Protein AF-0000000082370304 (afdb_homodimer)

Nearest PDB structures (foldseek):
  7s5z-assembly1_E  TM=4.383E-01  e=7.209E+00  Homo sapiens
  5j7y-assembly1_BC  TM=2.237E-01  e=9.469E+00  Ovis aries
  3o7p-assembly1_A  TM=2.204E-01  e=9.469E+00  Escherichia coli K-12

InterPro domains:
  IPR056635 Domain of unknown function DUF7733 [PF24867] (24-229)

Solvent-accessible surface area (backbone atoms only — not comparable to full-atom values): 25549 Å² total; per-residue (Å²): 114,79,57,80,60,63,80,77,69,71,80,65,87,63,66,79,78,69,69,51,88,57,72,73,50,72,66,31,50,50,27,44,49,52,29,50,54,45,55,72,72,65,44,39,53,68,68,58,54,49,47,53,56,46,49,68,56,46,53,58,47,38,29,66,70,43,38,56,54,77,86,76,74,84,77,74,69,88,56,54,73,70,54,43,53,53,47,49,54,50,41,50,50,46,41,44,54,52,42,53,46,50,49,53,51,32,51,33,10,75,73,65,76,45,53,54,67,56,21,40,37,44,36,44,33,42,34,48,50,21,48,38,43,30,49,52,40,50,34,57,67,65,59,51,22,62,58,50,54,54,43,46,58,54,53,43,50,58,58,36,52,54,35,34,51,51,24,35,48,52,40,52,52,53,48,51,55,44,58,69,66,48,74,78,66,83,63,64,65,52,51,62,60,67,37,47,60,41,51,48,30,48,50,38,46,56,49,52,47,44,44,47,68,63,35,41,58,43,47,48,46,47,53,35,48,45,50,66,41,41,54,54,53,73,72,102,114,80,59,78,62,63,80,77,70,72,81,64,89,63,65,81,76,69,70,51,87,58,73,73,49,70,66,30,50,49,28,44,48,52,28,50,53,46,54,71,71,62,46,40,54,67,69,58,54,48,47,53,57,47,47,68,55,46,52,57,48,38,30,67,72,44,39,57,53,78,87,77,72,84,78,73,69,87,58,55,73,69,52,42,53,53,47,48,54,50,40,51,50,45,42,42,53,53,43,53,47,49,50,52,50,32,50,34,10,75,74,65,76,43,54,54,67,58,23,41,37,45,36,43,34,44,34,47,51,23,48,39,45,32,49,50,40,50,34,56,66,66,57,50,22,60,60,50,52,55,43,47,59,53,54,42,50,58,57,35,52,54,36,33,49,51,24,36,47,52,42,52,51,53,48,51,55,43,59,69,65,49,75,79,64,85,60,66,63,52,51,63,62,68,36,48,60,41,52,50,31,47,51,38,46,54,51,52,47,44,44,48,68,63,34,41,57,43,47,49,47,46,52,35,50,46,50,67,43,41,55,54,54,74,72,102

Radius of gyration: 24.57 Å; Cα contacts (8 Å, |Δi|>4): 459; chains: 2; bounding box: 70×72×56 Å

Secondary structure (DSSP, 8-state):
---S----S---SS-TT-S----S-HHHHHHHHHHHHHHHHT-S-HHHHHHHHHHHHHHHHHHHHTSPPPSSS----SS-HHHHHHHHHHHHHHHIIIIIHHHHHHHHHHTTSS-HHHHHHHHHHHHHHHHHHHHHHHHHHTT--HHHHHHHHHHHHHHHHHHHHHHHHHHHHHHHHHHHHTTSS-HHHHHHHHHHHHHHHHHHHHHHHHIIIIIIIIIIHHHHHHHHHHHHHHH-/---S----S---SS-TT-S----S-HHHHHHHHHHHHHHHHT-S-HHHHHHHHHHHHHHHHHHHHTSPPPSSS----SS-HHHHHHHHHHHHHHHIIIIIHHHHHHHHHHTTSS-HHHHHHHHHHHHHHHHHHHHHHHHHHTT--HHHHHHHHHHHHHHHHHHHHHHHHHHHHHHHHHHHHTTSS-HHHHHHHHHHHHHHHHHHHHHHHHIIIIIIIIIIHHHHHHHHHHHHHHH-

pLDDT: mean 80.33, std 20.63, range [28.69, 98.0]

Organism: Colocasia esculenta (NCBI:txid4460)

Sequence (472 aa):
MSGGVGDVRQPKEEDPAAHRHRFLSFRHLNVLAVATVLSATGMVPLADLAFFAFSLAYVPLLARFAFPAAATAPEPPVFSGRETRALGRYVLLGAAVGLLGPTAYILAGVLGFGSREGSAAAAPHLFLLSCQVFMEGVTFAGHFSLPVRAFVPVFYNSKRMFTIADWLRAEMEAAAAEGEEQEGLTTWRRRLLLHPGRWLAMANLVFWAFNLFCFLLPVYVPRVFKRYYGQKLNTSMSGGVGDVRQPKEEDPAAHRHRFLSFRHLNVLAVATVLSATGMVPLADLAFFAFSLAYVPLLARFAFPAAATAPEPPVFSGRETRALGRYVLLGAAVGLLGPTAYILAGVLGFGSREGSAAAAPHLFLLSCQVFMEGVTFAGHFSLPVRAFVPVFYNSKRMFTIADWLRAEMEAAAAEGEEQEGLTTWRRRLLLHPGRWLAMANLVFWAFNLFCFLLPVYVPRVFKRYYGQKLNTS

Foldseek 3Di:
DPQQLPPPPPPDPDDPVPVPLDAQPPLLVVLVVLLVVLVVVVLADPVLVVVLVCCVPVLVVCLVPPNDFDPDDDQPRLDDPVRSVVVVVLVVVCCVLQAVLLVVQLVCCVVPNAPPQLNSLSSSSNSLVSSLSNVLRVCVSVVGASLSSLCSLLVSLVVSLVSLVSSLVSLVVVVVVVVVVPPDDDPPVCCVRSVSSNVSSVVNNVSSCCCNPVDSPPPSNVSRVCSSPVVVVVVD/DPQLLPPPPPPDPDDPVPVPLDAQPPLLVVLVVLLVVLVVVVLADPVLVVVLVCCVPVLVVCLVPPNDFDPDDDQPRLDDPVRSVVVVVLVVVCCVLQAVLLVVQLVCCVVPNAPPQLNSLSSNSNSLVSSLSNVLRVCVSVVGASLSSLCSLLVSLVVSLVSLVSSLVSLVVVVVVVVVVPPDDDPPVCCVRSCSSNVSSVVNNVSSVCCNPVDSPPPSNVSRVCSSPVVVVVVD

Structure (mmCIF, N/CA/C/O backbone):
data_AF-0000000082370304-model_v1
#
loop_
_entity.id
_entity.type
_entity.pdbx_description
1 polymer 'DUF7733 domain-containing protein'
#
loop_
_atom_site.group_PDB
_atom_site.id
_atom_site.type_symbol
_atom_site.label_atom_id
_atom_site.label_alt_id
_atom_site.label_comp_id
_atom_site.label_asym_id
_atom_site.label_entity_id
_atom_site.label_seq_id
_atom_site.pdbx_PDB_ins_code
_atom_site.Cartn_x
_atom_site.Cartn_y
_atom_site.Cartn_z
_atom_site.occupancy
_atom_site.B_iso_or_equiv
_atom_site.auth_seq_id
_atom_site.auth_comp_id
_atom_site.auth_asym_id
_atom_site.auth_atom_id
_atom_site.pdbx_PDB_model_num
ATOM 1 N N . MET A 1 1 ? 15.859 5.68 1.81 1 30.7 1 MET A N 1
ATOM 2 C CA . MET A 1 1 ? 14.945 5.742 2.945 1 30.7 1 MET A CA 1
ATOM 3 C C . MET A 1 1 ? 15.07 7.074 3.676 1 30.7 1 MET A C 1
ATOM 5 O O . MET A 1 1 ? 14.781 7.16 4.871 1 30.7 1 MET A O 1
ATOM 9 N N . SER A 1 2 ? 15.766 8.07 3.051 1 31.75 2 SER A N 1
ATOM 10 C CA . SER A 1 2 ? 16.094 9.281 3.787 1 31.75 2 SER A CA 1
ATOM 11 C C . SER A 1 2 ? 14.844 10.078 4.133 1 31.75 2 SER A C 1
ATOM 13 O O . SER A 1 2 ? 14.039 10.391 3.252 1 31.75 2 SER A O 1
ATOM 15 N N . GLY A 1 3 ? 14.195 9.766 5.074 1 28.81 3 GLY A N 1
ATOM 16 C CA . GLY A 1 3 ? 13.273 10.633 5.797 1 28.81 3 GLY A CA 1
ATOM 17 C C . GLY A 1 3 ? 13.695 12.086 5.793 1 28.81 3 GLY A C 1
ATOM 18 O O . GLY A 1 3 ? 14.891 12.391 5.816 1 28.81 3 GLY A O 1
ATOM 19 N N . GLY A 1 4 ? 13.008 12.984 4.949 1 36.09 4 GLY A N 1
ATOM 20 C CA . GLY A 1 4 ? 13.148 14.43 4.953 1 36.09 4 GLY A CA 1
ATOM 21 C C . GLY A 1 4 ? 14.422 14.906 5.641 1 36.09 4 GLY A C 1
ATOM 22 O O . GLY A 1 4 ? 14.523 16.078 6.023 1 36.09 4 GLY A O 1
ATOM 23 N N . VAL A 1 5 ? 15.164 14.055 6.293 1 34.41 5 VAL A N 1
ATOM 24 C CA . VAL A 1 5 ? 16.344 14.578 6.969 1 34.41 5 VAL A CA 1
ATOM 25 C C . VAL A 1 5 ? 17.328 15.109 5.938 1 34.41 5 VAL A C 1
ATOM 27 O O . VAL A 1 5 ? 17.719 14.398 5.008 1 34.41 5 VAL A O 1
ATOM 30 N N . GLY A 1 6 ? 17.25 16.328 5.578 1 35.22 6 GLY A N 1
ATOM 31 C CA . GLY A 1 6 ? 18.312 17.016 4.855 1 35.22 6 GLY A CA 1
ATOM 32 C C . GLY A 1 6 ? 19.672 16.391 5.043 1 35.22 6 GLY A C 1
ATOM 33 O O . GLY A 1 6 ? 19.844 15.539 5.922 1 35.22 6 GLY A O 1
ATOM 34 N N . ASP A 1 7 ? 20.5 16.5 4.125 1 38.66 7 ASP A N 1
ATOM 35 C CA . ASP A 1 7 ? 21.906 16.094 4.242 1 38.66 7 ASP A CA 1
ATOM 36 C C . ASP A 1 7 ? 22.469 16.469 5.609 1 38.66 7 ASP A C 1
ATOM 38 O O . ASP A 1 7 ? 22.547 17.656 5.941 1 38.66 7 ASP A O 1
ATOM 42 N N . VAL A 1 8 ? 22.328 15.719 6.621 1 34.31 8 VAL A N 1
ATOM 43 C CA . VAL A 1 8 ? 22.969 15.938 7.918 1 34.31 8 VAL A CA 1
ATOM 44 C C . VAL A 1 8 ? 24.438 16.266 7.719 1 34.31 8 VAL A C 1
ATOM 46 O O . VAL A 1 8 ? 25.203 16.375 8.688 1 34.31 8 VAL A O 1
ATOM 49 N N . ARG A 1 9 ? 25.016 16.094 6.559 1 34.97 9 ARG A N 1
ATOM 50 C CA . ARG A 1 9 ? 26.406 16.547 6.551 1 34.97 9 ARG A CA 1
ATOM 51 C C . ARG A 1 9 ? 26.5 18.016 6.926 1 34.97 9 ARG A C 1
ATOM 53 O O . ARG A 1 9 ? 25.75 18.844 6.422 1 34.97 9 ARG A O 1
ATOM 60 N N . GLN A 1 10 ? 27.062 18.344 8.117 1 31.19 10 GLN A N 1
ATOM 61 C CA . GLN A 1 10 ? 27.453 19.672 8.578 1 31.19 10 GLN A CA 1
ATOM 62 C C . GLN A 1 10 ? 27.906 20.562 7.414 1 31.19 10 GLN A C 1
ATOM 64 O O . GLN A 1 10 ? 28.688 20.125 6.574 1 31.19 10 GLN A O 1
ATOM 69 N N . PRO A 1 11 ? 27.328 21.766 7.242 1 33.81 11 PRO A N 1
ATOM 70 C CA . PRO A 1 11 ? 27.938 22.766 6.367 1 33.81 11 PRO A CA 1
ATOM 71 C C . PRO A 1 11 ? 29.438 22.953 6.645 1 33.81 11 PRO A C 1
ATOM 73 O O . PRO A 1 11 ? 29.812 23.359 7.746 1 33.81 11 PRO A O 1
ATOM 76 N N . LYS A 1 12 ? 30.406 22.297 6.336 1 34.53 12 LYS A N 1
ATOM 77 C CA . LYS A 1 12 ? 31.656 23.047 6.312 1 34.53 12 LYS A CA 1
ATOM 78 C C . LYS A 1 12 ? 31.484 24.406 5.641 1 34.53 12 LYS A C 1
ATOM 80 O O . LYS A 1 12 ? 30.594 24.578 4.789 1 34.53 12 LYS A O 1
ATOM 85 N N . GLU A 1 13 ? 32.188 25.547 6.051 1 35.06 13 GLU A N 1
ATOM 86 C CA . GLU A 1 13 ? 32.375 26.922 5.602 1 35.06 13 GLU A CA 1
ATOM 87 C C . GLU A 1 13 ? 32.312 27.016 4.078 1 35.06 13 GLU A C 1
ATOM 89 O O . GLU A 1 13 ? 32.812 27.969 3.49 1 35.06 13 GLU A O 1
ATOM 94 N N . GLU A 1 14 ? 32.312 25.953 3.334 1 37.75 14 GLU A N 1
ATOM 95 C CA . GLU A 1 14 ? 32.375 26.359 1.934 1 37.75 14 GLU A CA 1
ATOM 96 C C . GLU A 1 14 ? 31.203 27.25 1.561 1 37.75 14 GLU A C 1
ATOM 98 O O . GLU A 1 14 ? 30.172 27.219 2.232 1 37.75 14 GLU A O 1
ATOM 103 N N . ASP A 1 15 ? 31.359 28.234 0.612 1 37.72 15 ASP A N 1
ATOM 104 C CA . ASP A 1 15 ? 30.516 29.328 0.133 1 37.72 15 ASP A CA 1
ATOM 105 C C . ASP A 1 15 ? 29.047 28.922 0.149 1 37.72 15 ASP A C 1
ATOM 107 O O . ASP A 1 15 ? 28.688 27.859 -0.372 1 37.72 15 ASP A O 1
ATOM 111 N N . PRO A 1 16 ? 28.203 29.391 1.167 1 39.31 16 PRO A N 1
ATOM 112 C CA . PRO A 1 16 ? 26.766 29.203 1.34 1 39.31 16 PRO A CA 1
ATOM 113 C C . PRO A 1 16 ? 26.016 29.125 0.011 1 39.31 16 PRO A C 1
ATOM 115 O O . PRO A 1 16 ? 24.938 28.531 -0.062 1 39.31 16 PRO A O 1
ATOM 118 N N . ALA A 1 17 ? 26.281 30.109 -0.853 1 37.66 17 ALA A N 1
ATOM 119 C CA . ALA A 1 17 ? 25.656 30.312 -2.16 1 37.66 17 ALA A CA 1
ATOM 120 C C . ALA A 1 17 ? 25.766 29.062 -3.021 1 37.66 17 ALA A C 1
ATOM 122 O O . ALA A 1 17 ? 24.953 28.844 -3.92 1 37.66 17 ALA A O 1
ATOM 123 N N . ALA A 1 18 ? 26.969 28.562 -3.143 1 35.53 18 ALA A N 1
ATOM 124 C CA . ALA A 1 18 ? 27.312 27.531 -4.109 1 35.53 18 ALA A CA 1
ATOM 125 C C . ALA A 1 18 ? 26.641 26.203 -3.766 1 35.53 18 ALA A C 1
ATOM 127 O O . ALA A 1 18 ? 26.906 25.188 -4.402 1 35.53 18 ALA A O 1
ATOM 128 N N . HIS A 1 19 ? 26.297 25.969 -2.479 1 37.44 19 HIS A N 1
ATOM 129 C CA . HIS A 1 19 ? 25.547 24.734 -2.289 1 37.44 19 HIS A CA 1
ATOM 130 C C . HIS A 1 19 ? 24.359 24.656 -3.242 1 37.44 19 HIS A C 1
ATOM 132 O O . HIS A 1 19 ? 23.281 25.188 -2.945 1 37.44 19 HIS A O 1
ATOM 138 N N . ARG A 1 20 ? 24.516 25.219 -4.434 1 35.56 20 ARG A N 1
ATOM 139 C CA . ARG A 1 20 ? 23.703 25.047 -5.637 1 35.56 20 ARG A CA 1
ATOM 140 C C . ARG A 1 20 ? 22.797 23.844 -5.523 1 35.56 20 ARG A C 1
ATOM 142 O O . ARG A 1 20 ? 23.156 22.828 -4.918 1 35.56 20 ARG A O 1
ATOM 149 N N . HIS A 1 21 ? 21.453 24.094 -5.625 1 41.84 21 HIS A N 1
ATOM 150 C CA . HIS A 1 21 ? 20.344 23.203 -5.949 1 41.84 21 HIS A CA 1
ATOM 151 C C . HIS A 1 21 ? 20.844 21.969 -6.707 1 41.84 21 HIS A C 1
ATOM 153 O O . HIS A 1 21 ? 20.812 21.953 -7.941 1 41.84 21 HIS A O 1
ATOM 159 N N . ARG A 1 22 ? 22.094 21.594 -6.645 1 44.12 22 ARG A N 1
ATOM 160 C CA . ARG A 1 22 ? 22.688 20.516 -7.445 1 44.12 22 ARG A CA 1
ATOM 161 C C . ARG A 1 22 ? 21.703 19.359 -7.629 1 44.12 22 ARG A C 1
ATOM 163 O O . ARG A 1 22 ? 20.906 19.078 -6.738 1 44.12 22 ARG A O 1
ATOM 170 N N . PHE A 1 23 ? 21.578 18.797 -8.953 1 55.44 23 PHE A N 1
ATOM 171 C CA . PHE A 1 23 ? 20.922 17.656 -9.578 1 55.44 23 PHE A CA 1
ATOM 172 C C . PHE A 1 23 ? 20.984 16.438 -8.656 1 55.44 23 PHE A C 1
ATOM 174 O O . PHE A 1 23 ? 21.547 16.516 -7.559 1 55.44 23 PHE A O 1
ATOM 181 N N . LEU A 1 24 ? 20.609 15.336 -9.18 1 66.75 24 LEU A N 1
ATOM 182 C CA . LEU A 1 24 ? 20.703 14 -8.602 1 66.75 24 LEU A CA 1
ATOM 183 C C . LEU A 1 24 ? 22.141 13.695 -8.156 1 66.75 24 LEU A C 1
ATOM 185 O O . LEU A 1 24 ? 23.094 14.031 -8.859 1 66.75 24 LEU A O 1
ATOM 189 N N . SER A 1 25 ? 22.359 13.562 -6.812 1 74.94 25 SER A N 1
ATOM 190 C CA . SER A 1 25 ? 23.641 13.117 -6.273 1 74.94 25 SER A CA 1
ATOM 191 C C . SER A 1 25 ? 24.141 11.867 -6.996 1 74.94 25 SER A C 1
ATOM 193 O O . SER A 1 25 ? 23.391 11.25 -7.766 1 74.94 25 SER A O 1
ATOM 195 N N . PHE A 1 26 ? 25.391 11.641 -6.977 1 73.5 26 PHE A N 1
ATOM 196 C CA . PHE A 1 26 ? 26 10.43 -7.52 1 73.5 26 PHE A CA 1
ATOM 197 C C . PHE A 1 26 ? 25.25 9.188 -7.027 1 73.5 26 PHE A C 1
ATOM 199 O O . PHE A 1 26 ? 25.078 8.227 -7.777 1 73.5 26 PHE A O 1
ATOM 206 N N . ARG A 1 27 ? 24.828 9.328 -5.816 1 75.75 27 ARG A N 1
ATOM 207 C CA . ARG A 1 27 ? 24.094 8.211 -5.238 1 75.75 27 ARG A CA 1
ATOM 208 C C . ARG A 1 27 ? 22.797 7.965 -5.992 1 75.75 27 ARG A C 1
ATOM 210 O O . ARG A 1 27 ? 22.453 6.82 -6.285 1 75.75 27 ARG A O 1
ATOM 217 N N . HIS A 1 28 ? 22.172 8.977 -6.379 1 82.38 28 HIS A N 1
ATOM 218 C CA . HIS A 1 28 ? 20.891 8.852 -7.078 1 82.38 28 HIS A CA 1
ATOM 219 C C . HIS A 1 28 ? 21.094 8.352 -8.5 1 82.38 28 HIS A C 1
ATOM 221 O O . HIS A 1 28 ? 20.297 7.551 -9 1 82.38 28 HIS A O 1
ATOM 227 N N . LEU A 1 29 ? 22.188 8.758 -9.039 1 79.88 29 LEU A N 1
ATOM 228 C CA . LEU A 1 29 ? 22.484 8.281 -10.383 1 79.88 29 LEU A CA 1
ATOM 229 C C . LEU A 1 29 ? 22.906 6.812 -10.359 1 79.88 29 LEU A C 1
ATOM 231 O O . LEU A 1 29 ? 22.578 6.059 -11.281 1 79.88 29 LEU A O 1
ATOM 235 N N . ASN A 1 30 ? 23.609 6.5 -9.336 1 83.88 30 ASN A N 1
ATOM 236 C CA . ASN A 1 30 ? 24.031 5.109 -9.195 1 83.88 30 ASN A CA 1
ATOM 237 C C . ASN A 1 30 ? 22.828 4.176 -9.055 1 83.88 30 ASN A C 1
ATOM 239 O O . ASN A 1 30 ? 22.797 3.107 -9.672 1 83.88 30 ASN A O 1
ATOM 243 N N . VAL A 1 31 ? 21.953 4.637 -8.312 1 88.81 31 VAL A N 1
ATOM 244 C CA . VAL A 1 31 ? 20.812 3.746 -8.125 1 88.81 31 VAL A CA 1
ATOM 245 C C . VAL A 1 31 ? 19.984 3.695 -9.406 1 88.81 31 VAL A C 1
ATOM 247 O O . VAL A 1 31 ? 19.391 2.662 -9.734 1 88.81 31 VAL A O 1
ATOM 250 N N . LEU A 1 32 ? 19.922 4.699 -10.117 1 88.44 32 LEU A N 1
ATOM 251 C CA . LEU A 1 32 ? 19.25 4.668 -11.398 1 88.44 32 LEU A CA 1
ATOM 252 C C . LEU A 1 32 ? 19.938 3.699 -12.359 1 88.44 32 LEU A C 1
ATOM 254 O O . LEU A 1 32 ? 19.266 2.986 -13.109 1 88.44 32 LEU A O 1
ATOM 258 N N . ALA A 1 33 ? 21.219 3.73 -12.297 1 89.06 33 ALA A N 1
ATOM 259 C CA . ALA A 1 33 ? 21.969 2.783 -13.117 1 89.06 33 ALA A CA 1
ATOM 260 C C . ALA A 1 33 ? 21.641 1.343 -12.727 1 89.06 33 ALA A C 1
ATOM 262 O O . ALA A 1 33 ? 21.438 0.489 -13.594 1 89.06 33 ALA A O 1
ATOM 263 N N . VAL A 1 34 ? 21.594 1.077 -11.492 1 89.44 34 VAL A N 1
ATOM 264 C CA . VAL A 1 34 ? 21.266 -0.254 -11.008 1 89.44 34 VAL A CA 1
ATOM 265 C C . VAL A 1 34 ? 19.875 -0.65 -11.508 1 89.44 34 VAL A C 1
ATOM 267 O O . VAL A 1 34 ? 19.688 -1.754 -12.023 1 89.44 34 VAL A O 1
ATOM 270 N N . ALA A 1 35 ? 18.922 0.256 -11.391 1 92.88 35 ALA A N 1
ATOM 271 C CA . ALA A 1 35 ? 17.562 -0.008 -11.852 1 92.88 35 ALA A CA 1
ATOM 272 C C . ALA A 1 35 ? 17.547 -0.29 -13.352 1 92.88 35 ALA A C 1
ATOM 274 O O . ALA A 1 35 ? 16.844 -1.194 -13.805 1 92.88 35 ALA A O 1
ATOM 275 N N . THR A 1 36 ? 18.312 0.426 -14.086 1 91.75 36 THR A N 1
ATOM 276 C CA . THR A 1 36 ? 18.359 0.265 -15.531 1 91.75 36 THR A CA 1
ATOM 277 C C . THR A 1 36 ? 18.969 -1.083 -15.914 1 91.75 36 THR A C 1
ATOM 279 O O . THR A 1 36 ? 18.438 -1.792 -16.766 1 91.75 36 THR A O 1
ATOM 282 N N . VAL A 1 37 ? 20.031 -1.43 -15.289 1 90.69 37 VAL A N 1
ATOM 283 C CA . VAL A 1 37 ? 20.688 -2.701 -15.57 1 90.69 37 VAL A CA 1
ATOM 284 C C . VAL A 1 37 ? 19.75 -3.855 -15.227 1 90.69 37 VAL A C 1
ATOM 286 O O . VAL A 1 37 ? 19.594 -4.785 -16.031 1 90.69 37 VAL A O 1
ATOM 289 N N . LEU A 1 38 ? 19.125 -3.773 -14.094 1 93.25 38 LEU A N 1
ATOM 290 C CA . LEU A 1 38 ? 18.203 -4.828 -13.695 1 93.25 38 LEU A CA 1
ATOM 291 C C . LEU A 1 38 ? 17.047 -4.945 -14.68 1 93.25 38 LEU A C 1
ATOM 293 O O . LEU A 1 38 ? 16.625 -6.055 -15.023 1 93.25 38 LEU A O 1
ATOM 297 N N . SER A 1 39 ? 16.531 -3.834 -15.102 1 93 39 SER A N 1
ATOM 298 C CA . SER A 1 39 ? 15.445 -3.826 -16.078 1 93 39 SER A CA 1
ATOM 299 C C . SER A 1 39 ? 15.867 -4.48 -17.375 1 93 39 SER A C 1
ATOM 301 O O . SER A 1 39 ? 15.078 -5.18 -18.016 1 93 39 SER A O 1
ATOM 303 N N . ALA A 1 40 ? 17.094 -4.352 -17.766 1 91.75 40 ALA A N 1
ATOM 304 C CA . ALA A 1 40 ? 17.625 -4.84 -19.047 1 91.75 40 ALA A CA 1
ATOM 305 C C . ALA A 1 40 ? 17.859 -6.348 -19 1 91.75 40 ALA A C 1
ATOM 307 O O . ALA A 1 40 ? 17.922 -7.004 -20.031 1 91.75 40 ALA A O 1
ATOM 308 N N . THR A 1 41 ? 18.016 -6.93 -17.797 1 90.19 41 THR A N 1
ATOM 309 C CA . THR A 1 41 ? 18.281 -8.359 -17.656 1 90.19 41 THR A CA 1
ATOM 310 C C . THR A 1 41 ? 17.016 -9.172 -17.938 1 90.19 41 THR A C 1
ATOM 312 O O . THR A 1 41 ? 17.094 -10.375 -18.172 1 90.19 41 THR A O 1
ATOM 315 N N . GLY A 1 42 ? 15.836 -8.508 -17.812 1 90.88 42 GLY A N 1
ATOM 316 C CA . GLY A 1 42 ? 14.578 -9.219 -17.984 1 90.88 42 GLY A CA 1
ATOM 317 C C . GLY A 1 42 ? 14.078 -9.859 -16.703 1 90.88 42 GLY A C 1
ATOM 318 O O . GLY A 1 42 ? 13.039 -10.516 -16.688 1 90.88 42 GLY A O 1
ATOM 319 N N . MET A 1 43 ? 14.75 -9.648 -15.562 1 92.38 43 MET A N 1
ATOM 320 C CA . MET A 1 43 ? 14.375 -10.242 -14.289 1 92.38 43 MET A CA 1
ATOM 321 C C . MET A 1 43 ? 13.266 -9.438 -13.609 1 92.38 43 MET A C 1
ATOM 323 O O . MET A 1 43 ? 12.625 -9.922 -12.68 1 92.38 43 MET A O 1
ATOM 327 N N . VAL A 1 44 ? 13 -8.258 -14.023 1 95.19 44 VAL A N 1
ATOM 328 C CA . VAL A 1 44 ? 12 -7.387 -13.414 1 95.19 44 VAL A CA 1
ATOM 329 C C . VAL A 1 44 ? 10.672 -7.508 -14.164 1 95.19 44 VAL A C 1
ATOM 331 O O . VAL A 1 44 ? 10.617 -7.281 -15.375 1 95.19 44 VAL A O 1
ATOM 334 N N . PRO A 1 45 ? 9.695 -7.875 -13.438 1 94.44 45 PRO A N 1
ATOM 335 C CA . PRO A 1 45 ? 8.383 -7.988 -14.078 1 94.44 45 PRO A CA 1
ATOM 336 C C . PRO A 1 45 ? 7.902 -6.668 -14.68 1 94.44 45 PRO A C 1
ATOM 338 O O . PRO A 1 45 ? 8.203 -5.598 -14.148 1 94.44 45 PRO A O 1
ATOM 341 N N . LEU A 1 46 ? 7.117 -6.77 -15.719 1 92.75 46 LEU A N 1
ATOM 342 C CA . LEU A 1 46 ? 6.559 -5.605 -16.406 1 92.75 46 LEU A CA 1
ATOM 343 C C . LEU A 1 46 ? 5.723 -4.766 -15.438 1 92.75 46 LEU A C 1
ATOM 345 O O . LEU A 1 46 ? 5.68 -3.541 -15.555 1 92.75 46 LEU A O 1
ATOM 349 N N . ALA A 1 47 ? 5.059 -5.434 -14.5 1 92.31 47 ALA A N 1
ATOM 350 C CA . ALA A 1 47 ? 4.223 -4.734 -13.531 1 92.31 47 ALA A CA 1
ATOM 351 C C . ALA A 1 47 ? 5.047 -3.766 -12.688 1 92.31 47 ALA A C 1
ATOM 353 O O . ALA A 1 47 ? 4.57 -2.691 -12.32 1 92.31 47 ALA A O 1
ATOM 354 N N . ASP A 1 48 ? 6.219 -4.148 -12.367 1 95.69 48 ASP A N 1
ATOM 355 C CA . ASP A 1 48 ? 7.082 -3.299 -11.555 1 95.69 48 ASP A CA 1
ATOM 356 C C . ASP A 1 48 ? 7.633 -2.135 -12.367 1 95.69 48 ASP A C 1
ATOM 358 O O . ASP A 1 48 ? 7.762 -1.019 -11.859 1 95.69 48 ASP A O 1
ATOM 362 N N . LEU A 1 49 ? 7.93 -2.354 -13.648 1 96.31 49 LEU A N 1
ATOM 363 C CA . LEU A 1 49 ? 8.32 -1.269 -14.539 1 96.31 49 LEU A CA 1
ATOM 364 C C . LEU A 1 49 ? 7.191 -0.259 -14.695 1 96.31 49 LEU A C 1
ATOM 366 O O . LEU A 1 49 ? 7.426 0.951 -14.664 1 96.31 49 LEU A O 1
ATOM 370 N N . ALA A 1 50 ? 6.043 -0.808 -14.844 1 95.06 50 ALA A N 1
ATOM 371 C CA . ALA A 1 50 ? 4.863 0.046 -14.977 1 95.06 50 ALA A CA 1
ATOM 372 C C . ALA A 1 50 ? 4.633 0.857 -13.703 1 95.06 50 ALA A C 1
ATOM 374 O O . ALA A 1 50 ? 4.215 2.016 -13.766 1 95.06 50 ALA A O 1
ATOM 375 N N . PHE A 1 51 ? 4.863 0.239 -12.648 1 96.31 51 PHE A N 1
ATOM 376 C CA . PHE A 1 51 ? 4.711 0.93 -11.375 1 96.31 51 PHE A CA 1
ATOM 377 C C . PHE A 1 51 ? 5.645 2.131 -11.297 1 96.31 51 PHE A C 1
ATOM 379 O O . PHE A 1 51 ? 5.242 3.207 -10.844 1 96.31 51 PHE A O 1
ATOM 386 N N . PHE A 1 52 ? 6.871 1.896 -11.625 1 97.19 52 PHE A N 1
ATOM 387 C CA . PHE A 1 52 ? 7.836 2.992 -11.617 1 97.19 52 PHE A CA 1
ATOM 388 C C . PHE A 1 52 ? 7.402 4.098 -12.57 1 97.19 52 PHE A C 1
ATOM 390 O O . PHE A 1 52 ? 7.414 5.277 -12.203 1 97.19 52 PHE A O 1
ATOM 397 N N . ALA A 1 53 ? 7.051 3.764 -13.758 1 96.62 53 ALA A N 1
ATOM 398 C CA . ALA A 1 53 ? 6.562 4.742 -14.727 1 96.62 53 ALA A CA 1
ATOM 399 C C . ALA A 1 53 ? 5.367 5.512 -14.172 1 96.62 53 ALA A C 1
ATOM 401 O O . ALA A 1 53 ? 5.289 6.734 -14.312 1 96.62 53 ALA A O 1
ATOM 402 N N . PHE A 1 54 ? 4.504 4.801 -13.609 1 97.12 54 PHE A N 1
ATOM 403 C CA . PHE A 1 54 ? 3.334 5.406 -12.984 1 97.12 54 PHE A CA 1
ATOM 404 C C . PHE A 1 54 ? 3.752 6.395 -11.898 1 97.12 54 PHE A C 1
ATOM 406 O O . PHE A 1 54 ? 3.221 7.504 -11.828 1 97.12 54 PHE A O 1
ATOM 413 N N . SER A 1 55 ? 4.648 5.988 -11.078 1 96.62 55 SER A N 1
ATOM 414 C CA . SER A 1 55 ? 5.098 6.84 -9.984 1 96.62 55 SER A CA 1
ATOM 415 C C . SER A 1 55 ? 5.723 8.133 -10.5 1 96.62 55 SER A C 1
ATOM 417 O O . SER A 1 55 ? 5.57 9.188 -9.891 1 96.62 55 SER A O 1
ATOM 419 N N . LEU A 1 56 ? 6.398 8.109 -11.625 1 96.12 56 LEU A N 1
ATOM 420 C CA . LEU A 1 56 ? 7.027 9.281 -12.227 1 96.12 56 LEU A CA 1
ATOM 421 C C . LEU A 1 56 ? 5.984 10.328 -12.602 1 96.12 56 LEU A C 1
ATOM 423 O O . LEU A 1 56 ? 6.246 11.531 -12.516 1 96.12 56 LEU A O 1
ATOM 427 N N . ALA A 1 57 ? 4.895 9.891 -12.945 1 96.56 57 ALA A N 1
ATOM 428 C CA . ALA A 1 57 ? 3.82 10.797 -13.336 1 96.56 57 ALA A CA 1
ATOM 429 C C . ALA A 1 57 ? 2.963 11.18 -12.133 1 96.56 57 ALA A C 1
ATOM 431 O O . ALA A 1 57 ? 2.572 12.336 -11.977 1 96.56 57 ALA A O 1
ATOM 432 N N . TYR A 1 58 ? 2.729 10.25 -11.305 1 97.12 58 TYR A N 1
ATOM 433 C CA . TYR A 1 58 ? 1.758 10.406 -10.227 1 97.12 58 TYR A CA 1
ATOM 434 C C . TYR A 1 58 ? 2.289 11.328 -9.141 1 97.12 58 TYR A C 1
ATOM 436 O O . TYR A 1 58 ? 1.551 12.164 -8.609 1 97.12 58 TYR A O 1
ATOM 444 N N . VAL A 1 59 ? 3.529 11.18 -8.789 1 96.25 59 VAL A N 1
ATOM 445 C CA . VAL A 1 59 ? 4.102 11.93 -7.68 1 96.25 59 VAL A CA 1
ATOM 446 C C . VAL A 1 59 ? 4.062 13.422 -7.996 1 96.25 59 VAL A C 1
ATOM 448 O O . VAL A 1 59 ? 3.596 14.227 -7.18 1 96.25 59 VAL A O 1
ATOM 451 N N . PRO A 1 60 ? 4.445 13.883 -9.195 1 95.25 60 PRO A N 1
ATOM 452 C CA . PRO A 1 60 ? 4.297 15.305 -9.516 1 95.25 60 PRO A CA 1
ATOM 453 C C . PRO A 1 60 ? 2.838 15.758 -9.516 1 95.25 60 PRO A C 1
ATOM 455 O O . PRO A 1 60 ? 2.543 16.906 -9.164 1 95.25 60 PRO A O 1
ATOM 458 N N . LEU A 1 61 ? 1.977 14.922 -9.898 1 95.25 61 LEU A N 1
ATOM 459 C CA . LEU A 1 61 ? 0.559 15.266 -9.875 1 95.25 61 LEU A CA 1
ATOM 460 C C . LEU A 1 61 ? 0.071 15.461 -8.445 1 95.25 61 LEU A C 1
ATOM 462 O O . LEU A 1 61 ? -0.708 16.375 -8.172 1 95.25 61 LEU A O 1
ATOM 466 N N . LEU A 1 62 ? 0.516 14.602 -7.582 1 94.62 62 LEU A N 1
ATOM 467 C CA . LEU A 1 62 ? 0.18 14.75 -6.172 1 94.62 62 LEU A CA 1
ATOM 468 C C . LEU A 1 62 ? 0.716 16.062 -5.621 1 94.62 62 LEU A C 1
ATOM 470 O O . LEU A 1 62 ? 0.044 16.734 -4.828 1 94.62 62 LEU A O 1
ATOM 474 N N . ALA A 1 63 ? 1.902 16.375 -6.02 1 93.56 63 ALA A N 1
ATOM 475 C CA . ALA A 1 63 ? 2.545 17.609 -5.562 1 93.56 63 ALA A CA 1
ATOM 476 C C . ALA A 1 63 ? 1.785 18.844 -6.051 1 93.56 63 ALA A C 1
ATOM 478 O O . ALA A 1 63 ? 1.711 19.859 -5.348 1 93.56 63 ALA A O 1
ATOM 479 N N . ARG A 1 64 ? 1.248 18.719 -7.168 1 92.44 64 ARG A N 1
ATOM 480 C CA . ARG A 1 64 ? 0.573 19.859 -7.781 1 92.44 64 ARG A CA 1
ATOM 481 C C . ARG A 1 64 ? -0.846 20.016 -7.242 1 92.44 64 ARG A C 1
ATOM 483 O O . ARG A 1 64 ? -1.291 21.125 -6.953 1 92.44 64 ARG A O 1
ATOM 490 N N . PHE A 1 65 ? -1.508 18.922 -6.973 1 91.19 65 PHE A N 1
ATOM 491 C CA . PHE A 1 65 ? -2.945 19 -6.75 1 91.19 65 PHE A CA 1
ATOM 492 C C . PHE A 1 65 ? -3.285 18.719 -5.289 1 91.19 65 PHE A C 1
ATOM 494 O O . PHE A 1 65 ? -4.289 19.219 -4.773 1 91.19 65 PHE A O 1
ATOM 501 N N . ALA A 1 66 ? -2.541 18 -4.645 1 92.31 66 ALA A N 1
ATOM 502 C CA . ALA A 1 66 ? -2.92 17.562 -3.305 1 92.31 66 ALA A CA 1
ATOM 503 C C . ALA A 1 66 ? -2.082 18.266 -2.24 1 92.31 66 ALA A C 1
ATOM 505 O O . ALA A 1 66 ? -2.615 18.75 -1.235 1 92.31 66 ALA A O 1
ATOM 506 N N . PHE A 1 67 ? -0.824 18.297 -2.473 1 92.75 67 PHE A N 1
ATOM 507 C CA . PHE A 1 67 ? 0.078 18.844 -1.465 1 92.75 67 PHE A CA 1
ATOM 508 C C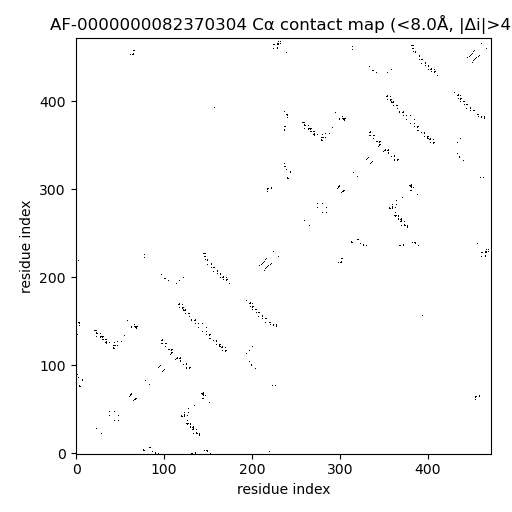 . PHE A 1 67 ? 1.03 19.859 -2.086 1 92.75 67 PHE A C 1
ATOM 510 O O . PHE A 1 67 ? 2.24 19.625 -2.141 1 92.75 67 PHE A O 1
ATOM 517 N N . PRO A 1 68 ? 0.528 20.953 -2.461 1 88.81 68 PRO A N 1
ATOM 518 C CA . PRO A 1 68 ? 1.416 21.969 -3.039 1 88.81 68 PRO A CA 1
ATOM 519 C C . PRO A 1 68 ? 2.438 22.5 -2.037 1 88.81 68 PRO A C 1
ATOM 521 O O . PRO A 1 68 ? 2.17 22.531 -0.834 1 88.81 68 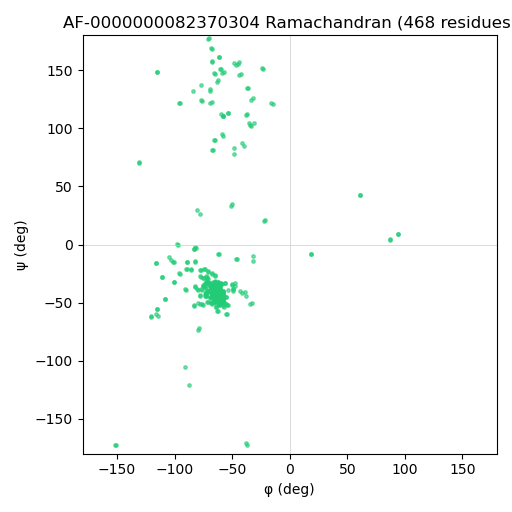PRO A O 1
ATOM 524 N N . ALA A 1 69 ? 3.629 22.844 -2.555 1 84.44 69 ALA A N 1
ATOM 525 C CA . ALA A 1 69 ? 4.691 23.391 -1.71 1 84.44 69 ALA A CA 1
ATOM 526 C C . ALA A 1 69 ? 4.336 24.781 -1.218 1 84.44 69 ALA A C 1
ATOM 528 O O . ALA A 1 69 ? 3.717 25.562 -1.942 1 84.44 69 ALA A O 1
ATOM 529 N N . ALA A 1 70 ? 4.516 24.969 0.091 1 70.44 70 ALA A N 1
ATOM 530 C CA . ALA A 1 70 ? 4.27 26.312 0.617 1 70.44 70 ALA A CA 1
ATOM 531 C C . ALA A 1 70 ? 5.301 27.297 0.096 1 70.44 70 ALA A C 1
ATOM 533 O O . ALA A 1 70 ? 6.445 26.938 -0.178 1 70.44 70 ALA A O 1
ATOM 534 N N . ALA A 1 71 ? 4.871 28.359 -0.573 1 59.59 71 ALA A N 1
ATOM 535 C CA . ALA A 1 71 ? 5.703 29.422 -1.148 1 59.59 71 ALA A CA 1
ATOM 536 C C . ALA A 1 71 ? 6.863 29.766 -0.222 1 59.59 71 ALA A C 1
ATOM 538 O O . ALA A 1 71 ? 7.91 30.234 -0.677 1 59.59 71 ALA A O 1
ATOM 539 N N . THR A 1 72 ? 6.637 29.828 1.113 1 58.12 72 THR A N 1
ATOM 540 C CA . THR A 1 72 ? 7.602 30.641 1.854 1 58.12 72 THR A CA 1
ATOM 541 C C . THR A 1 72 ? 8.812 29.797 2.258 1 58.12 72 THR A C 1
ATOM 543 O O . THR A 1 72 ? 9.945 30.109 1.876 1 58.12 72 THR A O 1
ATOM 546 N N . ALA A 1 73 ? 9.086 29.719 3.764 1 53.78 73 ALA A N 1
ATOM 547 C CA . ALA A 1 73 ? 10.297 29.578 4.57 1 53.78 73 ALA A CA 1
ATOM 548 C C . ALA A 1 73 ? 10.805 28.141 4.559 1 53.78 73 ALA A C 1
ATOM 550 O O . ALA A 1 73 ? 10.023 27.203 4.367 1 53.78 73 ALA A O 1
ATOM 551 N N . PRO A 1 74 ? 12.07 28.016 4.422 1 56.62 74 PRO A N 1
ATOM 552 C CA . PRO A 1 74 ? 12.734 26.719 4.586 1 56.62 74 PRO A CA 1
ATOM 553 C C . PRO A 1 74 ? 12.109 25.875 5.691 1 56.62 74 PRO A C 1
ATOM 555 O O . PRO A 1 74 ? 11.836 26.375 6.781 1 56.62 74 PRO A O 1
ATOM 558 N N . GLU A 1 75 ? 11.445 24.734 5.293 1 59.66 75 GLU A N 1
ATOM 559 C CA . GLU A 1 75 ? 10.812 23.844 6.262 1 59.66 75 GLU A CA 1
ATOM 560 C C . GLU A 1 75 ? 11.828 23.328 7.281 1 59.66 75 GLU A C 1
ATOM 562 O O . GLU A 1 75 ? 12.906 22.859 6.91 1 59.66 75 GLU A O 1
ATOM 567 N N . PRO A 1 76 ? 11.781 23.734 8.578 1 61.5 76 PRO A N 1
ATOM 568 C CA . PRO A 1 76 ? 12.664 23.141 9.578 1 61.5 76 PRO A CA 1
ATOM 569 C C . PRO A 1 76 ? 12.742 21.609 9.461 1 61.5 76 PRO A C 1
ATOM 571 O O . PRO A 1 76 ? 11.852 21 8.875 1 61.5 76 PRO A O 1
ATOM 574 N N . PRO A 1 77 ? 13.828 21.094 9.977 1 68.94 77 PRO A N 1
ATOM 575 C CA . PRO A 1 77 ? 13.953 19.625 9.945 1 68.94 77 PRO A CA 1
ATOM 576 C C . PRO A 1 77 ? 12.875 18.922 10.758 1 68.94 77 PRO A C 1
ATOM 578 O O . PRO A 1 77 ? 12.445 19.438 11.797 1 68.94 77 PRO A O 1
ATOM 581 N N . VAL A 1 78 ? 12.414 17.906 10.266 1 74.44 78 VAL A N 1
ATOM 582 C CA . VAL A 1 78 ? 11.367 17.109 10.891 1 74.44 78 VAL A CA 1
ATOM 583 C C . VAL A 1 78 ? 11.891 16.469 12.172 1 74.44 78 VAL A C 1
ATOM 585 O O . VAL A 1 78 ? 11.133 16.25 13.117 1 74.44 78 VAL A O 1
ATOM 588 N N . PHE A 1 79 ? 13.258 16.078 12.141 1 75.5 79 PHE A N 1
ATOM 589 C CA . PHE A 1 79 ? 13.852 15.383 13.273 1 75.5 79 PHE A CA 1
ATOM 590 C C . PHE A 1 79 ? 14.945 16.234 13.914 1 75.5 79 PHE A C 1
ATOM 592 O O . PHE A 1 79 ? 15.594 17.031 13.234 1 75.5 79 PHE A O 1
ATOM 599 N N . SER A 1 80 ? 15.109 16.062 15.273 1 76.5 80 SER A N 1
ATOM 600 C CA . SER A 1 80 ? 16.156 16.766 16.016 1 76.5 80 SER A CA 1
ATOM 601 C C . SER A 1 80 ? 17.531 16.219 15.688 1 76.5 80 SER A C 1
ATOM 603 O O . SER A 1 80 ? 17.656 15.234 14.953 1 76.5 80 SER A O 1
ATOM 605 N N . GLY A 1 81 ? 18.547 16.828 16.266 1 73.81 81 GLY A N 1
ATOM 606 C CA . GLY A 1 81 ? 19.906 16.422 15.977 1 73.81 81 GLY A CA 1
ATOM 607 C C . GLY A 1 81 ? 20.203 14.977 16.312 1 73.81 81 GLY A C 1
ATOM 608 O O . GLY A 1 81 ? 20.734 14.234 15.492 1 73.81 81 GLY A O 1
ATOM 609 N N . ARG A 1 82 ? 19.859 14.562 17.562 1 78.12 82 ARG A N 1
ATOM 610 C CA . ARG A 1 82 ? 20.094 13.188 17.969 1 78.12 82 ARG A CA 1
ATOM 611 C C . ARG A 1 82 ? 19.266 12.211 17.141 1 78.12 82 ARG A C 1
ATOM 613 O O . ARG A 1 82 ? 19.766 11.148 16.75 1 78.12 82 ARG A O 1
ATOM 620 N N . GLU A 1 83 ? 18.062 12.633 16.938 1 83.88 83 GLU A N 1
ATOM 621 C CA . GLU A 1 83 ? 17.188 11.82 16.109 1 83.88 83 GLU A CA 1
ATOM 622 C C . GLU A 1 83 ? 17.719 11.695 14.68 1 83.88 83 GLU A C 1
ATOM 624 O O . GLU A 1 83 ? 17.625 10.641 14.062 1 83.88 83 GLU A O 1
ATOM 629 N N . THR A 1 84 ? 18.297 12.695 14.328 1 81.31 84 THR A N 1
ATOM 630 C CA . THR A 1 84 ? 18.828 12.711 12.969 1 81.31 84 THR A CA 1
ATOM 631 C C . THR A 1 84 ? 20 11.727 12.844 1 81.31 84 THR A C 1
ATOM 633 O O . THR A 1 84 ? 20.109 11.031 11.828 1 81.31 84 THR A O 1
ATOM 636 N N . ARG A 1 85 ? 20.828 11.688 13.875 1 82.19 85 ARG A N 1
ATOM 637 C CA . ARG A 1 85 ? 21.938 10.742 13.859 1 82.19 85 ARG A CA 1
ATOM 638 C C . ARG A 1 85 ? 21.438 9.305 13.891 1 82.19 85 ARG A C 1
ATOM 640 O O . ARG A 1 85 ? 21.953 8.445 13.172 1 82.19 85 ARG A O 1
ATOM 647 N N . ALA A 1 86 ? 20.516 9.039 14.711 1 86.56 86 ALA A N 1
ATOM 648 C CA . ALA A 1 86 ? 19.922 7.711 14.789 1 86.56 86 ALA A CA 1
ATOM 649 C C . ALA A 1 86 ? 19.281 7.312 13.461 1 86.56 86 ALA A C 1
ATOM 651 O O . ALA A 1 86 ? 19.391 6.168 13.031 1 86.56 86 ALA A O 1
ATOM 652 N N . LEU A 1 87 ? 18.641 8.266 12.922 1 86.38 87 LEU A N 1
ATOM 653 C CA . LEU A 1 87 ? 18.016 8.023 11.625 1 86.38 87 LEU A CA 1
ATOM 654 C C . LEU A 1 87 ? 19.062 7.719 10.562 1 86.38 87 LEU A C 1
ATOM 656 O O . LEU A 1 87 ? 18.859 6.871 9.695 1 86.38 87 LEU A O 1
ATOM 660 N N . GLY A 1 88 ? 20.172 8.391 10.703 1 86.69 88 GLY A N 1
ATOM 661 C CA . GLY A 1 88 ? 21.281 8.102 9.789 1 86.69 88 GLY A CA 1
ATOM 662 C C . GLY A 1 88 ? 21.75 6.668 9.859 1 86.69 88 GLY A C 1
ATOM 663 O O . GLY A 1 88 ? 21.969 6.023 8.836 1 86.69 88 GLY A O 1
ATOM 664 N N . ARG A 1 89 ? 21.984 6.219 11.039 1 89.38 89 ARG A N 1
ATOM 665 C CA . ARG A 1 89 ? 22.391 4.828 11.227 1 89.38 89 ARG A CA 1
ATOM 666 C C . ARG A 1 89 ? 21.312 3.875 10.711 1 89.38 89 ARG A C 1
ATOM 668 O O . ARG A 1 89 ? 21.625 2.836 10.125 1 89.38 89 ARG A O 1
ATOM 675 N N . TYR A 1 90 ? 20.141 4.234 10.977 1 90.81 90 TYR A N 1
ATOM 676 C CA . TYR A 1 90 ? 19 3.443 10.516 1 90.81 90 TYR A CA 1
ATOM 677 C C . TYR A 1 90 ? 18.984 3.354 8.992 1 90.81 90 TYR A C 1
ATOM 679 O O . TYR A 1 90 ? 18.781 2.275 8.43 1 90.81 90 TYR A O 1
ATOM 687 N N . VAL A 1 91 ? 19.203 4.418 8.336 1 88.38 91 VAL A N 1
ATOM 688 C CA . VAL A 1 91 ? 19.234 4.469 6.875 1 88.38 91 VAL A CA 1
ATOM 689 C C . VAL A 1 91 ? 20.406 3.643 6.352 1 88.38 91 VAL A C 1
ATOM 691 O O . VAL A 1 91 ? 20.281 2.949 5.34 1 88.38 91 VAL A O 1
ATOM 694 N N . LEU A 1 92 ? 21.5 3.713 7.02 1 90 92 LEU A N 1
ATOM 695 C CA . LEU A 1 92 ? 22.672 2.92 6.641 1 90 92 LEU A CA 1
ATOM 696 C C . LEU A 1 92 ? 22.375 1.429 6.742 1 90 92 LEU A C 1
ATOM 698 O O . LEU A 1 92 ? 22.781 0.649 5.875 1 90 92 LEU A O 1
ATOM 702 N N . LEU A 1 93 ? 21.688 1.088 7.789 1 92 93 LEU A N 1
ATOM 703 C CA . LEU A 1 93 ? 21.281 -0.304 7.941 1 92 93 LEU A CA 1
ATOM 704 C C . LEU A 1 93 ? 20.344 -0.719 6.809 1 92 93 LEU A C 1
ATOM 706 O O . LEU A 1 93 ? 20.469 -1.823 6.27 1 92 93 LEU A O 1
ATOM 710 N N . GLY A 1 94 ? 19.469 0.158 6.496 1 92.56 94 GLY A N 1
ATOM 711 C CA . GLY A 1 94 ? 18.578 -0.106 5.371 1 92.56 94 GLY A CA 1
ATOM 712 C C . GLY A 1 94 ? 19.312 -0.279 4.059 1 92.56 94 GLY A C 1
ATOM 713 O O . GLY A 1 94 ? 18.969 -1.137 3.248 1 92.56 94 GLY A O 1
ATOM 714 N N . ALA A 1 95 ? 20.266 0.522 3.867 1 90.44 95 ALA A N 1
ATOM 715 C CA . ALA A 1 95 ? 21.078 0.416 2.654 1 90.44 95 ALA A CA 1
ATOM 716 C C . ALA A 1 95 ? 21.812 -0.916 2.607 1 90.44 95 ALA A C 1
ATOM 718 O O . ALA A 1 95 ? 21.891 -1.555 1.554 1 90.44 95 ALA A O 1
ATOM 719 N N . ALA A 1 96 ? 22.297 -1.298 3.691 1 92.31 96 ALA A N 1
ATOM 720 C CA . ALA A 1 96 ? 23.031 -2.559 3.754 1 92.31 96 ALA A CA 1
ATOM 721 C C . ALA A 1 96 ? 22.109 -3.744 3.482 1 92.31 96 ALA A C 1
ATOM 723 O O . ALA A 1 96 ? 22.406 -4.582 2.627 1 92.31 96 ALA A O 1
ATOM 724 N N . VAL A 1 97 ? 21 -3.76 4.133 1 93.38 97 VAL A N 1
ATOM 725 C CA . VAL A 1 97 ? 20.078 -4.891 4.07 1 93.38 97 VAL A CA 1
ATOM 726 C C . VAL A 1 97 ? 19.312 -4.859 2.752 1 93.38 97 VAL A C 1
ATOM 728 O O . VAL A 1 97 ? 19.078 -5.902 2.137 1 93.38 97 VAL A O 1
ATOM 731 N N . GLY A 1 98 ? 18.969 -3.699 2.361 1 93.19 98 GLY A N 1
ATOM 732 C CA . GLY A 1 98 ? 18.062 -3.578 1.239 1 93.19 98 GLY A CA 1
ATOM 733 C C . GLY A 1 98 ? 18.766 -3.363 -0.086 1 93.19 98 GLY A C 1
ATOM 734 O O . GLY A 1 98 ? 18.219 -3.682 -1.146 1 93.19 98 GLY A O 1
ATOM 735 N N . LEU A 1 99 ? 19.906 -2.836 -0.08 1 92.12 99 LEU A N 1
ATOM 736 C CA . LEU A 1 99 ? 20.578 -2.518 -1.335 1 92.12 99 LEU A CA 1
ATOM 737 C C . LEU A 1 99 ? 21.828 -3.361 -1.506 1 92.12 99 LEU A C 1
ATOM 739 O O . LEU A 1 99 ? 21.922 -4.172 -2.43 1 92.12 99 LEU A O 1
ATOM 743 N N . LEU A 1 100 ? 22.797 -3.264 -0.635 1 92.5 100 LEU A N 1
ATOM 744 C CA . LEU A 1 100 ? 24.078 -3.943 -0.785 1 92.5 100 LEU A CA 1
ATOM 745 C C . LEU A 1 100 ? 23.906 -5.457 -0.735 1 92.5 100 LEU A C 1
ATOM 747 O O . LEU A 1 100 ? 24.469 -6.18 -1.56 1 92.5 100 LEU A O 1
ATOM 751 N N . GLY A 1 101 ? 23.156 -5.938 0.254 1 93.94 101 GLY A N 1
ATOM 752 C CA . GLY A 1 101 ? 22.922 -7.367 0.379 1 93.94 101 GLY A CA 1
ATOM 753 C C . GLY A 1 101 ? 22.328 -7.984 -0.875 1 93.94 101 GLY A C 1
ATOM 754 O O . GLY A 1 101 ? 22.953 -8.852 -1.494 1 93.94 101 GLY A O 1
ATOM 755 N N . PRO A 1 102 ? 21.156 -7.48 -1.262 1 94.31 102 PRO A N 1
ATOM 756 C CA . PRO A 1 102 ? 20.531 -8.023 -2.469 1 94.31 102 PRO A CA 1
ATOM 757 C C . PRO A 1 102 ? 21.391 -7.84 -3.715 1 94.31 102 PRO A C 1
ATOM 759 O O . PRO A 1 102 ? 21.406 -8.703 -4.598 1 94.31 102 PRO A O 1
ATOM 762 N N . THR A 1 103 ? 22.078 -6.746 -3.826 1 93.19 103 THR A N 1
ATOM 763 C CA . THR A 1 103 ? 22.969 -6.547 -4.965 1 93.19 103 THR A CA 1
ATOM 764 C C . THR A 1 103 ? 24.016 -7.648 -5.02 1 93.19 103 THR A C 1
ATOM 766 O O . THR A 1 103 ? 24.234 -8.258 -6.07 1 93.19 103 THR A O 1
ATOM 769 N N . ALA A 1 104 ? 24.703 -7.91 -3.93 1 92.5 104 ALA A N 1
ATOM 770 C CA . ALA A 1 104 ? 25.703 -8.961 -3.861 1 92.5 104 ALA A CA 1
ATOM 771 C C . ALA A 1 104 ? 25.094 -10.328 -4.18 1 92.5 104 ALA A C 1
ATOM 773 O O . ALA A 1 104 ? 25.703 -11.125 -4.902 1 92.5 104 ALA A O 1
ATOM 774 N N . TYR A 1 105 ? 23.922 -10.562 -3.658 1 92.56 105 TYR A N 1
ATOM 775 C CA . TYR A 1 105 ? 23.219 -11.828 -3.863 1 92.56 105 TYR A CA 1
ATOM 776 C C . TYR A 1 105 ? 22.906 -12.047 -5.34 1 92.56 105 TYR A C 1
ATOM 778 O O . TYR A 1 105 ? 23.156 -13.125 -5.883 1 92.56 105 TYR A O 1
ATOM 786 N N . ILE A 1 106 ? 22.375 -11.07 -5.984 1 92.69 106 ILE A N 1
ATOM 787 C CA . ILE A 1 106 ? 22 -11.156 -7.391 1 92.69 106 ILE A CA 1
ATOM 788 C C . ILE A 1 106 ? 23.25 -11.297 -8.25 1 92.69 106 ILE A C 1
ATOM 790 O O . ILE A 1 106 ? 23.281 -12.102 -9.18 1 92.69 106 ILE A O 1
ATOM 794 N N . LEU A 1 107 ? 24.312 -10.516 -7.953 1 90.44 107 LEU A N 1
ATOM 795 C CA . LEU A 1 107 ? 25.562 -10.602 -8.703 1 90.44 107 LEU A CA 1
ATOM 796 C C . LEU A 1 107 ? 26.172 -11.992 -8.594 1 90.44 107 LEU A C 1
ATOM 798 O O . LEU A 1 107 ? 26.656 -12.539 -9.586 1 90.44 107 LEU A O 1
ATOM 802 N N . ALA A 1 108 ? 26.109 -12.531 -7.414 1 89.62 108 ALA A N 1
ATOM 803 C CA . ALA A 1 108 ? 26.625 -13.883 -7.227 1 89.62 108 ALA A CA 1
ATOM 804 C C . ALA A 1 108 ? 25.875 -14.883 -8.102 1 89.62 108 ALA A C 1
ATOM 806 O O . ALA A 1 108 ? 26.469 -15.797 -8.664 1 89.62 108 ALA A O 1
ATOM 807 N N . GLY A 1 109 ? 24.609 -14.711 -8.172 1 86.19 109 GLY A N 1
ATOM 808 C CA . GLY A 1 109 ? 23.812 -15.594 -9.008 1 86.19 109 GLY A CA 1
ATOM 809 C C . GLY A 1 109 ? 24.094 -15.43 -10.492 1 86.19 109 GLY A C 1
ATOM 810 O O . GLY A 1 109 ? 24.219 -16.422 -11.219 1 86.19 109 GLY A O 1
ATOM 811 N N . VAL A 1 110 ? 24.203 -14.273 -10.938 1 85.69 110 VAL A N 1
ATOM 812 C CA . VAL A 1 110 ? 24.453 -13.969 -12.344 1 85.69 110 VAL A CA 1
ATOM 813 C C . VAL A 1 110 ? 25.828 -14.453 -12.742 1 85.69 110 VAL A C 1
ATOM 815 O O . VAL A 1 110 ? 26.047 -14.898 -13.875 1 85.69 110 VAL A O 1
ATOM 818 N N . LEU A 1 111 ? 26.781 -14.375 -11.844 1 87.75 111 LEU A N 1
ATOM 819 C CA . LEU A 1 111 ? 28.156 -14.781 -12.117 1 87.75 111 LEU A CA 1
ATOM 820 C C . LEU A 1 111 ? 28.312 -16.281 -11.953 1 87.75 111 LEU A C 1
ATOM 822 O O . LEU A 1 111 ? 29.406 -16.828 -12.156 1 87.75 111 LEU A O 1
ATOM 826 N N . GLY A 1 112 ? 27.266 -16.969 -11.562 1 85.94 112 GLY A N 1
ATOM 827 C CA . GLY A 1 112 ? 27.297 -18.422 -11.5 1 85.94 112 GLY A CA 1
ATOM 828 C C . GLY A 1 112 ? 27.672 -18.953 -10.133 1 85.94 112 GLY A C 1
ATOM 829 O O . GLY A 1 112 ? 27.875 -20.156 -9.961 1 85.94 112 GLY A O 1
ATOM 830 N N . PHE A 1 113 ? 27.75 -18.125 -9.156 1 82.38 113 PHE A N 1
ATOM 831 C CA . PHE A 1 113 ? 28.172 -18.547 -7.824 1 82.38 113 PHE A CA 1
ATOM 832 C C . PHE A 1 113 ? 26.969 -18.797 -6.934 1 82.38 113 PHE A C 1
ATOM 834 O O . PHE A 1 113 ? 27.125 -19.203 -5.777 1 82.38 113 PHE A O 1
ATOM 841 N N . GLY A 1 114 ? 25.781 -18.594 -7.543 1 80.38 114 GLY A N 1
ATOM 842 C CA . GLY A 1 114 ? 24.562 -18.75 -6.746 1 80.38 114 GLY A CA 1
ATOM 843 C C . GLY A 1 114 ? 23.359 -19.172 -7.562 1 80.38 114 GLY A C 1
ATOM 844 O O . GLY A 1 114 ? 23.516 -19.641 -8.695 1 80.38 114 GLY A O 1
ATOM 845 N N . SER A 1 115 ? 22.266 -19.172 -6.926 1 83.31 115 SER A N 1
ATOM 846 C CA . SER A 1 115 ? 21.016 -19.594 -7.562 1 83.31 115 SER A CA 1
ATOM 847 C C . SER A 1 115 ? 20.484 -18.516 -8.492 1 83.31 115 SER A C 1
ATOM 849 O O . SER A 1 115 ? 20.219 -17.391 -8.062 1 83.31 115 SER A O 1
ATOM 851 N N . ARG A 1 116 ? 20.281 -18.844 -9.695 1 83.94 116 ARG A N 1
ATOM 852 C CA . ARG A 1 116 ? 19.688 -17.922 -10.664 1 83.94 116 ARG A CA 1
ATOM 853 C C . ARG A 1 116 ? 18.219 -17.656 -10.344 1 83.94 116 ARG A C 1
ATOM 855 O O . ARG A 1 116 ? 17.734 -16.531 -10.555 1 83.94 116 ARG A O 1
ATOM 862 N N . GLU A 1 117 ? 17.625 -18.656 -9.883 1 86.81 117 GLU A N 1
ATOM 863 C CA . GLU A 1 117 ? 16.219 -18.516 -9.516 1 86.81 117 GLU A CA 1
ATOM 864 C C . GLU A 1 117 ? 16.047 -17.547 -8.352 1 86.81 117 GLU A C 1
ATOM 866 O O . GLU A 1 117 ? 15.141 -16.719 -8.359 1 86.81 117 GLU A O 1
ATOM 871 N N . GLY A 1 118 ? 16.906 -17.75 -7.426 1 89.69 118 GLY A N 1
ATOM 872 C CA . GLY A 1 118 ? 16.891 -16.828 -6.301 1 89.69 118 GLY A CA 1
ATOM 873 C C . GLY A 1 118 ? 17.172 -15.391 -6.703 1 89.69 118 GLY A C 1
ATOM 874 O O . GLY A 1 118 ? 16.531 -14.461 -6.203 1 89.69 118 GLY A O 1
ATOM 875 N N . SER A 1 119 ? 18.125 -15.219 -7.586 1 91.19 119 SER A N 1
ATOM 876 C CA . SER A 1 119 ? 18.469 -13.891 -8.086 1 91.19 119 SER A CA 1
ATOM 877 C C . SER A 1 119 ? 17.297 -13.242 -8.805 1 91.19 119 SER A C 1
ATOM 879 O O . SER A 1 119 ? 17.016 -12.062 -8.602 1 91.19 119 SER A O 1
ATOM 881 N N . ALA A 1 120 ? 16.641 -13.953 -9.578 1 93.56 120 ALA A N 1
ATOM 882 C CA . ALA A 1 120 ? 15.484 -13.453 -10.312 1 93.56 120 ALA A CA 1
ATOM 883 C C . ALA A 1 120 ? 14.359 -13.062 -9.352 1 93.56 120 ALA A C 1
ATOM 885 O O . ALA A 1 120 ? 13.609 -12.117 -9.617 1 93.56 120 ALA A O 1
ATOM 886 N N . ALA A 1 121 ? 14.266 -13.773 -8.266 1 94.31 121 ALA A N 1
ATOM 887 C CA . ALA A 1 121 ? 13.219 -13.508 -7.285 1 94.31 121 ALA A CA 1
ATOM 888 C C . ALA A 1 121 ? 13.539 -12.258 -6.473 1 94.31 121 ALA A C 1
ATOM 890 O O . ALA A 1 121 ? 12.633 -11.555 -6.02 1 94.31 121 ALA A O 1
ATOM 891 N N . ALA A 1 122 ? 14.773 -11.969 -6.305 1 96.25 122 ALA A N 1
ATOM 892 C CA . ALA A 1 122 ? 15.211 -10.828 -5.504 1 96.25 122 ALA A CA 1
ATOM 893 C C . ALA A 1 122 ? 15.242 -9.547 -6.336 1 96.25 122 ALA A C 1
ATOM 895 O O . ALA A 1 122 ? 15.203 -8.445 -5.789 1 96.25 122 ALA A O 1
ATOM 896 N N . ALA A 1 123 ? 15.312 -9.633 -7.625 1 96.88 123 ALA A N 1
ATOM 897 C CA . ALA A 1 123 ? 15.57 -8.523 -8.539 1 96.88 123 ALA A CA 1
ATOM 898 C C . ALA A 1 123 ? 14.461 -7.477 -8.453 1 96.88 123 ALA A C 1
ATOM 900 O O . ALA A 1 123 ? 14.734 -6.273 -8.406 1 96.88 123 ALA A O 1
ATOM 901 N N . PRO A 1 124 ? 13.211 -7.871 -8.359 1 96.88 124 PRO A N 1
ATOM 902 C CA . PRO A 1 124 ? 12.148 -6.867 -8.297 1 96.88 124 PRO A CA 1
ATOM 903 C C . PRO A 1 124 ? 12.258 -5.969 -7.066 1 96.88 124 PRO A C 1
ATOM 905 O O . PRO A 1 124 ? 12.047 -4.758 -7.16 1 96.88 124 PRO A O 1
ATOM 908 N N . HIS A 1 125 ? 12.562 -6.578 -5.969 1 97.06 125 HIS A N 1
ATOM 909 C CA . HIS A 1 125 ? 12.734 -5.789 -4.754 1 97.06 125 HIS A CA 1
ATOM 910 C C . HIS A 1 125 ? 13.852 -4.766 -4.914 1 97.06 125 HIS A C 1
ATOM 912 O O . HIS A 1 125 ? 13.68 -3.59 -4.59 1 97.06 125 HIS A O 1
ATOM 918 N N . LEU A 1 126 ? 14.992 -5.207 -5.379 1 97 126 LEU A N 1
ATOM 919 C CA . LEU A 1 126 ? 16.125 -4.312 -5.555 1 97 126 LEU A CA 1
ATOM 920 C C . LEU A 1 126 ? 15.812 -3.217 -6.566 1 97 126 LEU A C 1
ATOM 922 O O . LEU A 1 126 ? 16.188 -2.059 -6.367 1 97 126 LEU A O 1
ATOM 926 N N . PHE A 1 127 ? 15.195 -3.586 -7.633 1 97.62 127 PHE A N 1
ATOM 927 C CA . PHE A 1 127 ? 14.781 -2.627 -8.648 1 97.62 127 PHE A CA 1
ATOM 928 C C . PHE A 1 127 ? 13.906 -1.539 -8.039 1 97.62 127 PHE A C 1
ATOM 930 O O . PHE A 1 127 ? 14.18 -0.349 -8.211 1 97.62 127 PHE A O 1
ATOM 937 N N . LEU A 1 128 ? 12.883 -1.932 -7.305 1 98 128 LEU A N 1
ATOM 938 C CA . LEU A 1 128 ? 11.93 -0.979 -6.746 1 98 128 LEU A CA 1
ATOM 939 C C . LEU A 1 128 ? 12.586 -0.117 -5.676 1 98 128 LEU A C 1
ATOM 941 O O . LEU A 1 128 ? 12.242 1.058 -5.523 1 98 128 LEU A O 1
ATOM 945 N N . LEU A 1 129 ? 13.469 -0.742 -4.895 1 97 129 LEU A N 1
ATOM 946 C CA . LEU A 1 129 ? 14.18 0.061 -3.902 1 97 129 LEU A CA 1
ATOM 947 C C . LEU A 1 129 ? 15.062 1.105 -4.578 1 97 129 LEU A C 1
ATOM 949 O O . LEU A 1 129 ? 15.141 2.246 -4.117 1 97 129 LEU A O 1
ATOM 953 N N . SER A 1 130 ? 15.688 0.725 -5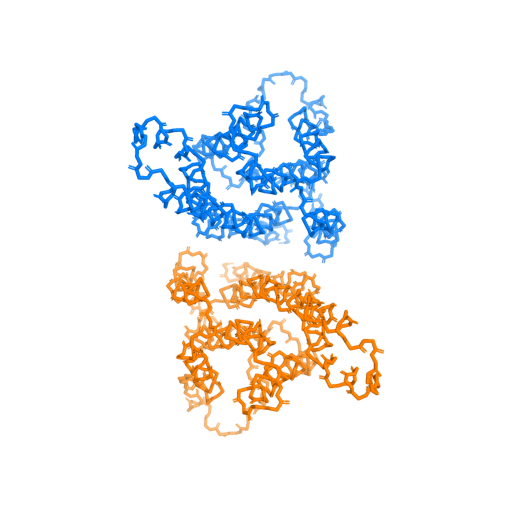.617 1 95.88 130 SER A N 1
ATOM 954 C CA . SER A 1 130 ? 16.5 1.67 -6.379 1 95.88 130 SER A CA 1
ATOM 955 C C . SER A 1 130 ? 15.641 2.805 -6.934 1 95.88 130 SER A C 1
ATOM 957 O O . SER A 1 130 ? 16.031 3.973 -6.863 1 95.88 130 SER A O 1
ATOM 959 N N . CYS A 1 131 ? 14.531 2.441 -7.469 1 96.56 131 CYS A N 1
ATOM 960 C CA . CYS A 1 131 ? 13.609 3.451 -7.973 1 96.56 131 CYS A CA 1
ATOM 961 C C . CYS A 1 131 ? 13.148 4.375 -6.852 1 96.56 131 CYS A C 1
ATOM 963 O O . CYS A 1 131 ? 12.977 5.578 -7.062 1 96.56 131 CYS A O 1
ATOM 965 N N . GLN A 1 132 ? 12.898 3.756 -5.727 1 96.56 132 GLN A N 1
ATOM 966 C CA . GLN A 1 132 ? 12.5 4.547 -4.566 1 96.56 132 GLN A CA 1
ATOM 967 C C . GLN A 1 132 ? 13.547 5.602 -4.23 1 96.56 132 GLN A C 1
ATOM 969 O O . GLN A 1 132 ? 13.211 6.777 -4.051 1 96.56 132 GLN A O 1
ATOM 974 N N . VAL A 1 133 ? 14.75 5.203 -4.07 1 94 133 VAL A N 1
ATOM 975 C CA . VAL A 1 133 ? 15.836 6.113 -3.715 1 94 133 VAL A CA 1
ATOM 976 C C . VAL A 1 133 ? 15.961 7.207 -4.773 1 94 133 VAL A C 1
ATOM 978 O O . VAL A 1 133 ? 16.141 8.383 -4.441 1 94 133 VAL A O 1
ATOM 981 N N . PHE A 1 134 ? 15.875 6.824 -6.027 1 94.12 134 PHE A N 1
ATOM 982 C CA . PHE A 1 134 ? 15.922 7.797 -7.113 1 94.12 134 PHE A CA 1
ATOM 983 C C . PHE A 1 134 ? 14.797 8.812 -6.977 1 94.12 134 PHE A C 1
ATOM 985 O O . PHE A 1 134 ? 15.031 10.023 -7.074 1 94.12 134 PHE A O 1
ATOM 992 N N . MET A 1 135 ? 13.586 8.352 -6.754 1 95.62 135 MET A N 1
ATOM 993 C CA . MET A 1 135 ? 12.422 9.227 -6.637 1 95.62 135 MET A CA 1
ATOM 994 C C . MET A 1 135 ? 12.539 10.125 -5.41 1 95.62 135 MET A C 1
ATOM 996 O O . MET A 1 135 ? 12.086 11.273 -5.43 1 95.62 135 MET A O 1
ATOM 1000 N N . GLU A 1 136 ? 13.062 9.562 -4.297 1 93.62 136 GLU A N 1
ATOM 1001 C CA . GLU A 1 136 ? 13.32 10.398 -3.129 1 93.62 136 GLU A CA 1
ATOM 1002 C C . GLU A 1 136 ? 14.273 11.547 -3.465 1 93.62 136 GLU A C 1
ATOM 1004 O O . GLU A 1 136 ? 14.094 12.672 -2.992 1 93.62 136 GLU A O 1
ATOM 1009 N N . GLY A 1 137 ? 15.266 11.227 -4.266 1 91.62 137 GLY A N 1
ATOM 1010 C CA . GLY A 1 137 ? 16.172 12.266 -4.734 1 91.62 137 GLY A CA 1
ATOM 1011 C C . GLY A 1 137 ? 15.477 13.305 -5.598 1 91.62 137 GLY A C 1
ATOM 1012 O O . GLY A 1 137 ? 15.711 14.508 -5.438 1 91.62 137 GLY A O 1
ATOM 1013 N N . VAL A 1 138 ? 14.664 12.883 -6.445 1 91.38 138 VAL A N 1
ATOM 1014 C CA . VAL A 1 138 ? 13.93 13.758 -7.355 1 91.38 138 VAL A CA 1
ATOM 1015 C C . VAL A 1 138 ? 13.047 14.711 -6.555 1 91.38 138 VAL A C 1
ATOM 1017 O O . VAL A 1 138 ? 13.023 15.914 -6.816 1 91.38 138 VAL A O 1
ATOM 1020 N N . THR A 1 139 ? 12.336 14.188 -5.602 1 93.12 139 THR A N 1
ATOM 1021 C CA . THR A 1 139 ? 11.414 15.023 -4.836 1 93.12 139 THR A CA 1
ATOM 1022 C C . THR A 1 139 ? 12.18 15.984 -3.93 1 93.12 139 THR A C 1
ATOM 1024 O O . THR A 1 139 ? 11.727 17.094 -3.68 1 93.12 139 THR A O 1
ATOM 1027 N N . PHE A 1 140 ? 13.258 15.531 -3.477 1 87.94 140 PHE A N 1
ATOM 1028 C CA . PHE A 1 140 ? 14.086 16.406 -2.658 1 87.94 140 PHE A CA 1
ATOM 1029 C C . PHE A 1 140 ? 14.664 17.547 -3.496 1 87.94 140 PHE A C 1
ATOM 1031 O O . PHE A 1 140 ? 14.547 18.719 -3.133 1 87.94 140 PHE A O 1
ATOM 1038 N N . ALA A 1 141 ? 15.258 17.25 -4.578 1 85.75 141 ALA A N 1
ATOM 1039 C CA . ALA A 1 141 ? 15.875 18.234 -5.461 1 85.75 141 ALA A CA 1
ATOM 1040 C C . ALA A 1 141 ? 14.836 19.188 -6.027 1 85.75 141 ALA A C 1
ATOM 1042 O O . ALA A 1 141 ? 15.125 20.375 -6.27 1 85.75 141 ALA A O 1
ATOM 1043 N N . GLY A 1 142 ? 13.664 18.672 -6.23 1 88.31 142 GLY A N 1
ATOM 1044 C CA . GLY A 1 142 ? 12.586 19.469 -6.789 1 88.31 142 GLY A CA 1
ATOM 1045 C C . GLY A 1 142 ? 11.859 20.297 -5.746 1 88.31 142 GLY A C 1
ATOM 1046 O O . GLY A 1 142 ? 10.898 21.016 -6.07 1 88.31 142 GLY A O 1
ATOM 1047 N N . HIS A 1 143 ? 12.242 20.125 -4.512 1 88.31 143 HIS A N 1
ATOM 1048 C CA . HIS A 1 143 ? 11.664 20.875 -3.408 1 88.31 143 HIS A CA 1
ATOM 1049 C C . HIS A 1 143 ? 10.164 20.609 -3.289 1 88.31 143 HIS A C 1
ATOM 1051 O O . HIS A 1 143 ? 9.375 21.547 -3.135 1 88.31 143 HIS A O 1
ATOM 1057 N N . PHE A 1 144 ? 9.805 19.391 -3.436 1 91.88 144 PHE A N 1
ATOM 1058 C CA . PHE A 1 144 ? 8.414 19.016 -3.203 1 91.88 144 PHE A CA 1
ATOM 1059 C C . PHE A 1 144 ? 8.047 19.156 -1.732 1 91.88 144 PHE A C 1
ATOM 1061 O O . PHE A 1 144 ? 8.93 19.203 -0.869 1 91.88 144 PHE A O 1
ATOM 1068 N N . SER A 1 145 ? 6.832 19.297 -1.434 1 91.5 145 SER A N 1
ATOM 1069 C CA . SER A 1 145 ? 6.359 19.453 -0.062 1 91.5 145 SER A CA 1
ATOM 1070 C C . SER A 1 145 ? 6.707 18.219 0.784 1 91.5 145 SER A C 1
ATOM 1072 O O . SER A 1 145 ? 6.984 17.156 0.248 1 91.5 145 SER A O 1
ATOM 1074 N N . LEU A 1 146 ? 6.691 18.359 2.047 1 91.5 146 LEU A N 1
ATOM 1075 C CA . LEU A 1 146 ? 7.047 17.297 2.979 1 91.5 146 LEU A CA 1
ATOM 1076 C C . LEU A 1 146 ? 6.113 16.094 2.816 1 91.5 146 LEU A C 1
ATOM 1078 O O . LEU A 1 146 ? 6.566 14.945 2.789 1 91.5 146 LEU A O 1
ATOM 1082 N N . PRO A 1 147 ? 4.785 16.312 2.652 1 93.12 147 PRO A N 1
ATOM 1083 C CA . PRO A 1 147 ? 3.902 15.164 2.48 1 93.12 147 PRO A CA 1
ATOM 1084 C C . PRO A 1 147 ? 4.223 14.359 1.223 1 93.12 147 PRO A C 1
ATOM 1086 O O . PRO A 1 147 ? 4.18 13.125 1.246 1 93.12 147 PRO A O 1
ATOM 1089 N N . VAL A 1 148 ? 4.531 15.047 0.158 1 95.06 148 VAL A N 1
ATOM 1090 C CA . VAL A 1 148 ? 4.871 14.344 -1.077 1 95.06 148 VAL A CA 1
ATOM 1091 C C . VAL A 1 148 ? 6.152 13.539 -0.878 1 95.06 148 VAL A C 1
ATOM 1093 O O . VAL A 1 148 ? 6.246 12.391 -1.326 1 95.06 148 VAL A O 1
ATOM 1096 N N . ARG A 1 149 ? 7.098 14.078 -0.208 1 94 149 ARG A N 1
ATOM 1097 C CA . ARG A 1 149 ? 8.352 13.391 0.07 1 94 149 ARG A CA 1
ATOM 1098 C C . ARG A 1 149 ? 8.125 12.18 0.971 1 94 149 ARG A C 1
ATOM 1100 O O . ARG A 1 149 ? 8.805 11.156 0.83 1 94 149 ARG A O 1
ATOM 1107 N N . ALA A 1 150 ? 7.25 12.312 1.879 1 94 150 ALA A N 1
ATOM 1108 C CA . ALA A 1 150 ? 6.926 11.203 2.771 1 94 150 ALA A CA 1
ATOM 1109 C C . ALA A 1 150 ? 6.148 10.117 2.033 1 94 150 ALA A C 1
ATOM 1111 O O . ALA A 1 150 ? 6.25 8.938 2.373 1 94 150 ALA A O 1
ATOM 1112 N N . PHE A 1 151 ? 5.406 10.469 1.036 1 95.75 151 PHE A N 1
ATOM 1113 C CA . PHE A 1 151 ? 4.582 9.547 0.267 1 95.75 151 PHE A CA 1
ATOM 1114 C C . PHE A 1 151 ? 5.453 8.57 -0.512 1 95.75 151 PHE A C 1
ATOM 1116 O O . PHE A 1 151 ? 5.086 7.402 -0.679 1 95.75 151 PHE A O 1
ATOM 1123 N N . VAL A 1 152 ? 6.57 9.016 -0.949 1 96.44 152 VAL A N 1
ATOM 1124 C CA . VAL A 1 152 ? 7.41 8.211 -1.832 1 96.44 152 VAL A CA 1
ATOM 1125 C C . VAL A 1 152 ? 7.855 6.941 -1.112 1 96.44 152 VAL A C 1
ATOM 1127 O O . VAL A 1 152 ? 7.594 5.832 -1.58 1 96.44 152 VAL A O 1
ATOM 1130 N N . PRO A 1 153 ? 8.516 7.016 0.036 1 95.94 153 PRO A N 1
ATOM 1131 C CA . PRO A 1 153 ? 8.93 5.777 0.698 1 95.94 153 PRO A CA 1
ATOM 1132 C C . PRO A 1 153 ? 7.746 4.934 1.166 1 95.94 153 PRO A C 1
ATOM 1134 O O . PRO A 1 153 ? 7.84 3.703 1.206 1 95.94 153 PRO A O 1
ATOM 1137 N N . VAL A 1 154 ? 6.656 5.551 1.54 1 96.44 154 VAL A N 1
ATOM 1138 C CA . VAL A 1 154 ? 5.48 4.789 1.94 1 96.44 154 VAL A CA 1
ATOM 1139 C C . VAL A 1 154 ? 4.934 4.012 0.744 1 96.44 154 VAL A C 1
ATOM 1141 O O . VAL A 1 154 ? 4.621 2.826 0.855 1 96.44 154 VAL A O 1
ATOM 1144 N N . PHE A 1 155 ? 4.855 4.707 -0.346 1 96.38 155 PHE A N 1
ATOM 1145 C CA . PHE A 1 155 ? 4.332 4.164 -1.594 1 96.38 155 PHE A CA 1
ATOM 1146 C C . PHE A 1 155 ? 5.176 2.988 -2.066 1 96.38 155 PHE A C 1
ATOM 1148 O O . PHE A 1 155 ? 4.652 1.898 -2.311 1 96.38 155 PHE A O 1
ATOM 1155 N N . TYR A 1 156 ? 6.422 3.125 -2.168 1 97.56 156 TYR A N 1
ATOM 1156 C CA . TYR A 1 156 ? 7.324 2.1 -2.678 1 97.56 156 TYR A CA 1
ATOM 1157 C C . TYR A 1 156 ? 7.488 0.966 -1.67 1 97.56 156 TYR A C 1
ATOM 1159 O O . TYR A 1 156 ? 7.57 -0.204 -2.051 1 97.56 156 TYR A O 1
ATOM 1167 N N . ASN A 1 157 ? 7.613 1.319 -0.377 1 97.25 157 ASN A N 1
ATOM 1168 C CA . ASN A 1 157 ? 7.734 0.28 0.639 1 97.25 157 ASN A CA 1
ATOM 1169 C C . ASN A 1 157 ? 6.512 -0.633 0.654 1 97.25 157 ASN A C 1
ATOM 1171 O O . ASN A 1 157 ? 6.641 -1.85 0.804 1 97.25 157 ASN A O 1
ATOM 1175 N N . SER A 1 158 ? 5.371 -0.07 0.496 1 95.5 158 SER A N 1
ATOM 1176 C CA . SER A 1 158 ? 4.152 -0.875 0.422 1 95.5 158 SER A CA 1
ATOM 1177 C C . SER A 1 158 ? 4.211 -1.855 -0.745 1 95.5 158 SER A C 1
ATOM 1179 O O . SER A 1 158 ? 3.924 -3.043 -0.579 1 95.5 158 SER A O 1
ATOM 1181 N N . LYS A 1 159 ? 4.562 -1.33 -1.892 1 96.44 159 LYS A N 1
ATOM 1182 C CA . LYS A 1 159 ? 4.684 -2.18 -3.074 1 96.44 159 LYS A CA 1
ATOM 1183 C C . LYS A 1 159 ? 5.746 -3.254 -2.873 1 96.44 159 LYS A C 1
ATOM 1185 O O . LYS A 1 159 ? 5.562 -4.402 -3.281 1 96.44 159 LYS A O 1
ATOM 1190 N N . ARG A 1 160 ? 6.855 -2.879 -2.256 1 97.31 160 ARG A N 1
ATOM 1191 C CA . ARG A 1 160 ? 7.988 -3.787 -2.109 1 97.31 160 ARG A CA 1
ATOM 1192 C C . ARG A 1 160 ? 7.676 -4.902 -1.116 1 97.31 160 ARG A C 1
ATOM 1194 O O . ARG A 1 160 ? 8.266 -5.98 -1.18 1 97.31 160 ARG A O 1
ATOM 1201 N N . MET A 1 161 ? 6.742 -4.719 -0.208 1 95.06 161 MET A N 1
ATOM 1202 C CA . MET A 1 161 ? 6.352 -5.785 0.709 1 95.06 161 MET A CA 1
ATOM 1203 C C . MET A 1 161 ? 5.91 -7.027 -0.058 1 95.06 161 MET A C 1
ATOM 1205 O O . MET A 1 161 ? 6.211 -8.148 0.347 1 95.06 161 MET A O 1
ATOM 1209 N N . PHE A 1 162 ? 5.344 -6.789 -1.153 1 92.25 162 PHE A N 1
ATOM 1210 C CA . PHE A 1 162 ? 4.809 -7.906 -1.928 1 92.25 162 PHE A CA 1
ATOM 1211 C C . PHE A 1 162 ? 5.914 -8.602 -2.711 1 92.25 162 PHE A C 1
ATOM 1213 O O . PHE A 1 162 ? 5.926 -9.828 -2.826 1 92.25 162 PHE A O 1
ATOM 1220 N N . THR A 1 163 ? 6.828 -7.777 -3.227 1 95.31 163 THR A N 1
ATOM 1221 C CA . THR A 1 163 ? 7.926 -8.391 -3.967 1 95.31 163 THR A CA 1
ATOM 1222 C C . THR A 1 163 ? 8.852 -9.156 -3.027 1 95.31 163 THR A C 1
ATOM 1224 O O . THR A 1 163 ? 9.398 -10.195 -3.398 1 95.31 163 THR A O 1
ATOM 1227 N N . ILE A 1 164 ? 9.016 -8.672 -1.807 1 96.81 164 ILE A N 1
ATOM 1228 C CA . ILE A 1 164 ? 9.836 -9.367 -0.822 1 96.81 164 ILE A CA 1
ATOM 1229 C C . ILE A 1 164 ? 9.164 -10.68 -0.416 1 96.81 164 ILE A C 1
ATOM 1231 O O . ILE A 1 164 ? 9.828 -11.703 -0.263 1 96.81 164 ILE A O 1
ATOM 1235 N N . ALA A 1 165 ? 7.883 -10.641 -0.234 1 93.19 165 ALA A N 1
ATOM 1236 C CA . ALA A 1 165 ? 7.145 -11.859 0.096 1 93.19 165 ALA A CA 1
ATOM 1237 C C . ALA A 1 165 ? 7.293 -12.906 -1.002 1 93.19 165 ALA A C 1
ATOM 1239 O O . ALA A 1 165 ? 7.477 -14.094 -0.715 1 93.19 165 ALA A O 1
ATOM 1240 N N . ASP A 1 166 ? 7.176 -12.453 -2.256 1 92.44 166 ASP A N 1
ATOM 1241 C CA . ASP A 1 166 ? 7.375 -13.367 -3.379 1 92.44 166 ASP A CA 1
ATOM 1242 C C . ASP A 1 166 ? 8.789 -13.945 -3.367 1 92.44 166 ASP A C 1
ATOM 1244 O O . ASP A 1 166 ? 8.977 -15.133 -3.646 1 92.44 166 ASP A O 1
ATOM 1248 N N . TRP A 1 167 ? 9.773 -13.094 -3.086 1 95.69 167 TRP A N 1
ATOM 1249 C CA . TRP A 1 167 ? 11.164 -13.531 -2.975 1 95.69 167 TRP A CA 1
ATOM 1250 C C . TRP A 1 167 ? 11.312 -14.602 -1.899 1 95.69 167 TRP A C 1
ATOM 1252 O O . TRP A 1 167 ? 11.891 -15.656 -2.146 1 95.69 167 TRP A O 1
ATOM 1262 N N . LEU A 1 168 ? 10.766 -14.383 -0.76 1 94.12 168 LEU A N 1
ATOM 1263 C CA . LEU A 1 168 ? 10.836 -15.336 0.343 1 94.12 168 LEU A CA 1
ATOM 1264 C C . LEU A 1 168 ? 10.148 -16.656 -0.022 1 94.12 168 LEU A C 1
ATOM 1266 O O . LEU A 1 168 ? 10.664 -17.734 0.277 1 94.12 168 LEU A O 1
ATOM 1270 N N . ARG A 1 169 ? 9.039 -16.562 -0.65 1 91.56 169 ARG A N 1
ATOM 1271 C CA . ARG A 1 169 ? 8.328 -17.766 -1.082 1 91.56 169 ARG A CA 1
ATOM 1272 C C . ARG A 1 169 ? 9.172 -18.578 -2.059 1 91.56 169 ARG A C 1
ATOM 1274 O O . ARG A 1 169 ? 9.242 -19.812 -1.953 1 91.56 169 ARG A O 1
ATOM 1281 N N . ALA A 1 170 ? 9.719 -17.922 -2.975 1 91.31 170 ALA A N 1
ATOM 1282 C CA . ALA A 1 170 ? 10.57 -18.594 -3.949 1 91.31 170 ALA A CA 1
ATOM 1283 C C . ALA A 1 170 ? 11.727 -19.312 -3.258 1 91.31 170 ALA A C 1
ATOM 1285 O O . ALA A 1 170 ? 12.047 -20.453 -3.609 1 91.31 170 ALA A O 1
ATOM 1286 N N . GLU A 1 171 ? 12.312 -18.641 -2.262 1 90.25 171 GLU A N 1
ATOM 1287 C CA . GLU A 1 171 ? 13.422 -19.234 -1.523 1 90.25 171 GLU A CA 1
ATOM 1288 C C . GLU A 1 171 ? 12.961 -20.453 -0.725 1 90.25 171 GLU A C 1
ATOM 1290 O O . GLU A 1 171 ? 13.68 -21.453 -0.617 1 90.25 171 GLU A O 1
ATOM 1295 N N . MET A 1 172 ? 11.781 -20.391 -0.222 1 88.5 172 MET A N 1
ATOM 1296 C CA . MET A 1 172 ? 11.242 -21.5 0.564 1 88.5 172 MET A CA 1
ATOM 1297 C C . MET A 1 172 ? 10.898 -22.688 -0.331 1 88.5 172 MET A C 1
ATOM 1299 O O . MET A 1 172 ? 11.125 -23.828 0.048 1 88.5 172 MET A O 1
ATOM 1303 N N . GLU A 1 173 ? 10.367 -22.406 -1.437 1 86.44 173 GLU A N 1
ATOM 1304 C CA . GLU A 1 173 ? 10.047 -23.469 -2.387 1 86.44 173 GLU A CA 1
ATOM 1305 C C . GLU A 1 173 ? 11.312 -24.141 -2.906 1 86.44 173 GLU A C 1
ATOM 1307 O O . GLU A 1 173 ? 11.352 -25.359 -3.078 1 86.44 173 GLU A O 1
ATOM 1312 N N . ALA A 1 174 ? 12.297 -23.375 -3.213 1 82.75 174 ALA A N 1
ATOM 1313 C CA . ALA A 1 174 ? 13.57 -23.938 -3.666 1 82.75 174 ALA A CA 1
ATOM 1314 C C . ALA A 1 174 ? 14.188 -24.828 -2.598 1 82.75 174 ALA A C 1
ATOM 1316 O O . ALA A 1 174 ? 14.742 -25.891 -2.91 1 82.75 174 ALA A O 1
ATOM 1317 N N . ALA A 1 175 ? 14.102 -24.438 -1.381 1 78.5 175 ALA A N 1
ATOM 1318 C CA . ALA A 1 175 ? 14.625 -25.234 -0.272 1 78.5 175 ALA A CA 1
ATOM 1319 C C . ALA A 1 175 ? 13.844 -26.547 -0.118 1 78.5 175 ALA A C 1
ATOM 1321 O O . ALA A 1 175 ? 14.438 -27.594 0.162 1 78.5 175 ALA A O 1
ATOM 1322 N N . ALA A 1 176 ? 12.625 -26.453 -0.305 1 76.56 176 ALA A N 1
ATOM 1323 C CA . ALA A 1 176 ? 11.789 -27.656 -0.206 1 76.56 176 ALA A CA 1
ATOM 1324 C C . ALA A 1 176 ? 12.094 -28.625 -1.333 1 76.56 176 ALA A C 1
ATOM 1326 O O . ALA A 1 176 ? 12.133 -29.844 -1.113 1 76.56 176 ALA A O 1
ATOM 1327 N N . ALA A 1 177 ? 12.305 -28.172 -2.482 1 75.44 177 ALA A N 1
ATOM 1328 C CA . ALA A 1 177 ? 12.641 -29 -3.637 1 75.44 177 ALA A CA 1
ATOM 1329 C C . ALA A 1 177 ? 14 -29.672 -3.461 1 75.44 177 ALA A C 1
ATOM 1331 O O . ALA A 1 177 ? 14.18 -30.844 -3.828 1 75.44 177 ALA A O 1
ATOM 1332 N N . GLU A 1 178 ? 14.922 -28.938 -2.965 1 67.06 178 GLU A N 1
ATOM 1333 C CA . GLU A 1 178 ? 16.25 -29.469 -2.713 1 67.06 178 GLU A CA 1
ATOM 1334 C C . GLU A 1 178 ? 16.219 -30.516 -1.602 1 67.06 178 GLU A C 1
ATOM 1336 O O . GLU A 1 178 ? 16.969 -31.5 -1.649 1 67.06 178 GLU A O 1
ATOM 1341 N N . GLY A 1 179 ? 15.555 -30.094 -0.478 1 59.94 179 GLY A N 1
ATOM 1342 C CA . GLY A 1 179 ? 15.422 -31.078 0.583 1 59.94 179 GLY A CA 1
ATOM 1343 C C . GLY A 1 179 ? 14.898 -32.406 0.096 1 59.94 179 GLY A C 1
ATOM 1344 O O . GLY A 1 179 ? 15.344 -33.469 0.549 1 59.94 179 GLY A O 1
ATOM 1345 N N . GLU A 1 180 ? 13.992 -32.375 -0.799 1 56.06 180 GLU A N 1
ATOM 1346 C CA . GLU A 1 180 ? 13.453 -33.594 -1.36 1 56.06 180 GLU A CA 1
ATOM 1347 C C . GLU A 1 180 ? 14.5 -34.344 -2.195 1 56.06 180 GLU A C 1
ATOM 1349 O O . GLU A 1 180 ? 14.531 -35.562 -2.213 1 56.06 180 GLU A O 1
ATOM 1354 N N . GLU A 1 181 ? 15.328 -33.594 -2.939 1 52.66 181 GLU A N 1
ATOM 1355 C CA . GLU A 1 181 ? 16.328 -34.219 -3.779 1 52.66 181 GLU A CA 1
ATOM 1356 C C . GLU A 1 181 ? 17.531 -34.688 -2.951 1 52.66 181 GLU A C 1
ATOM 1358 O O . GLU A 1 181 ? 18.156 -35.719 -3.256 1 52.66 181 GLU A O 1
ATOM 1363 N N . GLN A 1 182 ? 18.094 -33.812 -2.137 1 50.97 182 GLN A N 1
ATOM 1364 C CA . GLN A 1 182 ? 19.391 -34.062 -1.524 1 50.97 182 GLN A CA 1
ATOM 1365 C C . GLN A 1 182 ? 19.25 -35.031 -0.334 1 50.97 182 GLN A C 1
ATOM 1367 O O . GLN A 1 182 ? 20.172 -35.125 0.486 1 50.97 182 GLN A O 1
ATOM 1372 N N . GLU A 1 183 ? 18.422 -35.906 -0.067 1 46.19 183 GLU A N 1
ATOM 1373 C CA . GLU A 1 183 ? 18.594 -36.906 0.981 1 46.19 183 GLU A CA 1
ATOM 1374 C C . GLU A 1 183 ? 20.031 -37.438 0.987 1 46.19 183 G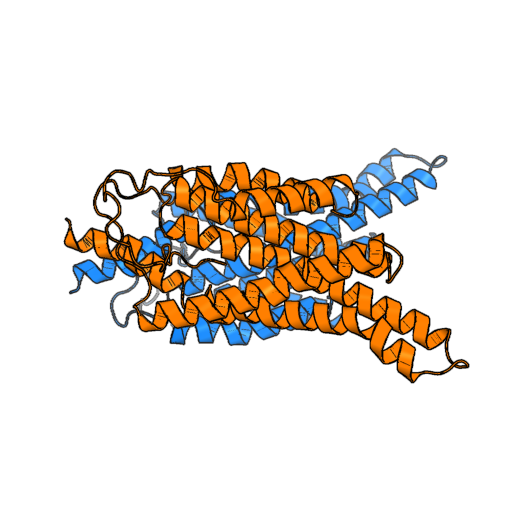LU A C 1
ATOM 1376 O O . GLU A 1 183 ? 20.516 -37.938 2.016 1 46.19 183 GLU A O 1
ATOM 1381 N N . GLY A 1 184 ? 20.766 -37.75 -0.048 1 40.38 184 GLY A N 1
ATOM 1382 C CA . GLY A 1 184 ? 22.062 -38.406 0.111 1 40.38 184 GLY A CA 1
ATOM 1383 C C . GLY A 1 184 ? 23.172 -37.438 0.514 1 40.38 184 GLY A C 1
ATOM 1384 O O . GLY A 1 184 ? 24.203 -37.844 1.043 1 40.38 184 GLY A O 1
ATOM 1385 N N . LEU A 1 185 ? 23.703 -36.5 -0.388 1 43.78 185 LEU A N 1
ATOM 1386 C CA . LEU A 1 185 ? 25.016 -35.844 -0.295 1 43.78 185 LEU A CA 1
ATOM 1387 C C . LEU A 1 185 ? 25.062 -34.875 0.883 1 43.78 185 LEU A C 1
ATOM 1389 O O . LEU A 1 185 ? 24.016 -34.438 1.36 1 43.78 185 LEU A O 1
ATOM 1393 N N . THR A 1 186 ? 26.391 -34.312 1.287 1 45.94 186 THR A N 1
ATOM 1394 C CA . THR A 1 186 ? 26.906 -33.656 2.486 1 45.94 186 THR A CA 1
ATOM 1395 C C . THR A 1 186 ? 26.125 -32.406 2.805 1 45.94 186 THR A C 1
ATOM 1397 O O . THR A 1 186 ? 26.031 -31.484 1.977 1 45.94 186 THR A O 1
ATOM 1400 N N . THR A 1 187 ? 25.125 -32.219 3.605 1 46.94 187 THR A N 1
ATOM 1401 C CA . THR A 1 187 ? 24.016 -31.5 4.195 1 46.94 187 THR A CA 1
ATOM 1402 C C . THR A 1 187 ? 24.422 -30.078 4.59 1 46.94 187 THR A C 1
ATOM 1404 O O . THR A 1 187 ? 23.641 -29.141 4.473 1 46.94 187 THR A O 1
ATOM 1407 N N . TRP A 1 188 ? 25.641 -29.922 5.129 1 47.31 188 TRP A N 1
ATOM 1408 C CA . TRP A 1 188 ? 25.953 -28.719 5.875 1 47.31 188 TRP A CA 1
ATOM 1409 C C . TRP A 1 188 ? 26.188 -27.531 4.93 1 47.31 188 TRP A C 1
ATOM 1411 O O . TRP A 1 188 ? 25.781 -26.406 5.215 1 47.31 188 TRP A O 1
ATOM 1421 N N . ARG A 1 189 ? 27.156 -27.781 3.844 1 44.75 189 ARG A N 1
ATOM 1422 C CA . ARG A 1 189 ? 27.547 -26.688 2.959 1 44.75 189 ARG A CA 1
ATOM 1423 C C . ARG A 1 189 ? 26.328 -26.125 2.238 1 44.75 189 ARG A C 1
ATOM 1425 O O . ARG A 1 189 ? 26.25 -24.906 2.018 1 44.75 189 ARG A O 1
ATOM 1432 N N . ARG A 1 190 ? 25.5 -26.969 1.814 1 48.44 190 ARG A N 1
ATOM 1433 C CA . ARG A 1 190 ? 24.328 -26.531 1.075 1 48.44 190 ARG A CA 1
ATOM 1434 C C . ARG A 1 190 ? 23.391 -25.734 1.969 1 48.44 190 ARG A C 1
ATOM 1436 O O . ARG A 1 190 ? 22.766 -24.766 1.515 1 48.44 190 ARG A O 1
ATOM 1443 N N . ARG A 1 191 ? 23.391 -26.109 3.232 1 48.34 191 ARG A N 1
ATOM 1444 C CA . ARG A 1 191 ? 22.594 -25.375 4.211 1 48.34 191 ARG A CA 1
ATOM 1445 C C . ARG A 1 191 ? 23.125 -23.938 4.371 1 48.34 191 ARG A C 1
ATOM 1447 O O . ARG A 1 191 ? 22.344 -23 4.535 1 48.34 191 ARG A O 1
ATOM 1454 N N . LEU A 1 192 ? 24.469 -23.859 4.406 1 47.41 192 LEU A N 1
ATOM 1455 C CA . LEU A 1 192 ? 25.078 -22.531 4.59 1 47.41 192 LEU A CA 1
ATOM 1456 C C . LEU A 1 192 ? 24.891 -21.672 3.34 1 47.41 192 LEU A C 1
ATOM 1458 O O . LEU A 1 192 ? 24.922 -20.453 3.418 1 47.41 192 LEU A O 1
ATOM 1462 N N . LEU A 1 193 ? 25.031 -22.281 2.059 1 49.59 193 LEU A N 1
ATOM 1463 C CA . LEU A 1 193 ? 24.969 -21.516 0.82 1 49.59 193 LEU A CA 1
ATOM 1464 C C . LEU A 1 193 ? 23.516 -21.297 0.391 1 49.59 193 LEU A C 1
ATOM 1466 O O . LEU A 1 193 ? 23.188 -20.266 -0.198 1 49.59 193 LEU A O 1
ATOM 1470 N N . LEU A 1 194 ? 22.781 -22.422 0.311 1 51.94 194 LEU A N 1
ATOM 1471 C CA . LEU A 1 194 ? 21.391 -22.312 -0.127 1 51.94 194 LEU A CA 1
ATOM 1472 C C . LEU A 1 194 ? 20.578 -21.453 0.828 1 51.94 194 LEU A C 1
ATOM 1474 O O . LEU A 1 194 ? 19.641 -20.781 0.412 1 51.94 194 LEU A O 1
ATOM 1478 N N . HIS A 1 195 ? 21.172 -21.047 2.039 1 69.69 195 HIS A N 1
ATOM 1479 C CA . HIS A 1 195 ? 20.438 -20.484 3.166 1 69.69 195 HIS A CA 1
ATOM 1480 C C . HIS A 1 195 ? 20.609 -18.969 3.242 1 69.69 195 HIS A C 1
ATOM 1482 O O . HIS A 1 195 ? 19.734 -18.25 3.725 1 69.69 195 HIS A O 1
ATOM 1488 N N . PRO A 1 196 ? 21.656 -18.594 2.391 1 80.25 196 PRO A N 1
ATOM 1489 C CA . PRO A 1 196 ? 21.812 -17.141 2.561 1 80.25 196 PRO A CA 1
ATOM 1490 C C . PRO A 1 196 ? 20.688 -16.344 1.916 1 80.25 196 PRO A C 1
ATOM 1492 O O . PRO A 1 196 ? 20.281 -15.305 2.441 1 80.25 196 PRO A O 1
ATOM 1495 N N . GLY A 1 197 ? 20.172 -16.891 0.83 1 88.44 197 GLY A N 1
ATOM 1496 C CA . GLY A 1 197 ? 19.078 -16.188 0.173 1 88.44 197 GLY A CA 1
ATOM 1497 C C . GLY A 1 197 ? 17.828 -16.109 1.028 1 88.44 197 GLY A C 1
ATOM 1498 O O . GLY A 1 197 ? 17.172 -15.062 1.072 1 88.44 197 GLY A O 1
ATOM 1499 N N . ARG A 1 198 ? 17.641 -17.156 1.728 1 91.19 198 ARG A N 1
ATOM 1500 C CA . ARG A 1 198 ? 16.469 -17.203 2.588 1 91.19 198 ARG A CA 1
ATOM 1501 C C . ARG A 1 198 ? 16.594 -16.234 3.75 1 91.19 198 ARG A C 1
ATOM 1503 O O . ARG A 1 198 ? 15.648 -15.5 4.062 1 91.19 198 ARG A O 1
ATOM 1510 N N . TRP A 1 199 ? 17.703 -16.25 4.332 1 92.31 199 TRP A N 1
ATOM 1511 C CA . TRP A 1 199 ? 17.938 -15.352 5.457 1 92.31 199 TRP A CA 1
ATOM 1512 C C . TRP A 1 199 ? 17.938 -13.898 4.996 1 92.31 199 TRP A C 1
ATOM 1514 O O . TRP A 1 199 ? 17.438 -13.016 5.703 1 92.31 199 TRP A O 1
ATOM 1524 N N . LEU A 1 200 ? 18.484 -13.641 3.848 1 94.88 200 LEU A N 1
ATOM 1525 C CA . LEU A 1 200 ? 18.484 -12.289 3.312 1 94.88 200 LEU A CA 1
ATOM 1526 C C . LEU A 1 200 ? 17.078 -11.82 3.006 1 94.88 200 LEU A C 1
ATOM 1528 O O . LEU A 1 200 ? 16.703 -10.68 3.309 1 94.88 200 LEU A O 1
ATOM 1532 N N . ALA A 1 201 ? 16.297 -12.68 2.436 1 96.19 201 ALA A N 1
ATOM 1533 C CA . ALA A 1 201 ? 14.891 -12.359 2.148 1 96.19 201 ALA A CA 1
ATOM 1534 C C . ALA A 1 201 ? 14.117 -12.094 3.436 1 96.19 201 ALA A C 1
ATOM 1536 O O . ALA A 1 201 ? 13.352 -11.133 3.52 1 96.19 201 ALA A O 1
ATOM 1537 N N . MET A 1 202 ? 14.359 -12.906 4.422 1 95.38 202 MET A N 1
ATOM 1538 C CA . MET A 1 202 ? 13.688 -12.742 5.711 1 95.38 202 MET A CA 1
ATOM 1539 C C . MET A 1 202 ? 14.109 -11.438 6.371 1 95.38 202 MET A C 1
ATOM 1541 O O . MET A 1 202 ? 13.266 -10.711 6.91 1 95.38 202 MET A O 1
ATOM 1545 N N . ALA A 1 203 ? 15.359 -11.195 6.359 1 96.44 203 ALA A N 1
ATOM 1546 C CA . ALA A 1 203 ? 15.859 -9.945 6.93 1 96.44 203 ALA A CA 1
ATOM 1547 C C . ALA A 1 203 ? 15.219 -8.742 6.254 1 96.44 203 ALA A C 1
ATOM 1549 O O . ALA A 1 203 ? 14.867 -7.762 6.918 1 96.44 203 ALA A O 1
ATOM 1550 N N . ASN A 1 204 ? 15.133 -8.781 4.969 1 97.38 204 ASN A N 1
ATOM 1551 C CA . ASN A 1 204 ? 14.484 -7.688 4.242 1 97.38 204 ASN A CA 1
ATOM 1552 C C . ASN A 1 204 ? 13.016 -7.551 4.621 1 97.38 204 ASN A C 1
ATOM 1554 O O . ASN A 1 204 ? 12.523 -6.441 4.82 1 97.38 204 ASN A O 1
ATOM 1558 N N . LEU A 1 205 ? 12.359 -8.664 4.668 1 97 205 LEU A N 1
ATOM 1559 C CA . LEU A 1 205 ? 10.945 -8.617 5.031 1 97 205 LEU A CA 1
ATOM 1560 C C . LEU A 1 205 ? 10.758 -7.977 6.402 1 97 205 LEU A C 1
ATOM 1562 O O . LEU A 1 205 ? 9.922 -7.082 6.562 1 97 205 LEU A O 1
ATOM 1566 N N . VAL A 1 206 ? 11.516 -8.414 7.383 1 96.56 206 VAL A N 1
ATOM 1567 C CA . VAL A 1 206 ? 11.398 -7.926 8.75 1 96.56 206 VAL A CA 1
ATOM 1568 C C . VAL A 1 206 ? 11.766 -6.445 8.805 1 96.56 206 VAL A C 1
ATOM 1570 O O . VAL A 1 206 ? 11.047 -5.637 9.398 1 96.56 206 VAL A O 1
ATOM 1573 N N . PHE A 1 207 ? 12.812 -6.082 8.188 1 97.25 207 PHE A N 1
ATOM 1574 C CA . PHE A 1 207 ? 13.297 -4.711 8.242 1 97.25 207 PHE A CA 1
ATOM 1575 C C . PHE A 1 207 ? 12.312 -3.754 7.59 1 97.25 207 PHE A C 1
ATOM 1577 O O . PHE A 1 207 ? 11.961 -2.723 8.164 1 97.25 207 PHE A O 1
ATOM 1584 N N . TRP A 1 208 ? 11.898 -4.047 6.461 1 96.88 208 TRP A N 1
ATOM 1585 C CA . TRP A 1 208 ? 11.07 -3.105 5.715 1 96.88 208 TRP A CA 1
ATOM 1586 C C . TRP A 1 208 ? 9.641 -3.111 6.238 1 96.88 208 TRP A C 1
ATOM 1588 O O . TRP A 1 208 ? 8.93 -2.109 6.129 1 96.88 208 TRP A O 1
ATOM 1598 N N . ALA A 1 209 ? 9.211 -4.25 6.793 1 96.44 209 ALA A N 1
ATOM 1599 C CA . ALA A 1 209 ? 7.941 -4.23 7.52 1 96.44 209 ALA A CA 1
ATOM 1600 C C . ALA A 1 209 ? 8.016 -3.299 8.727 1 96.44 209 ALA A C 1
ATOM 1602 O O . ALA A 1 209 ? 7.102 -2.502 8.961 1 96.44 209 ALA A O 1
ATOM 1603 N N . PHE A 1 210 ? 9.078 -3.426 9.469 1 96.06 210 PHE A N 1
ATOM 1604 C CA . PHE A 1 210 ? 9.281 -2.527 10.594 1 96.06 210 PHE A CA 1
ATOM 1605 C C . PHE A 1 210 ? 9.305 -1.075 10.133 1 96.06 210 PHE A C 1
ATOM 1607 O O . PHE A 1 210 ? 8.688 -0.21 10.758 1 96.06 210 PHE A O 1
ATOM 1614 N N . ASN A 1 211 ? 10.008 -0.87 9.086 1 96.62 211 ASN A N 1
ATOM 1615 C CA . ASN A 1 211 ? 10.117 0.482 8.555 1 96.62 211 ASN A CA 1
ATOM 1616 C C . ASN A 1 211 ? 8.75 1.058 8.203 1 96.62 211 ASN A C 1
ATOM 1618 O O . ASN A 1 211 ? 8.453 2.209 8.531 1 96.62 211 ASN A O 1
ATOM 1622 N N . LEU A 1 212 ? 7.941 0.258 7.551 1 96.5 212 LEU A N 1
ATOM 1623 C CA . LEU A 1 212 ? 6.641 0.726 7.086 1 96.5 212 LEU A CA 1
ATOM 1624 C C . LEU A 1 212 ? 5.668 0.88 8.25 1 96.5 212 LEU A C 1
ATOM 1626 O O . LEU A 1 212 ? 5.062 1.94 8.422 1 96.5 212 LEU A O 1
ATOM 1630 N N . PHE A 1 213 ? 5.617 -0.076 9.148 1 96.38 213 PHE A N 1
ATOM 1631 C CA . PHE A 1 213 ? 4.504 -0.163 10.086 1 96.38 213 PHE A CA 1
ATOM 1632 C C . PHE A 1 213 ? 4.895 0.402 11.445 1 96.38 213 PHE A C 1
ATOM 1634 O O . PHE A 1 213 ? 4.031 0.684 12.281 1 96.38 213 PHE A O 1
ATOM 1641 N N . CYS A 1 214 ? 6.133 0.579 11.695 1 95.31 214 CYS A N 1
ATOM 1642 C CA . CYS A 1 214 ? 6.527 1.064 13.008 1 95.31 214 CYS A CA 1
ATOM 1643 C C . CYS A 1 214 ? 7.199 2.428 12.914 1 95.31 214 CYS A C 1
ATOM 1645 O O . CYS A 1 214 ? 7.348 3.129 13.914 1 95.31 214 CYS A O 1
ATOM 1647 N N . PHE A 1 215 ? 7.59 2.785 11.758 1 94.75 215 PHE A N 1
ATOM 1648 C CA . PHE A 1 215 ? 8.305 4.055 11.648 1 94.75 215 PHE A CA 1
ATOM 1649 C C . PHE A 1 215 ? 7.57 5.004 10.711 1 94.75 215 PHE A C 1
ATOM 1651 O O . PHE A 1 215 ? 7.109 6.07 11.133 1 94.75 215 PHE A O 1
ATOM 1658 N N . LEU A 1 216 ? 7.426 4.648 9.445 1 95.44 216 LEU A N 1
ATOM 1659 C CA . LEU A 1 216 ? 6.895 5.566 8.438 1 95.44 216 LEU A CA 1
ATOM 1660 C C . LEU A 1 216 ? 5.469 5.984 8.789 1 95.44 216 LEU A C 1
ATOM 1662 O O . LEU A 1 216 ? 5.176 7.18 8.883 1 95.44 216 LEU A O 1
ATOM 1666 N N . LEU A 1 217 ? 4.66 5.02 9.039 1 94.88 217 LEU A N 1
ATOM 1667 C CA . LEU A 1 217 ? 3.24 5.309 9.188 1 94.88 217 LEU A CA 1
ATOM 1668 C C . LEU A 1 217 ? 2.951 5.898 10.57 1 94.88 217 LEU A C 1
ATOM 1670 O O . LEU A 1 217 ? 2.273 6.922 10.68 1 94.88 217 LEU A O 1
ATOM 1674 N N . PRO A 1 218 ? 3.498 5.379 11.602 1 94.06 218 PRO A N 1
ATOM 1675 C CA . PRO A 1 218 ? 3.09 5.887 12.914 1 94.06 218 PRO A CA 1
ATOM 1676 C C . PRO A 1 218 ? 3.947 7.059 13.383 1 94.06 218 PRO A C 1
ATOM 1678 O O . PRO A 1 218 ? 3.543 7.805 14.281 1 94.06 218 PRO A O 1
ATOM 1681 N N . VAL A 1 219 ? 5.09 7.254 12.914 1 92.88 219 VAL A N 1
ATOM 1682 C CA . VAL A 1 219 ? 5.984 8.273 13.453 1 92.88 219 VAL A CA 1
ATOM 1683 C C . VAL A 1 219 ? 6.23 9.352 12.398 1 92.88 219 VAL A C 1
ATOM 1685 O O . VAL A 1 219 ? 5.945 10.531 12.633 1 92.88 219 VAL A O 1
ATOM 1688 N N . TYR A 1 220 ? 6.684 8.961 11.258 1 92.62 220 TYR A N 1
ATOM 1689 C CA . TYR A 1 220 ? 7.137 9.914 10.25 1 92.62 220 TYR A CA 1
ATOM 1690 C C . TYR A 1 220 ? 5.965 10.672 9.641 1 92.62 220 TYR A C 1
ATOM 1692 O O . TYR A 1 220 ? 5.977 11.898 9.57 1 92.62 220 TYR A O 1
ATOM 1700 N N . VAL A 1 221 ? 4.945 9.945 9.219 1 93.25 221 VAL A N 1
ATOM 1701 C CA . VAL A 1 221 ? 3.816 10.539 8.516 1 93.25 221 VAL A CA 1
ATOM 1702 C C . VAL A 1 221 ? 3.1 11.531 9.43 1 93.25 221 VAL A C 1
ATOM 1704 O O . VAL A 1 221 ? 2.855 12.672 9.039 1 93.25 221 VAL A O 1
ATOM 1707 N N . PRO A 1 222 ? 2.826 11.195 10.648 1 90.88 222 PRO A N 1
ATOM 1708 C CA . PRO A 1 222 ? 2.178 12.18 11.516 1 90.88 222 PRO A CA 1
ATOM 1709 C C . PRO A 1 222 ? 3.012 13.438 11.703 1 90.88 222 PRO A C 1
ATOM 1711 O O . PRO A 1 222 ? 2.471 14.547 11.695 1 90.88 222 PRO A O 1
ATOM 1714 N N . ARG A 1 223 ? 4.223 13.312 11.82 1 89.94 223 ARG A N 1
ATOM 1715 C CA . ARG A 1 223 ? 5.098 14.461 12.023 1 89.94 223 ARG A CA 1
ATOM 1716 C C . ARG A 1 223 ? 5.125 15.352 10.781 1 89.94 223 ARG A C 1
ATOM 1718 O O . ARG A 1 223 ? 5.16 16.578 10.891 1 89.94 223 ARG A O 1
ATOM 1725 N N . VAL A 1 224 ? 5.137 14.734 9.688 1 91 224 VAL A N 1
ATOM 1726 C CA . VAL A 1 224 ? 5.176 15.453 8.414 1 91 224 VAL A CA 1
ATOM 1727 C C . VAL A 1 224 ? 3.9 16.266 8.242 1 91 224 VAL A C 1
ATOM 1729 O O . VAL A 1 224 ? 3.957 17.453 7.895 1 91 224 VAL A O 1
ATOM 1732 N N . PHE A 1 225 ? 2.787 15.695 8.523 1 89.94 225 PHE A N 1
ATOM 1733 C CA . PHE A 1 225 ? 1.523 16.391 8.305 1 89.94 225 PHE A CA 1
ATOM 1734 C C . PHE A 1 225 ? 1.294 17.453 9.367 1 89.94 225 PHE A C 1
ATOM 1736 O O . PHE A 1 225 ? 0.712 18.5 9.086 1 89.94 225 PHE A O 1
ATOM 1743 N N . LYS A 1 226 ? 1.733 17.109 10.562 1 87.12 226 LYS A N 1
ATOM 1744 C CA . LYS A 1 226 ? 1.671 18.125 11.602 1 87.12 226 LYS A CA 1
ATOM 1745 C C . LYS A 1 226 ? 2.457 19.375 11.203 1 87.12 226 LYS A C 1
ATOM 1747 O O . LYS A 1 226 ? 1.991 20.5 11.398 1 87.12 226 LYS A O 1
ATOM 1752 N N . ARG A 1 227 ? 3.527 19.188 10.648 1 85.94 227 ARG A N 1
ATOM 1753 C CA . ARG A 1 227 ? 4.375 20.297 10.219 1 85.94 227 ARG A CA 1
ATOM 1754 C C . ARG A 1 227 ? 3.783 21 9 1 85.94 227 ARG A C 1
ATOM 1756 O O . ARG A 1 227 ? 3.797 22.219 8.914 1 85.94 227 ARG A O 1
ATOM 1763 N N . TYR A 1 228 ? 3.348 20.297 8.102 1 86.88 228 TYR A N 1
ATOM 1764 C CA . TYR A 1 228 ? 2.799 20.828 6.863 1 86.88 228 TYR A CA 1
ATOM 1765 C C . TYR A 1 228 ? 1.564 21.688 7.137 1 86.88 228 TYR A C 1
ATOM 1767 O O . TYR A 1 228 ? 1.426 22.781 6.59 1 86.88 228 TYR A O 1
ATOM 1775 N N . TYR A 1 229 ? 0.723 21.297 8.062 1 82.75 229 TYR A N 1
ATOM 1776 C CA . TYR A 1 229 ? -0.523 22 8.312 1 82.75 229 TYR A CA 1
ATOM 1777 C C . TYR A 1 229 ? -0.403 22.906 9.539 1 82.75 229 TYR A C 1
ATOM 1779 O O . TYR A 1 229 ? -1.203 23.828 9.719 1 82.75 229 TYR A O 1
ATOM 1787 N N . GLY A 1 230 ? 0.346 22.547 10.484 1 72.12 230 GLY A N 1
ATOM 1788 C CA . GLY A 1 230 ? 0.549 23.406 11.648 1 72.12 230 GLY A CA 1
ATOM 1789 C C . GLY A 1 230 ? 1.229 24.719 11.305 1 72.12 230 GLY A C 1
ATOM 1790 O O . GLY A 1 230 ? 0.938 25.75 11.914 1 72.12 230 GLY A O 1
ATOM 1791 N N . GLN A 1 231 ? 2.338 24.734 10.672 1 56.88 231 GLN A N 1
ATOM 1792 C CA . GLN A 1 231 ? 2.986 25.984 10.312 1 56.88 231 GLN A CA 1
ATOM 1793 C C . GLN A 1 231 ? 2.008 26.938 9.625 1 56.88 231 GLN A C 1
ATOM 1795 O O . GLN A 1 231 ? 2.152 28.156 9.703 1 56.88 231 GLN A O 1
ATOM 1800 N N . LYS A 1 232 ? 1.2 26.516 8.945 1 49.88 232 LYS A N 1
ATOM 1801 C CA . LYS A 1 232 ? 0.307 27.453 8.273 1 49.88 232 LYS A CA 1
ATOM 1802 C C . LYS A 1 232 ? -0.551 28.219 9.281 1 49.88 232 LYS A C 1
ATOM 1804 O O . LYS A 1 232 ? -0.998 29.328 9.008 1 49.88 232 LYS A O 1
ATOM 1809 N N . LEU A 1 233 ? -0.786 27.672 10.398 1 43.06 233 LEU A N 1
ATOM 1810 C CA . LEU A 1 233 ? -1.527 28.406 11.406 1 43.06 233 LEU A CA 1
ATOM 1811 C C . LEU A 1 233 ? -0.707 29.578 11.93 1 43.06 233 LEU A C 1
ATOM 1813 O O . LEU A 1 233 ? -1.267 30.578 12.398 1 43.06 233 LEU A O 1
ATOM 1817 N N . ASN A 1 234 ? 0.586 29.469 12.102 1 38.91 234 ASN A N 1
ATOM 1818 C CA . ASN A 1 234 ? 1.279 30.656 12.594 1 38.91 234 ASN A CA 1
ATOM 1819 C C . ASN A 1 234 ? 1.39 31.734 11.516 1 38.91 234 ASN A C 1
ATOM 1821 O O . ASN A 1 234 ? 1.828 32.844 11.789 1 38.91 234 ASN A O 1
ATOM 1825 N N . THR A 1 235 ? 1.403 31.469 10.32 1 36.56 235 THR A N 1
ATOM 1826 C CA . THR A 1 235 ? 1.586 32.562 9.375 1 36.56 235 THR A CA 1
ATOM 1827 C C . THR A 1 235 ? 0.241 33.156 8.977 1 36.56 235 THR A C 1
ATOM 1829 O O . THR A 1 235 ? 0.189 34.125 8.219 1 36.56 235 THR A O 1
ATOM 1832 N N . SER A 1 236 ? -0.9 32.625 9.172 1 32.97 236 SER A N 1
ATOM 1833 C CA . SER A 1 236 ? -1.995 33.562 8.93 1 32.97 236 SER A CA 1
ATOM 1834 C C . SER A 1 236 ? -2.283 34.406 10.172 1 32.97 236 SER A C 1
ATOM 1836 O O . SER A 1 236 ? -2.264 33.906 11.289 1 32.97 236 SER A O 1
ATOM 1838 N N . MET B 1 1 ? -16.609 1.479 1.771 1 29.47 1 MET B N 1
ATOM 1839 C CA . MET B 1 1 ? -15.828 2.604 1.27 1 29.47 1 MET B CA 1
ATOM 1840 C C . MET B 1 1 ? -16.312 3.918 1.87 1 29.47 1 MET B C 1
ATOM 1842 O O . MET B 1 1 ? -16.203 4.973 1.245 1 29.47 1 MET B O 1
ATOM 1846 N N . SER B 1 2 ? -17.047 3.869 3.004 1 31.16 2 SER B N 1
ATOM 1847 C CA . SER B 1 2 ? -17.703 5.078 3.492 1 31.16 2 SER B CA 1
ATOM 1848 C C . SER B 1 2 ? -16.688 6.109 3.959 1 31.16 2 SER B C 1
ATOM 1850 O O . SER B 1 2 ? -15.82 5.809 4.785 1 31.16 2 SER B O 1
ATOM 1852 N N . GLY B 1 3 ? -16.156 6.809 3.162 1 28.69 3 GLY B N 1
ATOM 1853 C CA . GLY B 1 3 ? -15.523 8.094 3.428 1 28.69 3 GLY B CA 1
ATOM 1854 C C . GLY B 1 3 ? -16.219 8.875 4.531 1 28.69 3 GLY B C 1
ATOM 1855 O O . GLY B 1 3 ? -17.438 8.875 4.629 1 28.69 3 GLY B O 1
ATOM 1856 N N . GLY B 1 4 ? -15.625 8.875 5.832 1 36.03 4 GLY B N 1
ATOM 1857 C CA . GLY B 1 4 ? -16.047 9.703 6.953 1 36.03 4 GLY B CA 1
ATOM 1858 C C . GLY B 1 4 ? -17.453 10.258 6.793 1 36.03 4 GLY B C 1
ATOM 1859 O O . GLY B 1 4 ? -17.828 11.219 7.465 1 36.03 4 GLY B O 1
ATOM 1860 N N . VAL B 1 5 ? -18.078 10.109 5.66 1 34.34 5 VAL B N 1
ATOM 1861 C CA . VAL B 1 5 ? -19.406 10.703 5.547 1 34.34 5 VAL B CA 1
ATOM 1862 C C . VAL B 1 5 ? -20.375 10 6.496 1 34.34 5 VAL B C 1
ATOM 1864 O O . VAL B 1 5 ? -20.5 8.773 6.461 1 34.34 5 VAL B O 1
ATOM 1867 N N . GLY B 1 6 ? -20.516 10.445 7.688 1 35.19 6 GLY B N 1
ATOM 1868 C CA . GLY B 1 6 ? -21.609 10.047 8.562 1 35.19 6 GLY B CA 1
ATOM 1869 C C . GLY B 1 6 ? -22.828 9.555 7.812 1 35.19 6 GLY B C 1
ATOM 1870 O O . GLY B 1 6 ? -22.922 9.719 6.594 1 35.19 6 GLY B O 1
ATOM 1871 N N . ASP B 1 7 ? -23.578 8.727 8.383 1 38.06 7 ASP B N 1
ATOM 1872 C CA . ASP B 1 7 ? -24.875 8.312 7.852 1 38.06 7 ASP B CA 1
ATOM 1873 C C . ASP B 1 7 ? -25.641 9.5 7.277 1 38.06 7 ASP B C 1
ATOM 1875 O O . ASP B 1 7 ? -25.984 10.438 8 1 38.06 7 ASP B O 1
ATOM 1879 N N . VAL B 1 8 ? -25.484 9.875 6.074 1 33.94 8 VAL B N 1
ATOM 1880 C CA . VAL B 1 8 ? -26.281 10.898 5.395 1 33.94 8 VAL B CA 1
ATOM 1881 C C . VAL B 1 8 ? -27.766 10.656 5.652 1 33.94 8 VAL B C 1
ATOM 1883 O O . VAL B 1 8 ? -28.609 11.344 5.086 1 33.94 8 VAL B O 1
ATOM 1886 N N . ARG B 1 9 ? -28.172 9.539 6.172 1 34.72 9 ARG B N 1
ATOM 1887 C CA . ARG B 1 9 ? -29.625 9.523 6.402 1 34.72 9 ARG B CA 1
ATOM 1888 C C . ARG B 1 9 ? -30.031 10.641 7.352 1 34.72 9 ARG B C 1
ATOM 1890 O O . ARG B 1 9 ? -29.406 10.844 8.391 1 34.72 9 ARG B O 1
ATOM 1897 N N . GLN B 1 10 ? -30.781 11.664 6.887 1 31.05 10 GLN B N 1
ATOM 1898 C CA . GLN B 1 10 ? -31.453 12.703 7.648 1 31.05 10 GLN B CA 1
ATOM 1899 C C . GLN B 1 10 ? -31.953 12.172 8.992 1 31.05 10 GLN B C 1
ATOM 1901 O O . GLN B 1 10 ? -32.562 11.109 9.055 1 31.05 10 GLN B O 1
ATOM 1906 N N . PRO B 1 11 ? -31.578 12.781 10.125 1 33.97 11 PRO B N 1
ATOM 1907 C CA . PRO B 1 11 ? -32.281 12.492 11.391 1 33.97 11 PRO B CA 1
ATOM 1908 C C . PRO B 1 11 ? -33.781 12.562 11.266 1 33.97 11 PRO B C 1
ATOM 1910 O O . PRO B 1 11 ? -34.344 13.609 10.914 1 33.97 11 PRO B O 1
ATOM 1913 N N . LYS B 1 12 ? -34.594 11.727 10.867 1 34.94 12 LYS B N 1
ATOM 1914 C CA . LYS B 1 12 ? -35.938 11.898 11.359 1 34.94 12 LYS B CA 1
ATOM 1915 C C . LYS B 1 12 ? -35.938 12.242 12.852 1 34.94 12 LYS B C 1
ATOM 1917 O O . LYS B 1 12 ? -35.031 11.875 13.578 1 34.94 12 LYS B O 1
ATOM 1922 N N . GLU B 1 13 ? -36.906 13.086 13.438 1 35.06 13 GLU B N 1
ATOM 1923 C CA . GLU B 1 13 ? -37.312 13.539 14.766 1 35.06 13 GLU B CA 1
ATOM 1924 C C . GLU B 1 13 ? -37.062 12.445 15.805 1 35.06 13 GLU B C 1
ATOM 1926 O O . GLU B 1 13 ? -37.688 12.461 16.875 1 35.06 13 GLU B O 1
ATOM 1931 N N . GLU B 1 14 ? -36.812 11.203 15.453 1 37.91 14 GLU B N 1
ATOM 1932 C CA . GLU B 1 14 ? -36.781 10.359 16.641 1 37.91 14 GLU B CA 1
ATOM 1933 C C . GLU B 1 14 ? -35.75 10.844 17.641 1 37.91 14 GLU B C 1
ATOM 1935 O O . GLU B 1 14 ? -34.812 11.547 17.266 1 37.91 14 GLU B O 1
ATOM 1940 N N . ASP B 1 15 ? -35.938 10.68 18.984 1 37.53 15 ASP B N 1
ATOM 1941 C CA . ASP B 1 15 ? -35.25 11.156 20.172 1 37.53 15 ASP B CA 1
ATOM 1942 C C . ASP B 1 15 ? -33.75 11.242 19.953 1 37.53 15 ASP B C 1
ATOM 1944 O O . ASP B 1 15 ? -33.125 10.289 19.469 1 37.53 15 ASP B O 1
ATOM 1948 N N . PRO B 1 16 ? -33.125 12.5 19.766 1 39.16 16 PRO B N 1
ATOM 1949 C CA . PRO B 1 16 ? -31.703 12.828 19.594 1 39.16 16 PRO B CA 1
ATOM 1950 C C . PRO B 1 16 ? -30.797 11.914 20.406 1 39.16 16 PRO B C 1
ATOM 1952 O O . PRO B 1 16 ? -29.609 11.75 20.062 1 39.16 16 PRO B O 1
ATOM 1955 N N . ALA B 1 17 ? -31.094 11.781 21.688 1 38.06 17 ALA B N 1
ATOM 1956 C CA . ALA B 1 17 ? -30.359 11.016 22.688 1 38.06 17 ALA B CA 1
ATOM 1957 C C . ALA B 1 17 ? -30.156 9.57 22.234 1 38.06 17 ALA B C 1
ATOM 1959 O O . ALA B 1 17 ? -29.203 8.914 22.672 1 38.06 17 ALA B O 1
ATOM 1960 N N . ALA B 1 18 ? -31.219 8.938 21.859 1 35.78 18 ALA B N 1
ATOM 1961 C CA . ALA B 1 18 ? -31.281 7.496 21.625 1 35.78 18 ALA B CA 1
ATOM 1962 C C . ALA B 1 18 ? -30.453 7.102 20.406 1 35.78 18 ALA B C 1
ATOM 1964 O O . ALA B 1 18 ? -30.484 5.949 19.969 1 35.78 18 ALA B O 1
ATOM 1965 N N . HIS B 1 19 ? -30.219 8.031 19.453 1 37.44 19 HIS B N 1
ATOM 1966 C CA . HIS B 1 19 ? -29.297 7.613 18.422 1 37.44 19 HIS B CA 1
ATOM 1967 C C . HIS B 1 19 ? -28.016 7.047 19.016 1 37.44 19 HIS B C 1
ATOM 1969 O O . HIS B 1 19 ? -27.094 7.797 19.328 1 37.44 19 HIS B O 1
ATOM 1975 N N . ARG B 1 20 ? -28.141 6.363 20.141 1 35.44 20 ARG B N 1
ATOM 1976 C CA . ARG B 1 20 ? -27.203 5.469 20.812 1 35.44 20 ARG B CA 1
ATOM 1977 C C . ARG B 1 20 ? -26.078 5.035 19.875 1 35.44 20 ARG B C 1
ATOM 1979 O O . ARG B 1 20 ? -26.312 4.879 18.672 1 35.44 20 ARG B O 1
ATOM 1986 N N . HIS B 1 21 ? -24.812 5.34 20.281 1 41.47 21 HIS B N 1
ATOM 1987 C CA . HIS B 1 21 ? -23.531 4.773 19.891 1 41.47 21 HIS B CA 1
ATOM 1988 C C . HIS B 1 21 ? -23.688 3.373 19.328 1 41.47 21 HIS B C 1
ATOM 1990 O O . HIS B 1 21 ? -23.562 2.381 20.047 1 41.47 21 HIS B O 1
ATOM 1996 N N . ARG B 1 22 ? -24.844 2.951 18.859 1 43.94 22 ARG B N 1
ATOM 1997 C CA . ARG B 1 22 ? -25.141 1.589 18.422 1 43.94 22 ARG B CA 1
ATOM 1998 C C . ARG B 1 22 ? -23.938 0.956 17.734 1 43.94 22 ARG B C 1
ATOM 2000 O O . ARG B 1 22 ? -23.188 1.642 17.047 1 43.94 22 ARG B O 1
ATOM 2007 N N . PHE B 1 23 ? -23.594 -0.4 18.094 1 55.06 23 PHE B N 1
ATOM 2008 C CA . PHE B 1 23 ? -22.688 -1.445 17.625 1 55.06 23 PHE B CA 1
ATOM 2009 C C . PHE B 1 23 ? -22.594 -1.424 16.109 1 55.06 23 PHE B C 1
ATOM 2011 O O . PHE B 1 23 ? -23.266 -0.643 15.438 1 55.06 23 PHE B O 1
ATOM 2018 N N . LEU B 1 24 ? -21.938 -2.402 15.594 1 66.62 24 LEU B N 1
ATOM 2019 C CA . LEU B 1 24 ? -21.812 -2.732 14.18 1 66.62 24 LEU B CA 1
ATOM 2020 C C . LEU B 1 24 ? -23.188 -2.854 13.523 1 66.62 24 LEU B C 1
ATOM 2022 O O . LEU B 1 24 ? -24.109 -3.41 14.117 1 66.62 24 LEU B O 1
ATOM 2026 N N . SER B 1 25 ? -23.531 -1.915 12.586 1 74.31 25 SER B N 1
ATOM 2027 C CA . SER B 1 25 ? -24.734 -2.014 11.773 1 74.31 25 SER B CA 1
ATOM 2028 C C . SER B 1 25 ? -24.891 -3.41 11.18 1 74.31 25 SER B C 1
ATOM 2030 O O . SER B 1 25 ? -23.969 -4.223 11.234 1 74.31 25 SER B O 1
ATOM 2032 N N . PHE B 1 26 ? -26.094 -3.789 10.883 1 72.56 26 PHE B N 1
ATOM 2033 C CA . PHE B 1 26 ? -26.375 -5.047 10.211 1 72.56 26 PHE B CA 1
ATOM 2034 C C . PHE B 1 26 ? -25.469 -5.238 9.008 1 72.56 26 PHE B C 1
ATOM 2036 O O . PHE B 1 26 ? -25.016 -6.355 8.734 1 72.56 26 PHE B O 1
ATOM 2043 N N . ARG B 1 27 ? -25.188 -4.105 8.43 1 75.25 27 ARG B N 1
ATOM 2044 C CA . ARG B 1 27 ? -24.297 -4.164 7.266 1 75.25 27 ARG B CA 1
ATOM 2045 C C . ARG B 1 27 ? -22.906 -4.641 7.664 1 75.25 27 ARG B C 1
ATOM 2047 O O . ARG B 1 27 ? -22.312 -5.477 6.98 1 75.25 27 ARG B O 1
ATOM 2054 N N . HIS B 1 28 ? -22.469 -4.219 8.75 1 81.94 28 HIS B N 1
ATOM 2055 C CA . HIS B 1 28 ? -21.141 -4.59 9.211 1 81.94 28 HIS B CA 1
ATOM 2056 C C . HIS B 1 28 ? -21.094 -6.043 9.664 1 81.94 28 HIS B C 1
ATOM 2058 O O . HIS B 1 28 ? -20.109 -6.75 9.414 1 81.94 28 HIS B O 1
ATOM 2064 N N . LEU B 1 29 ? -22.188 -6.453 10.211 1 78.75 29 LEU B N 1
ATOM 2065 C CA . LEU B 1 29 ? -22.25 -7.848 10.633 1 78.75 29 LEU B CA 1
ATOM 2066 C C . LEU B 1 29 ? -22.359 -8.773 9.43 1 78.75 29 LEU B C 1
ATOM 2068 O O . LEU B 1 29 ? -21.797 -9.875 9.422 1 78.75 29 LEU B O 1
ATOM 2072 N N . ASN B 1 30 ? -23.094 -8.297 8.484 1 83.19 30 ASN B N 1
ATOM 2073 C CA . ASN B 1 30 ? -23.234 -9.078 7.262 1 83.19 30 ASN B CA 1
ATOM 2074 C C . ASN B 1 30 ? -21.891 -9.281 6.562 1 83.19 30 ASN B C 1
ATOM 2076 O O . ASN B 1 30 ? -21.594 -10.383 6.102 1 83.19 30 ASN B O 1
ATOM 2080 N N . VAL B 1 31 ? -21.203 -8.25 6.547 1 88.5 31 VAL B N 1
ATOM 2081 C CA . VAL B 1 31 ? -19.938 -8.398 5.844 1 88.5 31 VAL B CA 1
ATOM 2082 C C . VAL B 1 31 ? -18.984 -9.266 6.664 1 88.5 31 VAL B C 1
ATOM 2084 O O . VAL B 1 31 ? -18.172 -10.008 6.109 1 88.5 31 VAL B O 1
ATOM 2087 N N . LEU B 1 32 ? -19.062 -9.227 7.891 1 87.94 32 LEU B N 1
ATOM 2088 C CA . LEU B 1 32 ? -18.266 -10.117 8.719 1 87.94 32 LEU B CA 1
ATOM 2089 C C . LEU B 1 32 ? -18.641 -11.57 8.477 1 87.94 32 LEU B C 1
ATOM 2091 O O . LEU B 1 32 ? -17.766 -12.445 8.445 1 87.94 32 LEU B O 1
ATOM 2095 N N . ALA B 1 33 ? -19.906 -11.766 8.344 1 88.31 33 ALA B N 1
ATOM 2096 C CA . ALA B 1 33 ? -20.359 -13.109 8.023 1 88.31 33 ALA B CA 1
ATOM 2097 C C . ALA B 1 33 ? -19.797 -13.586 6.688 1 88.31 33 ALA B C 1
ATOM 2099 O O . ALA B 1 33 ? -19.344 -14.719 6.566 1 88.31 33 ALA B O 1
ATOM 2100 N N . VAL B 1 34 ? -19.828 -12.766 5.73 1 88.94 34 VAL B N 1
ATOM 2101 C CA . VAL B 1 34 ? -19.266 -13.094 4.422 1 88.94 34 VAL B CA 1
ATOM 2102 C C . VAL B 1 34 ? -17.797 -13.438 4.559 1 88.94 34 VAL B C 1
ATOM 2104 O O . VAL B 1 34 ? -17.328 -14.445 4.027 1 88.94 34 VAL B O 1
ATOM 2107 N N . ALA B 1 35 ? -17.062 -12.625 5.297 1 92.56 35 ALA B N 1
ATOM 2108 C CA . ALA B 1 35 ? -15.633 -12.859 5.508 1 92.56 35 ALA B CA 1
ATOM 2109 C C . ALA B 1 35 ? -15.398 -14.195 6.207 1 92.56 35 ALA B C 1
ATOM 2111 O O . ALA B 1 35 ? -14.484 -14.938 5.844 1 92.56 35 ALA B O 1
ATOM 2112 N N . THR B 1 36 ? -16.234 -14.508 7.141 1 91.12 36 THR B N 1
ATOM 2113 C CA . THR B 1 36 ? -16.094 -15.75 7.895 1 91.12 36 THR B CA 1
ATOM 2114 C C . THR B 1 36 ? -16.375 -16.953 7.004 1 91.12 36 THR B C 1
ATOM 2116 O O . THR B 1 36 ? -15.633 -17.938 7.027 1 91.12 36 THR B O 1
ATOM 2119 N N . VAL B 1 37 ? -17.406 -16.891 6.242 1 90.06 37 VAL B N 1
ATOM 2120 C CA . VAL B 1 37 ? -17.766 -17.984 5.34 1 90.06 37 VAL B CA 1
ATOM 2121 C C . VAL B 1 37 ? -16.641 -18.203 4.324 1 90.06 37 VAL B C 1
ATOM 2123 O O . VAL B 1 37 ? -16.219 -19.328 4.098 1 90.06 37 VAL B O 1
ATOM 2126 N N . LEU B 1 38 ? -16.172 -17.156 3.758 1 93 38 LEU B N 1
ATOM 2127 C CA . LEU B 1 38 ? -15.094 -17.266 2.779 1 93 38 LEU B CA 1
ATOM 2128 C C . LEU B 1 38 ? -13.844 -17.875 3.408 1 93 38 LEU B C 1
ATOM 2130 O O . LEU B 1 38 ? -13.18 -18.719 2.789 1 93 38 LEU B O 1
ATOM 2134 N N . SER B 1 39 ? -13.516 -17.453 4.59 1 92.75 39 SER B N 1
ATOM 2135 C CA . SER B 1 39 ? -12.359 -17.984 5.301 1 92.75 39 SER B CA 1
ATOM 2136 C C . SER B 1 39 ? -12.516 -19.484 5.543 1 92.75 39 SER B C 1
ATOM 2138 O O . SER B 1 39 ? -11.539 -20.234 5.465 1 92.75 39 SER B O 1
ATOM 2140 N N . ALA B 1 40 ? -13.711 -19.953 5.75 1 91.44 40 ALA B N 1
ATOM 2141 C CA . ALA B 1 40 ? -13.992 -21.344 6.094 1 91.44 40 ALA B CA 1
ATOM 2142 C C . ALA B 1 40 ? -13.922 -22.25 4.859 1 91.44 40 ALA B C 1
ATOM 2144 O O . ALA B 1 40 ? -13.75 -23.453 4.973 1 91.44 40 ALA B O 1
ATOM 2145 N N . THR B 1 41 ? -14.078 -21.672 3.652 1 90 41 THR B N 1
ATOM 2146 C CA . THR B 1 41 ? -14.055 -22.453 2.426 1 90 41 THR B CA 1
ATOM 2147 C C . THR B 1 41 ? -12.633 -22.891 2.088 1 90 41 THR B C 1
ATOM 2149 O O . THR B 1 41 ? -12.438 -23.797 1.271 1 90 41 THR B O 1
ATOM 2152 N N . GLY B 1 42 ? -11.625 -22.172 2.646 1 90.69 42 GLY B N 1
ATOM 2153 C CA . GLY B 1 42 ? -10.242 -22.469 2.316 1 90.69 42 GLY B CA 1
ATOM 2154 C C . GLY B 1 42 ? -9.75 -21.734 1.084 1 90.69 42 GLY B C 1
ATOM 2155 O O . GLY B 1 42 ? -8.602 -21.906 0.672 1 90.69 42 GLY B O 1
ATOM 2156 N N . MET B 1 43 ? -10.555 -20.859 0.492 1 92.31 43 MET B N 1
ATOM 2157 C CA . MET B 1 43 ? -10.188 -20.125 -0.718 1 92.31 43 MET B CA 1
ATOM 2158 C C . MET B 1 43 ? -9.344 -18.891 -0.38 1 92.31 43 MET B C 1
ATOM 2160 O O . MET B 1 43 ? -8.703 -18.312 -1.26 1 92.31 43 MET B O 1
ATOM 2164 N N . VAL B 1 44 ? -9.289 -18.484 0.829 1 95.12 44 VAL B N 1
ATOM 2165 C CA . VAL B 1 44 ? -8.562 -17.281 1.25 1 95.12 44 VAL B CA 1
ATOM 2166 C C . VAL B 1 44 ? -7.168 -17.688 1.745 1 95.12 44 VAL B C 1
ATOM 2168 O O . VAL B 1 44 ? -7.039 -18.484 2.67 1 95.12 44 VAL B O 1
ATOM 2171 N N . PRO B 1 45 ? -6.211 -17.125 1.108 1 94.31 45 PRO B N 1
ATOM 2172 C CA . PRO B 1 45 ? -4.844 -17.438 1.543 1 94.31 45 PRO B CA 1
ATOM 2173 C C . PRO B 1 45 ? -4.586 -17.031 2.994 1 94.31 45 PRO B C 1
ATOM 2175 O O . PRO B 1 45 ? -5.156 -16.062 3.482 1 94.31 45 PRO B O 1
ATOM 2178 N N . LEU B 1 46 ? -3.689 -17.75 3.629 1 92.69 46 LEU B N 1
ATOM 2179 C CA . LEU B 1 46 ? -3.314 -17.484 5.012 1 92.69 46 LEU B CA 1
ATOM 2180 C C . LEU B 1 46 ? -2.764 -16.078 5.168 1 92.69 46 LEU B C 1
ATOM 2182 O O . LEU B 1 46 ? -2.959 -15.438 6.203 1 92.69 46 LEU B O 1
ATOM 2186 N N . ALA B 1 47 ? -2.084 -15.602 4.137 1 92.25 47 ALA B N 1
ATOM 2187 C CA . ALA B 1 47 ? -1.505 -14.258 4.176 1 92.25 47 ALA B CA 1
ATOM 2188 C C . ALA B 1 47 ? -2.59 -13.195 4.336 1 92.25 47 ALA B C 1
ATOM 2190 O O . ALA B 1 47 ? -2.379 -12.18 5.008 1 92.25 47 ALA B O 1
ATOM 2191 N N . ASP B 1 48 ? -3.686 -13.414 3.729 1 95.62 48 ASP B N 1
ATOM 2192 C CA . ASP B 1 48 ? -4.777 -12.445 3.812 1 95.62 48 ASP B CA 1
ATOM 2193 C C . ASP B 1 48 ? -5.473 -12.523 5.172 1 95.62 48 ASP B C 1
ATOM 2195 O O . ASP B 1 48 ? -5.875 -11.492 5.723 1 95.62 48 ASP B O 1
ATOM 2199 N N . LEU B 1 49 ? -5.578 -13.703 5.746 1 96.19 49 LEU B N 1
ATOM 2200 C CA . LEU B 1 49 ? -6.094 -13.844 7.105 1 96.19 49 LEU B CA 1
ATOM 2201 C C . LEU B 1 49 ? -5.18 -13.148 8.109 1 96.19 49 LEU B C 1
ATOM 2203 O O . LEU B 1 49 ? -5.656 -12.461 9.016 1 96.19 49 LEU B O 1
ATOM 2207 N N . ALA B 1 50 ? -3.938 -13.359 7.879 1 95.06 50 ALA B N 1
ATOM 2208 C CA . ALA B 1 50 ? -2.949 -12.719 8.75 1 95.06 50 ALA B CA 1
ATOM 2209 C C . ALA B 1 50 ? -3.016 -11.203 8.625 1 95.06 50 ALA B C 1
ATOM 2211 O O . ALA B 1 50 ? -2.836 -10.484 9.617 1 95.06 50 ALA B O 1
ATOM 2212 N N . PHE B 1 51 ? -3.215 -10.773 7.477 1 96.19 51 PHE B N 1
ATOM 2213 C CA . PHE B 1 51 ? -3.336 -9.344 7.254 1 96.19 51 PHE B CA 1
ATOM 2214 C C . PHE B 1 51 ? -4.496 -8.766 8.047 1 96.19 51 PHE B C 1
ATOM 2216 O O . PHE B 1 51 ? -4.375 -7.695 8.656 1 96.19 51 PHE B O 1
ATOM 2223 N N . PHE B 1 52 ? -5.609 -9.414 7.953 1 97.19 52 PHE B N 1
ATOM 2224 C CA . PHE B 1 52 ? -6.77 -8.953 8.711 1 97.19 52 PHE B CA 1
ATOM 2225 C C . PHE B 1 52 ? -6.48 -8.961 10.203 1 97.19 52 PHE B C 1
ATOM 2227 O O . PHE B 1 52 ? -6.766 -7.988 10.906 1 97.19 52 PHE B O 1
ATOM 2234 N N . ALA B 1 53 ? -5.953 -10.023 10.711 1 96.62 53 ALA B N 1
ATOM 2235 C CA . ALA B 1 53 ? -5.578 -10.109 12.117 1 96.62 53 ALA B CA 1
ATOM 2236 C C . ALA B 1 53 ? -4.625 -8.977 12.5 1 96.62 53 ALA B C 1
ATOM 2238 O O . ALA B 1 53 ? -4.785 -8.352 13.547 1 96.62 53 ALA B O 1
ATOM 2239 N N . PHE B 1 54 ? -3.693 -8.773 11.68 1 97.12 54 PHE B N 1
ATOM 2240 C CA . PHE B 1 54 ? -2.744 -7.691 11.883 1 97.12 54 PHE B CA 1
ATOM 2241 C C . PHE B 1 54 ? -3.461 -6.348 11.953 1 97.12 54 PHE B C 1
ATOM 2243 O O . PHE B 1 54 ? -3.176 -5.527 12.828 1 97.12 54 PHE B O 1
ATOM 2250 N N . SER B 1 55 ? -4.332 -6.117 11.031 1 96.62 55 SER B N 1
ATOM 2251 C CA . SER B 1 55 ? -5.055 -4.852 10.977 1 96.62 55 SER B CA 1
ATOM 2252 C C . SER B 1 55 ? -5.875 -4.633 12.25 1 96.62 55 SER B C 1
ATOM 2254 O O . SER B 1 55 ? -6.004 -3.504 12.719 1 96.62 55 SER B O 1
ATOM 2256 N N . LEU B 1 56 ? -6.422 -5.664 12.859 1 96.12 56 LEU B N 1
ATOM 2257 C CA . LEU B 1 56 ? -7.215 -5.582 14.078 1 96.12 56 LEU B CA 1
ATOM 2258 C C . LEU B 1 56 ? -6.375 -5.051 15.234 1 96.12 56 LEU B C 1
ATOM 2260 O O . LEU B 1 56 ? -6.879 -4.328 16.094 1 96.12 56 LEU B O 1
ATOM 2264 N N . ALA B 1 57 ? -5.184 -5.355 15.211 1 96.56 57 ALA B N 1
ATOM 2265 C CA . ALA B 1 57 ? -4.285 -4.91 16.281 1 96.56 57 ALA B CA 1
ATOM 2266 C C . ALA B 1 57 ? -3.643 -3.57 15.93 1 96.56 57 ALA B C 1
ATOM 2268 O O . ALA B 1 57 ? -3.508 -2.697 16.781 1 96.56 57 ALA B O 1
ATOM 2269 N N . TYR B 1 58 ? -3.311 -3.402 14.719 1 97.12 58 TYR B N 1
ATOM 2270 C CA . TYR B 1 58 ? -2.502 -2.271 14.281 1 97.12 58 TYR B CA 1
ATOM 2271 C C . TYR B 1 58 ? -3.316 -0.983 14.289 1 97.12 58 TYR B C 1
ATOM 2273 O O . TYR B 1 58 ? -2.816 0.071 14.695 1 97.12 58 TYR B O 1
ATOM 2281 N N . VAL B 1 59 ? -4.527 -1.054 13.828 1 96.38 59 VAL B N 1
ATOM 2282 C CA . VAL B 1 59 ? -5.348 0.143 13.688 1 96.38 59 VAL B CA 1
ATOM 2283 C C . VAL B 1 59 ? -5.582 0.779 15.055 1 96.38 59 VAL B C 1
ATOM 2285 O O . VAL B 1 59 ? -5.371 1.981 15.227 1 96.38 59 VAL B O 1
ATOM 2288 N N . PRO B 1 60 ? -5.918 0.029 16.109 1 95.25 60 PRO B N 1
ATOM 2289 C CA . PRO B 1 60 ? -6.027 0.642 17.438 1 95.25 60 PRO B CA 1
ATOM 2290 C C . PRO B 1 60 ? -4.699 1.198 17.938 1 95.25 60 PRO B C 1
ATOM 2292 O O . PRO B 1 60 ? -4.676 2.201 18.656 1 95.25 60 PRO B O 1
ATOM 2295 N N . LEU B 1 61 ? -3.66 0.581 17.609 1 95.38 61 LEU B N 1
ATOM 2296 C CA . LEU B 1 61 ? -2.35 1.086 18 1 95.38 61 LEU B CA 1
ATOM 2297 C C . LEU B 1 61 ? -2.059 2.426 17.328 1 95.38 61 LEU B C 1
ATOM 2299 O O . LEU B 1 61 ? -1.513 3.334 17.969 1 95.38 61 LEU B O 1
ATOM 2303 N N . LEU B 1 62 ? -2.41 2.514 16.078 1 94.69 62 LEU B N 1
ATOM 2304 C CA . LEU B 1 62 ? -2.258 3.777 15.375 1 94.69 62 LEU B CA 1
ATOM 2305 C C . LEU B 1 62 ? -3.104 4.871 16.016 1 94.69 62 LEU B C 1
ATOM 2307 O O . LEU B 1 62 ? -2.664 6.016 16.125 1 94.69 62 LEU B O 1
ATOM 2311 N N . ALA B 1 63 ? -4.277 4.492 16.391 1 93.69 63 ALA B N 1
ATOM 2312 C CA . ALA B 1 63 ? -5.199 5.434 17.016 1 93.69 63 ALA B CA 1
ATOM 2313 C C . ALA B 1 63 ? -4.66 5.922 18.359 1 93.69 63 ALA B C 1
ATOM 2315 O O . ALA B 1 63 ? -4.867 7.082 18.734 1 93.69 63 ALA B O 1
ATOM 2316 N N . ARG B 1 64 ? -4.008 5.082 19 1 92.5 64 ARG B N 1
ATOM 2317 C CA . ARG B 1 64 ? -3.52 5.402 20.344 1 92.5 64 ARG B CA 1
ATOM 2318 C C . ARG B 1 64 ? -2.223 6.199 20.266 1 92.5 64 ARG B C 1
ATOM 2320 O O . ARG B 1 64 ? -2.047 7.172 21.016 1 92.5 64 ARG B O 1
ATOM 2327 N N . PHE B 1 65 ? -1.381 5.914 19.328 1 91.12 65 PHE B N 1
ATOM 2328 C CA . PHE B 1 65 ? -0.019 6.43 19.391 1 91.12 65 PHE B CA 1
ATOM 2329 C C . PHE B 1 65 ? 0.224 7.477 18.312 1 91.12 65 PHE B C 1
ATOM 2331 O O . PHE B 1 65 ? 1.049 8.375 18.5 1 91.12 65 PHE B O 1
ATOM 2338 N N . ALA B 1 66 ? -0.426 7.41 17.281 1 92.44 66 ALA B N 1
ATOM 2339 C CA . ALA B 1 66 ? -0.102 8.281 16.156 1 92.44 66 ALA B CA 1
ATOM 2340 C C . ALA B 1 66 ? -1.166 9.359 15.977 1 92.44 66 ALA B C 1
ATOM 2342 O O . ALA B 1 66 ? -0.842 10.539 15.797 1 92.44 66 ALA B O 1
ATOM 2343 N N . PHE B 1 67 ? -2.373 8.938 16.016 1 92.75 67 PHE B N 1
ATOM 2344 C CA . PHE B 1 67 ? -3.461 9.867 15.734 1 92.75 67 PHE B CA 1
ATOM 2345 C C . PHE B 1 67 ? -4.535 9.773 16.812 1 92.75 67 PHE B C 1
ATOM 2347 O O . PHE B 1 67 ? -5.664 9.359 16.531 1 92.75 67 PHE B O 1
ATOM 2354 N N . PRO B 1 68 ? -4.246 10.242 17.953 1 88.94 68 PRO B N 1
ATOM 2355 C CA . PRO B 1 68 ? -5.262 10.203 19.016 1 88.94 68 PRO B CA 1
ATOM 2356 C C . PRO B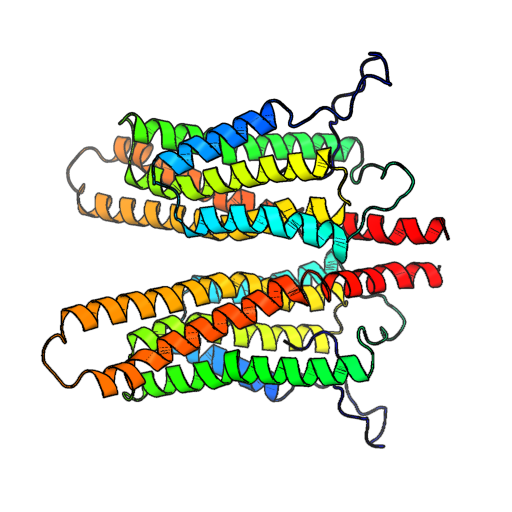 1 68 ? -6.465 11.086 18.719 1 88.94 68 PRO B C 1
ATOM 2358 O O . PRO B 1 68 ? -6.332 12.109 18.031 1 88.94 68 PRO B O 1
ATOM 2361 N N . ALA B 1 69 ? -7.645 10.648 19.188 1 84.69 69 ALA B N 1
ATOM 2362 C CA . ALA B 1 69 ? -8.875 11.414 18.984 1 84.69 69 ALA B CA 1
ATOM 2363 C C . ALA B 1 69 ? -8.859 12.695 19.797 1 84.69 69 ALA B C 1
ATOM 2365 O O . ALA B 1 69 ? -8.336 12.727 20.922 1 84.69 69 ALA B O 1
ATOM 2366 N N . ALA B 1 70 ? -9.242 13.781 19.125 1 70.69 70 ALA B N 1
ATOM 2367 C CA . ALA B 1 70 ? -9.32 15.031 19.875 1 70.69 70 ALA B CA 1
ATOM 2368 C C . ALA B 1 70 ? -10.469 14.992 20.875 1 70.69 70 ALA B C 1
ATOM 2370 O O . ALA B 1 70 ? -11.477 14.312 20.656 1 70.69 70 ALA B O 1
ATOM 2371 N N . ALA B 1 71 ? -10.195 15.164 22.172 1 60.22 71 ALA B N 1
ATOM 2372 C CA . ALA B 1 71 ? -11.141 15.148 23.281 1 60.22 71 ALA B CA 1
ATOM 2373 C C . ALA B 1 71 ? -12.461 15.82 22.875 1 60.22 71 ALA B C 1
ATOM 2375 O O . ALA B 1 71 ? -13.516 15.477 23.406 1 60.22 71 ALA B O 1
ATOM 2376 N N . THR B 1 72 ? -12.453 16.984 22.188 1 57.97 72 THR B N 1
ATOM 2377 C CA . THR B 1 72 ? -13.656 17.797 22.328 1 57.97 72 THR B CA 1
ATOM 2378 C C . THR B 1 72 ? -14.672 17.438 21.234 1 57.97 72 THR B C 1
ATOM 2380 O O . THR B 1 72 ? -15.844 17.188 21.531 1 57.97 72 THR B O 1
ATOM 2383 N N . ALA B 1 73 ? -14.836 18.391 20.141 1 53.31 73 ALA B N 1
ATOM 2384 C CA . ALA B 1 73 ? -16 18.781 19.359 1 53.31 73 ALA B CA 1
ATOM 2385 C C . ALA B 1 73 ? -16.25 17.812 18.203 1 53.31 73 ALA B C 1
ATOM 2387 O O . ALA B 1 73 ? -15.312 17.203 17.703 1 53.31 73 ALA B O 1
ATOM 2388 N N . PRO B 1 74 ? -17.5 17.422 18.109 1 56.66 74 PRO B N 1
ATOM 2389 C CA . PRO B 1 74 ? -17.922 16.656 16.938 1 56.66 74 PRO B CA 1
ATOM 2390 C C . PRO B 1 74 ? -17.25 17.141 15.648 1 56.66 74 PRO B C 1
ATOM 2392 O O . PRO B 1 74 ? -17.156 18.344 15.414 1 56.66 74 PRO B O 1
ATOM 2395 N N . GLU B 1 75 ? -16.344 16.297 15.078 1 59.78 75 GLU B N 1
ATOM 2396 C CA . GLU B 1 75 ? -15.648 16.672 13.852 1 59.78 75 GLU B CA 1
ATOM 2397 C C . GLU B 1 75 ? -16.625 16.969 12.727 1 59.78 75 GLU B C 1
ATOM 2399 O O . GLU B 1 75 ? -17.547 16.188 12.477 1 59.78 75 GLU B O 1
ATOM 2404 N N . PRO B 1 76 ? -16.797 18.234 12.258 1 61.78 76 PRO B N 1
ATOM 2405 C CA . PRO B 1 76 ? -17.641 18.5 11.086 1 61.78 76 PRO B CA 1
ATOM 2406 C C . PRO B 1 76 ? -17.391 17.516 9.953 1 61.78 76 PRO B C 1
ATOM 2408 O O . PRO B 1 76 ? -16.344 16.859 9.914 1 61.78 76 PRO B O 1
ATOM 2411 N N . PRO B 1 77 ? -18.406 17.391 9.148 1 69.44 77 PRO B N 1
ATOM 2412 C CA . PRO B 1 77 ? -18.234 16.484 8.008 1 69.44 77 PRO B CA 1
ATOM 2413 C C . PRO B 1 77 ? -17.125 16.922 7.059 1 69.44 77 PRO B C 1
ATOM 2415 O O . PRO B 1 77 ? -16.922 18.125 6.863 1 69.44 77 PRO B O 1
ATOM 2418 N N . VAL B 1 78 ? -16.438 16.031 6.582 1 74.25 78 VAL B N 1
ATOM 2419 C CA . VAL B 1 78 ? -15.32 16.266 5.68 1 74.25 78 VAL B CA 1
ATOM 2420 C C . VAL B 1 78 ? -15.836 16.797 4.344 1 74.25 78 VAL B C 1
ATOM 2422 O O . VAL B 1 78 ? -15.148 17.562 3.662 1 74.25 78 VAL B O 1
ATOM 2425 N N . PHE B 1 79 ? -17.078 16.266 3.924 1 76.25 79 PHE B N 1
ATOM 2426 C CA . PHE B 1 79 ? -17.641 16.625 2.631 1 76.25 79 PHE B CA 1
ATOM 2427 C C . PHE B 1 79 ? -18.953 17.406 2.805 1 76.25 79 PHE B C 1
ATOM 2429 O O . PHE B 1 79 ? -19.672 17.203 3.785 1 76.25 79 PHE B O 1
ATOM 2436 N N . SER B 1 80 ? -19.234 18.344 1.834 1 76.94 80 SER B N 1
ATOM 2437 C CA . SER B 1 80 ? -20.469 19.125 1.82 1 76.94 80 SER B CA 1
ATOM 2438 C C . SER B 1 80 ? -21.672 18.25 1.468 1 76.94 80 SER B C 1
ATOM 2440 O O . SER B 1 80 ? -21.516 17.078 1.126 1 76.94 80 SER B O 1
ATOM 2442 N N . GLY B 1 81 ? -22.828 18.844 1.475 1 73.94 81 GLY B N 1
ATOM 2443 C CA . GLY B 1 81 ? -24.047 18.094 1.215 1 73.94 81 GLY B CA 1
ATOM 2444 C C . GLY B 1 81 ? -24.078 17.469 -0.162 1 73.94 81 GLY B C 1
ATOM 2445 O O . GLY B 1 81 ? -24.359 16.266 -0.295 1 73.94 81 GLY B O 1
ATOM 2446 N N . ARG B 1 82 ? -23.797 18.281 -1.23 1 78.81 82 ARG B N 1
ATOM 2447 C CA . ARG B 1 82 ? -23.797 17.75 -2.592 1 78.81 82 ARG B CA 1
ATOM 2448 C C . ARG B 1 82 ? -22.703 16.703 -2.77 1 78.81 82 ARG B C 1
ATOM 2450 O O . ARG B 1 82 ? -22.922 15.672 -3.414 1 78.81 82 ARG B O 1
ATOM 2457 N N . GLU B 1 83 ? -21.594 17.031 -2.176 1 84.06 83 GLU B N 1
ATOM 2458 C CA . GLU B 1 83 ? -20.484 16.078 -2.227 1 84.06 83 GLU B CA 1
ATOM 2459 C C . GLU B 1 83 ? -20.828 14.781 -1.507 1 84.06 83 GLU B C 1
ATOM 2461 O O . GLU B 1 83 ? -20.453 13.695 -1.954 1 84.06 83 GLU B O 1
ATOM 2466 N N . THR B 1 84 ? -21.547 14.969 -0.561 1 81.25 84 THR B N 1
ATOM 2467 C CA . THR B 1 84 ? -21.938 13.797 0.22 1 81.25 84 THR B CA 1
ATOM 2468 C C . THR B 1 84 ? -22.859 12.883 -0.59 1 81.25 84 THR B C 1
ATOM 2470 O O . THR B 1 84 ? -22.734 11.664 -0.536 1 81.25 84 THR B O 1
ATOM 2473 N N . ARG B 1 85 ? -23.781 13.5 -1.327 1 82.12 85 ARG B N 1
ATOM 2474 C CA . ARG B 1 85 ? -24.672 12.711 -2.176 1 82.12 85 ARG B CA 1
ATOM 2475 C C . ARG B 1 85 ? -23.891 12.008 -3.275 1 82.12 85 ARG B C 1
ATOM 2477 O O . ARG B 1 85 ? -24.141 10.836 -3.566 1 82.12 85 ARG B O 1
ATOM 2484 N N . ALA B 1 86 ? -23.016 12.688 -3.893 1 86.62 86 ALA B N 1
ATOM 2485 C CA . ALA B 1 86 ? -22.188 12.094 -4.934 1 86.62 86 ALA B CA 1
ATOM 2486 C C . ALA B 1 86 ? -21.328 10.961 -4.375 1 86.62 86 ALA B C 1
ATOM 2488 O O . ALA B 1 86 ? -21.172 9.922 -5.023 1 86.62 86 ALA B O 1
ATOM 2489 N N . LEU B 1 87 ? -20.844 11.227 -3.23 1 86.19 87 LEU B N 1
ATOM 2490 C CA . LEU B 1 87 ? -20.062 10.195 -2.572 1 86.19 87 LEU B CA 1
ATOM 2491 C C . LEU B 1 87 ? -20.906 8.961 -2.271 1 86.19 87 LEU B C 1
ATOM 2493 O O . LEU B 1 87 ? -20.438 7.832 -2.387 1 86.19 87 LEU B O 1
ATOM 2497 N N . GLY B 1 88 ? -22.141 9.234 -1.941 1 86.81 88 GLY B N 1
ATOM 2498 C CA . GLY B 1 88 ? -23.047 8.125 -1.715 1 86.81 88 GLY B CA 1
ATOM 2499 C C . GLY B 1 88 ? -23.234 7.246 -2.938 1 86.81 88 GLY B C 1
ATOM 2500 O O . GLY B 1 88 ? -23.203 6.02 -2.836 1 86.81 88 GLY B O 1
ATOM 2501 N N . ARG B 1 89 ? -23.484 7.852 -4.031 1 89.19 89 ARG B N 1
ATOM 2502 C CA . ARG B 1 89 ? -23.609 7.109 -5.281 1 89.19 89 ARG B CA 1
ATOM 2503 C C . ARG B 1 89 ? -22.328 6.363 -5.609 1 89.19 89 ARG B C 1
ATOM 2505 O O . ARG B 1 89 ? -22.359 5.234 -6.102 1 89.19 89 ARG B O 1
ATOM 2512 N N . TYR B 1 90 ? -21.281 7.023 -5.367 1 90.75 90 TYR B N 1
ATOM 2513 C CA . TYR B 1 90 ? -19.953 6.434 -5.594 1 90.75 90 TYR B CA 1
ATOM 2514 C C . TYR B 1 90 ? -19.766 5.191 -4.734 1 90.75 90 TYR B C 1
ATOM 2516 O O . TYR B 1 90 ? -19.297 4.16 -5.219 1 90.75 90 TYR B O 1
ATOM 2524 N N . VAL B 1 91 ? -20.141 5.242 -3.529 1 88.38 91 VAL B N 1
ATOM 2525 C CA . VAL B 1 91 ? -20.031 4.121 -2.604 1 88.38 91 VAL B CA 1
ATOM 2526 C C . VAL B 1 91 ? -20.953 2.988 -3.045 1 88.38 91 VAL B C 1
ATOM 2528 O O . VAL B 1 91 ? -20.578 1.812 -2.961 1 88.38 91 VAL B O 1
ATOM 2531 N N . LEU B 1 92 ? -22.109 3.332 -3.51 1 89.88 92 LEU B N 1
ATOM 2532 C CA . LEU B 1 92 ? -23.031 2.334 -4.016 1 89.88 92 LEU B CA 1
ATOM 2533 C C . LEU B 1 92 ? -22.453 1.602 -5.219 1 89.88 92 LEU B C 1
ATOM 2535 O O . LEU B 1 92 ? -22.594 0.383 -5.34 1 89.88 92 LEU B O 1
ATOM 2539 N N . LEU B 1 93 ? -21.828 2.365 -6.062 1 91.88 93 LEU B N 1
ATOM 2540 C CA . LEU B 1 93 ? -21.156 1.751 -7.203 1 91.88 93 LEU B CA 1
ATOM 2541 C C . LEU B 1 93 ? -20.047 0.81 -6.742 1 91.88 93 LEU B C 1
ATOM 2543 O O . LEU B 1 93 ? -19.891 -0.284 -7.289 1 91.88 93 LEU B O 1
ATOM 2547 N N . GLY B 1 94 ? -19.344 1.266 -5.77 1 92.5 94 GLY B N 1
ATOM 2548 C CA . GLY B 1 94 ? -18.312 0.411 -5.203 1 92.5 94 GLY B CA 1
ATOM 2549 C C . GLY B 1 94 ? -18.859 -0.871 -4.605 1 92.5 94 GLY B C 1
ATOM 2550 O O . GLY B 1 94 ? -18.25 -1.936 -4.746 1 92.5 94 GLY B O 1
ATOM 2551 N N . ALA B 1 95 ? -19.938 -0.756 -3.969 1 90.44 95 ALA B N 1
ATOM 2552 C CA . ALA B 1 95 ? -20.578 -1.934 -3.389 1 90.44 95 ALA B CA 1
ATOM 2553 C C . ALA B 1 95 ? -21.016 -2.906 -4.477 1 90.44 95 ALA B C 1
ATOM 2555 O O . ALA B 1 95 ? -20.859 -4.121 -4.34 1 90.44 95 ALA B O 1
ATOM 2556 N N . ALA B 1 96 ? -21.516 -2.377 -5.488 1 92.19 96 ALA B N 1
ATOM 2557 C CA . ALA B 1 96 ? -21.984 -3.219 -6.59 1 92.19 96 ALA B CA 1
ATOM 2558 C C . ALA B 1 96 ? -20.812 -3.938 -7.258 1 92.19 96 ALA B C 1
ATOM 2560 O O . ALA B 1 96 ? -20.828 -5.16 -7.422 1 92.19 96 ALA B O 1
ATOM 2561 N N . VAL B 1 97 ? -19.781 -3.207 -7.551 1 93.38 97 VAL B N 1
ATOM 2562 C CA . VAL B 1 97 ? -18.656 -3.727 -8.305 1 93.38 97 VAL B CA 1
ATOM 2563 C C . VAL B 1 97 ? -17.781 -4.59 -7.395 1 93.38 97 VAL B C 1
ATOM 2565 O O . VAL B 1 97 ? -17.266 -5.629 -7.816 1 93.38 97 VAL B O 1
ATOM 2568 N N . GLY B 1 98 ? -17.656 -4.148 -6.211 1 93.25 98 GLY B N 1
ATOM 2569 C CA . GLY B 1 98 ? -16.672 -4.773 -5.336 1 93.25 98 GLY B CA 1
ATOM 2570 C C . GLY B 1 98 ? -17.281 -5.828 -4.426 1 93.25 98 GLY B C 1
ATOM 2571 O O . GLY B 1 98 ? -16.578 -6.73 -3.961 1 93.25 98 GLY B O 1
ATOM 2572 N N . LEU B 1 99 ? -18.5 -5.762 -4.141 1 92.06 99 LEU B N 1
ATOM 2573 C CA . LEU B 1 99 ? -19.094 -6.695 -3.191 1 92.06 99 LEU B CA 1
ATOM 2574 C C . LEU B 1 99 ? -20.141 -7.574 -3.877 1 92.06 99 LEU B C 1
ATOM 2576 O O . LEU B 1 99 ? -19.969 -8.797 -3.955 1 92.06 99 LEU B O 1
ATOM 2580 N N . LEU B 1 100 ? -21.172 -7.023 -4.441 1 92.44 100 LEU B N 1
ATOM 2581 C CA . LEU B 1 100 ? -22.266 -7.797 -5.02 1 92.44 100 LEU B CA 1
ATOM 2582 C C . LEU B 1 100 ? -21.797 -8.609 -6.215 1 92.44 100 LEU B C 1
ATOM 2584 O O . LEU B 1 100 ? -22.109 -9.797 -6.332 1 92.44 100 LEU B O 1
ATOM 2588 N N . GLY B 1 101 ? -21.078 -7.965 -7.125 1 94 101 GLY B N 1
ATOM 2589 C CA . GLY B 1 101 ? -20.562 -8.656 -8.297 1 94 101 GLY B CA 1
ATOM 2590 C C . GLY B 1 101 ? -19.734 -9.883 -7.949 1 94 101 GLY B C 1
ATOM 2591 O O . GLY B 1 101 ?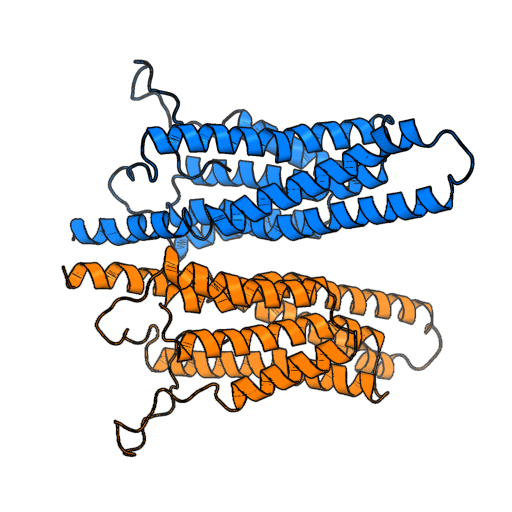 -20.094 -11 -8.312 1 94 101 GLY B O 1
ATOM 2592 N N . PRO B 1 102 ? -18.656 -9.648 -7.191 1 94.25 102 PRO B N 1
ATOM 2593 C CA . PRO B 1 102 ? -17.812 -10.781 -6.812 1 94.25 102 PRO B CA 1
ATOM 2594 C C . PRO B 1 102 ? -18.562 -11.836 -5.996 1 94.25 102 PRO B C 1
ATOM 2596 O O . PRO B 1 102 ? -18.297 -13.031 -6.133 1 94.25 102 PRO B O 1
ATOM 2599 N N . THR B 1 103 ? -19.438 -11.422 -5.141 1 93.31 103 THR B N 1
ATOM 2600 C CA . THR B 1 103 ? -20.234 -12.383 -4.383 1 93.31 103 THR B CA 1
ATOM 2601 C C . THR B 1 103 ? -21.031 -13.289 -5.316 1 93.31 103 THR B C 1
ATOM 2603 O O . THR B 1 103 ? -21 -14.516 -5.18 1 93.31 103 THR B O 1
ATOM 2606 N N . ALA B 1 104 ? -21.75 -12.719 -6.258 1 92.44 104 ALA B N 1
ATOM 2607 C CA . ALA B 1 104 ? -22.516 -13.492 -7.23 1 92.44 104 ALA B CA 1
ATOM 2608 C C . ALA B 1 104 ? -21.609 -14.414 -8.039 1 92.44 104 ALA B C 1
ATOM 2610 O O . ALA B 1 104 ? -21.969 -15.57 -8.289 1 92.44 104 ALA B O 1
ATOM 2611 N N . TYR B 1 105 ? -20.469 -13.898 -8.422 1 92.44 105 TYR B N 1
ATOM 2612 C CA . TYR B 1 105 ? -19.516 -14.656 -9.219 1 92.44 105 TYR B CA 1
ATOM 2613 C C . TYR B 1 105 ? -19.016 -15.875 -8.453 1 92.44 105 TYR B C 1
ATOM 2615 O O . TYR B 1 105 ? -18.984 -16.984 -8.992 1 92.44 105 TYR B O 1
ATOM 2623 N N . ILE B 1 106 ? -18.641 -15.703 -7.23 1 92.56 106 ILE B N 1
ATOM 2624 C CA . ILE B 1 106 ? -18.109 -16.781 -6.402 1 92.56 106 ILE B CA 1
ATOM 2625 C C . ILE B 1 106 ? -19.219 -17.797 -6.117 1 92.56 106 ILE B C 1
ATOM 2627 O O . ILE B 1 106 ? -19 -19 -6.188 1 92.56 106 ILE B O 1
ATOM 2631 N N . LEU B 1 107 ? -20.438 -17.328 -5.793 1 90.44 107 LEU B N 1
ATOM 2632 C CA . LEU B 1 107 ? -21.562 -18.219 -5.527 1 90.44 107 LEU B CA 1
ATOM 2633 C C . LEU B 1 107 ? -21.891 -19.062 -6.746 1 90.44 107 LEU B C 1
ATOM 2635 O O . LEU B 1 107 ? -22.156 -20.266 -6.621 1 90.44 107 LEU B O 1
ATOM 2639 N N . ALA B 1 108 ? -21.844 -18.438 -7.891 1 89.5 108 ALA B N 1
ATOM 2640 C CA . ALA B 1 108 ? -22.078 -19.188 -9.125 1 89.5 108 ALA B CA 1
ATOM 2641 C C . ALA B 1 108 ? -21.047 -20.312 -9.297 1 89.5 108 ALA B C 1
ATOM 2643 O O . ALA B 1 108 ? -21.391 -21.406 -9.734 1 89.5 108 ALA B O 1
ATOM 2644 N N . GLY B 1 109 ? -19.844 -20 -8.992 1 86.12 109 GLY B N 1
ATOM 2645 C CA . GLY B 1 109 ? -18.797 -21.016 -9.094 1 86.12 109 GLY B CA 1
ATOM 2646 C C . GLY B 1 109 ? -18.953 -22.141 -8.086 1 86.12 109 GLY B C 1
ATOM 2647 O O . GLY B 1 109 ? -18.797 -23.312 -8.43 1 86.12 109 GLY B O 1
ATOM 2648 N N . VAL B 1 110 ? -19.266 -21.828 -6.914 1 85.5 110 VAL B N 1
ATOM 2649 C CA . VAL B 1 110 ? -19.422 -22.812 -5.836 1 85.5 110 VAL B CA 1
ATOM 2650 C C . VAL B 1 110 ? -20.625 -23.703 -6.113 1 85.5 110 VAL B C 1
ATOM 2652 O O . VAL B 1 110 ? -20.625 -24.891 -5.789 1 85.5 110 VAL B O 1
ATOM 2655 N N . LEU B 1 111 ? -21.656 -23.125 -6.691 1 87.69 111 LEU B N 1
ATOM 2656 C CA . LEU B 1 111 ? -22.875 -23.859 -6.984 1 87.69 111 LEU B CA 1
ATOM 2657 C C . LEU B 1 111 ? -22.75 -24.656 -8.281 1 87.69 111 LEU B C 1
ATOM 2659 O O . LEU B 1 111 ? -23.672 -25.359 -8.688 1 87.69 111 LEU B O 1
ATOM 2663 N N . GLY B 1 112 ? -21.641 -24.531 -8.953 1 85.69 112 GLY B N 1
ATOM 2664 C CA . GLY B 1 112 ? -21.375 -25.328 -10.133 1 85.69 112 GLY B CA 1
ATOM 2665 C C . GLY B 1 112 ? -21.766 -24.641 -11.43 1 85.69 112 GLY B C 1
ATOM 2666 O O . GLY B 1 112 ? -21.734 -25.25 -12.5 1 85.69 112 GLY B O 1
ATOM 2667 N N . PHE B 1 113 ? -22.109 -23.406 -11.391 1 82.25 113 PHE B N 1
ATOM 2668 C CA . PHE B 1 113 ? -22.562 -22.688 -12.57 1 82.25 113 PHE B CA 1
ATOM 2669 C C . PHE B 1 113 ? -21.422 -21.906 -13.195 1 82.25 113 PHE B C 1
ATOM 2671 O O . PHE B 1 113 ? -21.609 -21.25 -14.227 1 82.25 113 PHE B O 1
ATOM 2678 N N . GLY B 1 114 ? -20.234 -22.016 -12.539 1 80.25 114 GLY B N 1
ATOM 2679 C CA . GLY B 1 114 ? -19.109 -21.234 -13.016 1 80.25 114 GLY B CA 1
ATOM 2680 C C . GLY B 1 114 ? -17.766 -21.891 -12.727 1 80.25 114 GLY B C 1
ATOM 2681 O O . GLY B 1 114 ? -17.703 -23.078 -12.406 1 80.25 114 GLY B O 1
ATOM 2682 N N . SER B 1 115 ? -16.766 -21.172 -12.992 1 83.38 115 SER B N 1
ATOM 2683 C CA . SER B 1 115 ? -15.406 -21.672 -12.812 1 83.38 115 SER B CA 1
ATOM 2684 C C . SER B 1 115 ? -15 -21.656 -11.344 1 83.38 115 SER B C 1
ATOM 2686 O O . SER B 1 115 ? -15 -20.594 -10.703 1 83.38 115 SER B O 1
ATOM 2688 N N . ARG B 1 116 ? -14.609 -22.75 -10.836 1 84 116 ARG B N 1
ATOM 2689 C CA . ARG B 1 116 ? -14.133 -22.844 -9.461 1 84 116 ARG B CA 1
ATOM 2690 C C . ARG B 1 116 ? -12.797 -22.125 -9.289 1 84 116 ARG B C 1
ATOM 2692 O O . ARG B 1 116 ? -12.531 -21.547 -8.242 1 84 116 ARG B O 1
ATOM 2699 N N . GLU B 1 117 ? -12.055 -22.234 -10.312 1 86.75 117 GLU B N 1
ATOM 2700 C CA . GLU B 1 117 ? -10.758 -21.562 -10.281 1 86.75 117 GLU B CA 1
ATOM 2701 C C . GLU B 1 117 ? -10.906 -20.047 -10.227 1 86.75 117 GLU B C 1
ATOM 2703 O O . GLU B 1 117 ? -10.195 -19.375 -9.477 1 86.75 117 GLU B O 1
ATOM 2708 N N . GLY B 1 118 ? -11.805 -19.625 -11.039 1 89.75 118 GLY B N 1
ATOM 2709 C CA . GLY B 1 118 ? -12.086 -18.188 -11 1 89.75 118 GLY B CA 1
ATOM 2710 C C . GLY B 1 118 ? -12.625 -17.719 -9.656 1 89.75 118 GLY B C 1
ATOM 2711 O O . GLY B 1 118 ? -12.242 -16.656 -9.172 1 89.75 118 GLY B O 1
ATOM 2712 N N . SER B 1 119 ? -13.5 -18.516 -9.07 1 91.19 119 SER B N 1
ATOM 2713 C CA . SER B 1 119 ? -14.055 -18.203 -7.758 1 91.19 119 SER B CA 1
ATOM 2714 C C . SER B 1 119 ? -12.961 -18.141 -6.695 1 91.19 119 SER B C 1
ATOM 2716 O O . SER B 1 119 ? -12.938 -17.234 -5.863 1 91.19 119 SER B O 1
ATOM 2718 N N . ALA B 1 120 ? -12.094 -19.031 -6.711 1 93.5 120 ALA B N 1
ATOM 2719 C CA . ALA B 1 120 ? -10.992 -19.078 -5.754 1 93.5 120 ALA B CA 1
ATOM 2720 C C . ALA B 1 120 ? -10.07 -17.875 -5.922 1 93.5 120 ALA B C 1
ATOM 2722 O O . ALA B 1 120 ? -9.508 -17.375 -4.941 1 93.5 120 ALA B O 1
ATOM 2723 N N . ALA B 1 121 ? -9.953 -17.438 -7.141 1 94.31 121 ALA B N 1
ATOM 2724 C CA . ALA B 1 121 ? -9.086 -16.281 -7.426 1 94.31 121 ALA B CA 1
ATOM 2725 C C . ALA B 1 121 ? -9.734 -14.984 -6.973 1 94.31 121 ALA B C 1
ATOM 2727 O O . ALA B 1 121 ? -9.039 -14.031 -6.605 1 94.31 121 ALA B O 1
ATOM 2728 N N . ALA B 1 122 ? -11.016 -14.93 -6.969 1 96.25 122 ALA B N 1
ATOM 2729 C CA . ALA B 1 122 ? -11.758 -13.727 -6.609 1 96.25 122 ALA B CA 1
ATOM 2730 C C . ALA B 1 122 ? -11.961 -13.633 -5.102 1 96.25 122 ALA B C 1
ATOM 2732 O O . ALA B 1 122 ? -12.195 -12.555 -4.562 1 96.25 122 ALA B O 1
ATOM 2733 N N . ALA B 1 123 ? -11.883 -14.711 -4.391 1 96.88 123 ALA B N 1
ATOM 2734 C CA . ALA B 1 123 ? -12.266 -14.828 -2.984 1 96.88 123 ALA B CA 1
ATOM 2735 C C . ALA B 1 123 ? -11.414 -13.93 -2.104 1 96.88 123 ALA B C 1
ATOM 2737 O O . ALA B 1 123 ? -11.93 -13.25 -1.214 1 96.88 123 ALA B O 1
ATOM 2738 N N . PRO B 1 124 ? -10.117 -13.828 -2.346 1 96.75 124 PRO B N 1
ATOM 2739 C CA . PRO B 1 124 ? -9.289 -12.977 -1.489 1 96.75 124 PRO B CA 1
ATOM 2740 C C . PRO B 1 124 ? -9.703 -11.508 -1.545 1 96.75 124 PRO B C 1
ATOM 2742 O O . PRO B 1 124 ? -9.742 -10.828 -0.513 1 96.75 124 PRO B O 1
ATOM 2745 N N . HIS B 1 125 ? -9.977 -11.062 -2.723 1 97 125 HIS B N 1
ATOM 2746 C CA . HIS B 1 125 ? -10.43 -9.68 -2.863 1 97 125 HIS B CA 1
ATOM 2747 C C . HIS B 1 125 ? -11.711 -9.438 -2.08 1 97 125 HIS B C 1
ATOM 2749 O O . HIS B 1 125 ? -11.82 -8.461 -1.336 1 97 125 HIS B O 1
ATOM 2755 N N . LEU B 1 126 ? -12.695 -10.297 -2.262 1 96.94 126 LEU B N 1
ATOM 2756 C CA . LEU B 1 126 ? -13.969 -10.141 -1.57 1 96.94 126 LEU B CA 1
ATOM 2757 C C . LEU B 1 126 ? -13.781 -10.227 -0.06 1 96.94 126 LEU B C 1
ATOM 2759 O O . LEU B 1 126 ? -14.406 -9.469 0.691 1 96.94 126 LEU B O 1
ATOM 2763 N N . PHE B 1 127 ? -13 -11.156 0.364 1 97.56 127 PHE B N 1
ATOM 2764 C CA . PHE B 1 127 ? -12.695 -11.312 1.781 1 97.56 127 PHE B CA 1
ATOM 2765 C C . PHE B 1 127 ? -12.117 -10.023 2.355 1 97.56 127 PHE B C 1
ATOM 2767 O O . PHE B 1 127 ? -12.609 -9.516 3.365 1 97.56 127 PHE B O 1
ATOM 2774 N N . LEU B 1 128 ? -11.125 -9.477 1.697 1 97.94 128 LEU B N 1
ATOM 2775 C CA . LEU B 1 128 ? -10.445 -8.289 2.201 1 97.94 128 LEU B CA 1
ATOM 2776 C C . LEU B 1 128 ? -11.367 -7.074 2.154 1 97.94 128 LEU B C 1
ATOM 2778 O O . LEU B 1 128 ? -11.289 -6.195 3.016 1 97.94 128 LEU B O 1
ATOM 2782 N N . LEU B 1 129 ? -12.18 -7 1.097 1 97 129 LEU B N 1
ATOM 2783 C CA . LEU B 1 129 ? -13.133 -5.898 1.048 1 97 129 LEU B CA 1
ATOM 2784 C C . LEU B 1 129 ? -14.133 -5.992 2.193 1 97 129 LEU B C 1
ATOM 2786 O O . LEU B 1 129 ? -14.484 -4.98 2.801 1 97 129 LEU B O 1
ATOM 2790 N N . SER B 1 130 ? -14.562 -7.156 2.469 1 95.75 130 SER B N 1
ATOM 2791 C CA . SER B 1 130 ? -15.469 -7.367 3.596 1 95.75 130 SER B CA 1
ATOM 2792 C C . SER B 1 130 ? -14.812 -6.965 4.91 1 95.75 130 SER B C 1
ATOM 2794 O O . SER B 1 130 ? -15.43 -6.301 5.746 1 95.75 130 SER B O 1
ATOM 2796 N N . CYS B 1 131 ? -13.594 -7.371 5.062 1 96.5 131 CYS B N 1
ATOM 2797 C CA . CYS B 1 131 ? -12.852 -6.988 6.258 1 96.5 131 CYS B CA 1
ATOM 2798 C C . CYS B 1 131 ? -12.695 -5.473 6.344 1 96.5 131 CYS B C 1
ATOM 2800 O O . CYS B 1 131 ? -12.758 -4.898 7.43 1 96.5 131 CYS B O 1
ATOM 2802 N N . GLN B 1 132 ? -12.445 -4.902 5.199 1 96.5 132 GLN B N 1
ATOM 2803 C CA . GLN B 1 132 ? -12.328 -3.449 5.148 1 96.5 132 GLN B CA 1
ATOM 2804 C C . GLN B 1 132 ? -13.602 -2.777 5.664 1 96.5 132 GLN B C 1
ATOM 2806 O O . GLN B 1 132 ? -13.531 -1.881 6.508 1 96.5 132 GLN B O 1
ATOM 2811 N N . VAL B 1 133 ? -14.711 -3.129 5.133 1 93.94 133 VAL B N 1
ATOM 2812 C CA . VAL B 1 133 ? -15.992 -2.533 5.52 1 93.94 133 VAL B CA 1
ATOM 2813 C C . VAL B 1 133 ? -16.219 -2.748 7.016 1 93.94 133 VAL B C 1
ATOM 2815 O O . VAL B 1 133 ? -16.672 -1.839 7.715 1 93.94 133 VAL B O 1
ATOM 2818 N N . PHE B 1 134 ? -15.938 -3.945 7.484 1 94.06 134 PHE B N 1
ATOM 2819 C CA . PHE B 1 134 ? -16.062 -4.238 8.906 1 94.06 134 PHE B CA 1
ATOM 2820 C C . PHE B 1 134 ? -15.188 -3.307 9.734 1 94.06 134 PHE B C 1
ATOM 2822 O O . PHE B 1 134 ? -15.656 -2.727 10.719 1 94.06 134 PHE B O 1
ATOM 2829 N N . MET B 1 135 ? -13.938 -3.164 9.359 1 95.5 135 MET B N 1
ATOM 2830 C CA . MET B 1 135 ? -12.992 -2.324 10.094 1 95.5 135 MET B CA 1
ATOM 2831 C C . MET B 1 135 ? -13.414 -0.858 10.039 1 95.5 135 MET B C 1
ATOM 2833 O O . MET B 1 135 ? -13.203 -0.111 10.992 1 95.5 135 MET B O 1
ATOM 2837 N N . GLU B 1 136 ? -13.922 -0.413 8.867 1 93.5 136 GLU B N 1
ATOM 2838 C CA . GLU B 1 136 ? -14.461 0.941 8.781 1 93.5 136 GLU B CA 1
ATOM 2839 C C . GLU B 1 136 ? -15.586 1.151 9.789 1 93.5 136 GLU B C 1
ATOM 2841 O O . GLU B 1 136 ? -15.688 2.217 10.406 1 93.5 136 GLU B O 1
ATOM 2846 N N . GLY B 1 137 ? -16.406 0.142 9.93 1 91.56 137 GLY B N 1
ATOM 2847 C CA . GLY B 1 137 ? -17.438 0.199 10.945 1 91.56 137 GLY B CA 1
ATOM 2848 C C . GLY B 1 137 ? -16.891 0.271 12.359 1 91.56 137 GLY B C 1
ATOM 2849 O O . GLY B 1 137 ? -17.375 1.05 13.18 1 91.56 137 GLY B O 1
ATOM 2850 N N . VAL B 1 138 ? -15.93 -0.482 12.633 1 91.38 138 VAL B N 1
ATOM 2851 C CA . VAL B 1 138 ? -15.305 -0.532 13.945 1 91.38 138 VAL B CA 1
ATOM 2852 C C . VAL B 1 138 ? -14.719 0.834 14.289 1 91.38 138 VAL B C 1
ATOM 2854 O O . VAL B 1 138 ? -14.914 1.339 15.398 1 91.38 138 VAL B O 1
ATOM 2857 N N . THR B 1 139 ? -14.023 1.427 13.367 1 93.19 139 THR B N 1
ATOM 2858 C CA . THR B 1 139 ? -13.367 2.703 13.641 1 93.19 139 THR B CA 1
ATOM 2859 C C . THR B 1 139 ? -14.398 3.82 13.766 1 93.19 139 THR B C 1
ATOM 2861 O O . THR B 1 139 ? -14.211 4.766 14.531 1 93.19 139 THR B O 1
ATOM 2864 N N . PHE B 1 140 ? -15.406 3.688 13.031 1 88 140 PHE B N 1
ATOM 2865 C CA . PHE B 1 140 ? -16.469 4.672 13.133 1 88 140 PHE B CA 1
ATOM 2866 C C . PHE B 1 140 ? -17.188 4.559 14.477 1 88 140 PHE B C 1
ATOM 2868 O O . PHE B 1 140 ? -17.344 5.555 15.188 1 88 140 PHE B O 1
ATOM 2875 N N . ALA B 1 141 ? -17.594 3.42 14.844 1 85.75 141 ALA B N 1
ATOM 2876 C CA . ALA B 1 141 ? -18.312 3.174 16.094 1 85.75 141 ALA B CA 1
ATOM 2877 C C . ALA B 1 141 ? -17.422 3.5 17.297 1 85.75 141 ALA B C 1
ATOM 2879 O O . ALA B 1 141 ? -17.922 3.938 18.344 1 85.75 141 ALA B O 1
ATOM 2880 N N . GLY B 1 142 ? -16.156 3.279 17.141 1 88.25 142 GLY B N 1
ATOM 2881 C CA . GLY B 1 142 ? -15.211 3.527 18.219 1 88.25 142 GLY B CA 1
ATOM 2882 C C . GLY B 1 142 ? -14.773 4.977 18.312 1 88.25 142 GLY B C 1
ATOM 2883 O O . GLY B 1 142 ? -13.953 5.332 19.172 1 88.25 142 GLY B O 1
ATOM 2884 N N . HIS B 1 143 ? -15.242 5.766 17.375 1 88.25 143 HIS B N 1
ATOM 2885 C C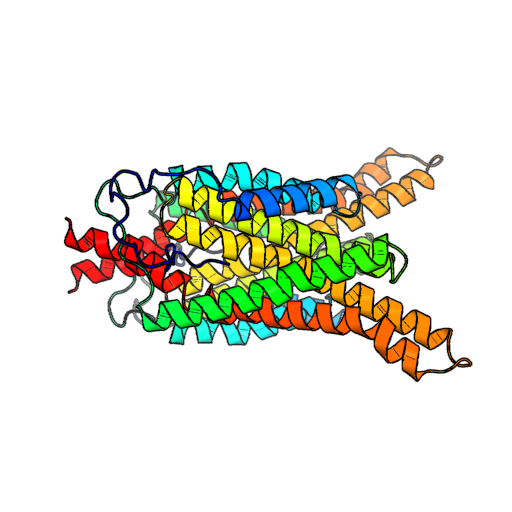A . HIS B 1 143 ? -14.938 7.191 17.344 1 88.25 143 HIS B CA 1
ATOM 2886 C C . HIS B 1 143 ? -13.438 7.43 17.203 1 88.25 143 HIS B C 1
ATOM 2888 O O . HIS B 1 143 ? -12.867 8.258 17.922 1 88.25 143 HIS B O 1
ATOM 2894 N N . PHE B 1 144 ? -12.828 6.691 16.375 1 91.88 144 PHE B N 1
ATOM 2895 C CA . PHE B 1 144 ? -11.422 6.926 16.078 1 91.88 144 PHE B CA 1
ATOM 2896 C C . PHE B 1 144 ? -11.25 8.242 15.328 1 91.88 144 PHE B C 1
ATOM 2898 O O . PHE B 1 144 ? -12.195 8.766 14.742 1 91.88 144 PHE B O 1
ATOM 2905 N N . SER B 1 145 ? -10.117 8.789 15.375 1 91.5 145 SER B N 1
ATOM 2906 C CA . SER B 1 145 ? -9.828 10.055 14.703 1 91.5 145 SER B CA 1
ATOM 2907 C C . SER B 1 145 ? -10.008 9.938 13.195 1 91.5 145 SER B C 1
ATOM 2909 O O . SER B 1 145 ? -10 8.828 12.648 1 91.5 145 SER B O 1
ATOM 2911 N N . LEU B 1 146 ? -10.141 11.008 12.523 1 91.56 146 LEU B N 1
ATOM 2912 C CA . LEU B 1 146 ? -10.367 11.039 11.078 1 91.56 146 LEU B CA 1
ATOM 2913 C C . LEU B 1 146 ? -9.195 10.398 10.336 1 91.56 146 LEU B C 1
ATOM 2915 O O . LEU B 1 146 ? -9.406 9.617 9.406 1 91.56 146 LEU B O 1
ATOM 2919 N N . PRO B 1 147 ? -7.93 10.68 10.742 1 93.19 147 PRO B N 1
ATOM 2920 C CA . PRO B 1 147 ? -6.816 10.047 10.031 1 93.19 147 PRO B CA 1
ATOM 2921 C C . PRO B 1 147 ? -6.844 8.523 10.141 1 93.19 147 PRO B C 1
ATOM 2923 O O . PRO B 1 147 ? -6.547 7.828 9.164 1 93.19 147 PRO B O 1
ATOM 2926 N N . VAL B 1 148 ? -7.184 8.023 11.297 1 95.12 148 VAL B N 1
ATOM 2927 C CA . VAL B 1 148 ? -7.25 6.578 11.477 1 95.12 148 VAL B CA 1
ATOM 2928 C C . VAL B 1 148 ? -8.359 6 10.594 1 95.12 148 VAL B C 1
ATOM 2930 O O . VAL B 1 148 ? -8.18 4.957 9.969 1 95.12 148 VAL B O 1
ATOM 2933 N N . ARG B 1 149 ? -9.445 6.656 10.508 1 94.06 149 ARG B N 1
ATOM 2934 C CA . ARG B 1 149 ? -10.555 6.215 9.672 1 94.06 149 ARG B CA 1
ATOM 2935 C C . ARG B 1 149 ? -10.18 6.258 8.195 1 94.06 149 ARG B C 1
ATOM 2937 O O . ARG B 1 149 ? -10.609 5.406 7.418 1 94.06 149 ARG B O 1
ATOM 2944 N N . ALA B 1 150 ? -9.453 7.227 7.828 1 94.06 150 ALA B N 1
ATOM 2945 C CA . ALA B 1 150 ? -9 7.344 6.445 1 94.06 150 ALA B CA 1
ATOM 2946 C C . ALA B 1 150 ? -7.949 6.281 6.121 1 94.06 150 ALA B C 1
ATOM 2948 O O . ALA B 1 150 ? -7.844 5.832 4.977 1 94.06 150 ALA B O 1
ATOM 2949 N N . PHE B 1 151 ? -7.188 5.867 7.098 1 95.62 151 PHE B N 1
ATOM 2950 C CA . PHE B 1 151 ? -6.125 4.883 6.93 1 95.62 151 PHE B CA 1
ATOM 2951 C C . PHE B 1 151 ? -6.699 3.525 6.539 1 95.62 151 PHE B C 1
ATOM 2953 O O . PHE B 1 151 ? -6.094 2.793 5.754 1 95.62 151 PHE B O 1
ATOM 2960 N N . VAL B 1 152 ? -7.836 3.211 7.027 1 96.44 152 VAL B N 1
ATOM 2961 C CA . VAL B 1 152 ? -8.406 1.879 6.852 1 96.44 152 VAL B CA 1
ATOM 2962 C C . VAL B 1 152 ? -8.648 1.613 5.367 1 96.44 152 VAL B C 1
ATOM 2964 O O . VAL B 1 152 ? -8.125 0.649 4.809 1 96.44 152 VAL B O 1
ATOM 2967 N N . PRO B 1 153 ? -9.422 2.428 4.656 1 96 153 PRO B N 1
ATOM 2968 C CA . PRO B 1 153 ? -9.641 2.141 3.238 1 96 153 PRO B CA 1
ATOM 2969 C C . PRO B 1 153 ? -8.359 2.256 2.408 1 96 153 PRO B C 1
ATOM 2971 O O . PRO B 1 153 ? -8.203 1.552 1.409 1 96 153 PRO B O 1
ATOM 2974 N N . VAL B 1 154 ? -7.465 3.133 2.775 1 96.44 154 VAL B N 1
ATOM 2975 C CA . VAL B 1 154 ? -6.207 3.244 2.049 1 96.44 154 VAL B CA 1
ATOM 2976 C C . VAL B 1 154 ? -5.395 1.963 2.223 1 96.44 154 VAL B C 1
ATOM 2978 O O . VAL B 1 154 ? -4.859 1.421 1.252 1 96.44 154 VAL B O 1
ATOM 2981 N N . PHE B 1 155 ? -5.348 1.516 3.451 1 96.44 155 PHE B N 1
ATOM 2982 C CA . PHE B 1 155 ? -4.602 0.325 3.832 1 96.44 155 PHE B CA 1
ATOM 2983 C C . PHE B 1 155 ? -5.141 -0.908 3.117 1 96.44 155 PHE B C 1
ATOM 2985 O O . PHE B 1 155 ? -4.387 -1.631 2.461 1 96.44 155 PHE B O 1
ATOM 2992 N N . TYR B 1 156 ? -6.359 -1.157 3.166 1 97.62 156 TYR B N 1
ATOM 2993 C CA . TYR B 1 156 ? -6.984 -2.34 2.582 1 97.62 156 TYR B CA 1
ATOM 2994 C C . TYR B 1 156 ? -7.016 -2.246 1.062 1 97.62 156 TYR B C 1
ATOM 2996 O O . TYR B 1 156 ? -6.824 -3.248 0.368 1 97.62 156 TYR B O 1
ATOM 3004 N N . ASN B 1 157 ? -7.336 -1.053 0.541 1 97.25 157 ASN B N 1
ATOM 3005 C CA . ASN B 1 157 ? -7.348 -0.89 -0.909 1 97.25 157 ASN B CA 1
ATOM 3006 C C . ASN B 1 157 ? -5.977 -1.167 -1.515 1 97.25 157 ASN B C 1
ATOM 3008 O O . ASN B 1 157 ? -5.871 -1.795 -2.57 1 97.25 157 ASN B O 1
ATOM 3012 N N . SER B 1 158 ? -4.957 -0.722 -0.87 1 95.5 158 SER B N 1
ATOM 3013 C CA . SER B 1 158 ? -3.604 -1.006 -1.336 1 95.5 158 SER B CA 1
ATOM 3014 C C . SER B 1 158 ? -3.344 -2.508 -1.396 1 95.5 158 SER B C 1
ATOM 3016 O O . SER B 1 158 ? -2.848 -3.018 -2.402 1 95.5 158 SER B O 1
ATOM 3018 N N . LYS B 1 159 ? -3.678 -3.17 -0.311 1 96.31 159 LYS B N 1
ATOM 3019 C CA . LYS B 1 159 ? -3.506 -4.617 -0.261 1 96.31 159 LYS B CA 1
ATOM 3020 C C . LYS B 1 159 ? -4.348 -5.309 -1.333 1 96.31 159 LYS B C 1
ATOM 3022 O O . LYS B 1 159 ? -3.891 -6.262 -1.966 1 96.31 159 LYS B O 1
ATOM 3027 N N . ARG B 1 160 ? -5.559 -4.828 -1.532 1 97.31 160 ARG B N 1
ATOM 3028 C CA . ARG B 1 160 ? -6.496 -5.477 -2.445 1 97.31 160 ARG B CA 1
ATOM 3029 C C . ARG B 1 160 ? -6.066 -5.289 -3.896 1 97.31 160 ARG B C 1
ATOM 3031 O O . ARG B 1 160 ? -6.414 -6.094 -4.762 1 97.31 160 ARG B O 1
ATOM 3038 N N . MET B 1 161 ? -5.297 -4.273 -4.223 1 95.12 161 MET B N 1
ATOM 3039 C CA . MET B 1 161 ? -4.793 -4.098 -5.582 1 95.12 161 MET B CA 1
ATOM 3040 C C . MET B 1 161 ? -4.027 -5.336 -6.043 1 95.12 161 MET B C 1
ATOM 3042 O O . MET B 1 161 ? -4.133 -5.738 -7.203 1 95.12 161 MET B O 1
ATOM 3046 N N . PHE B 1 162 ? -3.402 -5.941 -5.125 1 92.31 162 PHE B N 1
ATOM 3047 C CA . PHE B 1 162 ? -2.574 -7.09 -5.469 1 92.31 162 PHE B CA 1
ATOM 3048 C C . PHE B 1 162 ? -3.428 -8.336 -5.648 1 92.31 162 PHE B C 1
ATOM 3050 O O . PHE B 1 162 ? -3.172 -9.148 -6.539 1 92.31 162 PHE B O 1
ATOM 3057 N N . THR B 1 163 ? -4.438 -8.445 -4.773 1 95.19 163 THR B N 1
ATOM 3058 C CA . THR B 1 163 ? -5.305 -9.609 -4.91 1 95.19 163 THR B CA 1
ATOM 3059 C C . THR B 1 163 ? -6.148 -9.508 -6.18 1 95.19 163 THR B C 1
ATOM 3061 O O . THR B 1 163 ? -6.43 -10.523 -6.828 1 95.19 163 THR B O 1
ATOM 3064 N N . ILE B 1 164 ? -6.527 -8.305 -6.566 1 96.81 164 ILE B N 1
ATOM 3065 C CA . ILE B 1 164 ? -7.289 -8.102 -7.797 1 96.81 164 ILE B CA 1
ATOM 3066 C C . ILE B 1 164 ? -6.406 -8.414 -9.008 1 96.81 164 ILE B C 1
ATOM 3068 O O . ILE B 1 164 ? -6.863 -9.023 -9.969 1 96.81 164 ILE B O 1
ATOM 3072 N N . ALA B 1 165 ? -5.188 -7.992 -8.961 1 93.31 165 ALA B N 1
ATOM 3073 C CA . ALA B 1 165 ? -4.25 -8.297 -10.039 1 93.31 165 ALA B CA 1
ATOM 3074 C C . ALA B 1 165 ? -4.074 -9.805 -10.203 1 93.31 165 ALA B C 1
ATOM 3076 O O . ALA B 1 165 ? -4.035 -10.312 -11.328 1 93.31 165 ALA B O 1
ATOM 3077 N N . ASP B 1 166 ? -3.932 -10.492 -9.062 1 92.5 166 ASP B N 1
ATOM 3078 C CA . ASP B 1 166 ? -3.832 -11.953 -9.109 1 92.5 166 ASP B CA 1
ATOM 3079 C C . ASP B 1 166 ? -5.086 -12.57 -9.719 1 92.5 166 ASP B C 1
ATOM 3081 O O . ASP B 1 166 ? -5.004 -13.516 -10.5 1 92.5 166 ASP B O 1
ATOM 3085 N N . TRP B 1 167 ? -6.246 -12.055 -9.32 1 95.69 167 TRP B N 1
ATOM 3086 C CA . TRP B 1 167 ? -7.52 -12.5 -9.875 1 95.69 167 TRP B CA 1
ATOM 3087 C C . TRP B 1 167 ? -7.551 -12.32 -11.391 1 95.69 167 TRP B C 1
ATOM 3089 O O . TRP B 1 167 ? -7.875 -13.258 -12.125 1 95.69 167 TRP B O 1
ATOM 3099 N N . LEU B 1 168 ? -7.168 -11.195 -11.867 1 94.12 168 LEU B N 1
ATOM 3100 C CA . LEU B 1 168 ? -7.156 -10.898 -13.297 1 94.12 168 LEU B CA 1
ATOM 3101 C C . LEU B 1 168 ? -6.18 -11.82 -14.023 1 94.12 168 LEU B C 1
ATOM 3103 O O . LEU B 1 168 ? -6.488 -12.32 -15.109 1 94.12 168 LEU B O 1
ATOM 3107 N N . ARG B 1 169 ? -5.059 -12.031 -13.469 1 91.62 169 ARG B N 1
ATOM 3108 C CA . ARG B 1 169 ? -4.078 -12.93 -14.07 1 91.62 169 ARG B CA 1
ATOM 3109 C C . ARG B 1 169 ? -4.637 -14.344 -14.195 1 91.62 169 ARG B C 1
ATOM 3111 O O . ARG B 1 169 ? -4.469 -14.992 -15.227 1 91.62 169 ARG B O 1
ATOM 3118 N N . ALA B 1 170 ? -5.211 -14.789 -13.164 1 91.38 170 ALA B N 1
ATOM 3119 C CA . ALA B 1 170 ? -5.809 -16.125 -13.18 1 91.38 170 ALA B CA 1
ATOM 3120 C C . ALA B 1 170 ? -6.852 -16.234 -14.289 1 91.38 170 ALA B C 1
ATOM 3122 O O . ALA B 1 170 ? -6.902 -17.25 -14.992 1 91.38 170 ALA B O 1
ATOM 3123 N N . GLU B 1 171 ? -7.668 -15.18 -14.43 1 90.25 171 GLU B N 1
ATOM 3124 C CA . GLU B 1 171 ? -8.703 -15.172 -15.461 1 90.25 171 GLU B CA 1
ATOM 3125 C C . GLU B 1 171 ? -8.086 -15.164 -16.859 1 90.25 171 GLU B C 1
ATOM 3127 O O . GLU B 1 171 ? -8.602 -15.812 -17.781 1 90.25 171 GLU B O 1
ATOM 3132 N N . MET B 1 172 ? -6.996 -14.492 -16.984 1 88.5 172 MET B N 1
ATOM 3133 C CA . MET B 1 172 ? -6.324 -14.422 -18.281 1 88.5 172 MET B CA 1
ATOM 3134 C C . MET B 1 172 ? -5.664 -15.75 -18.625 1 88.5 172 MET B C 1
ATOM 3136 O O . MET B 1 172 ? -5.684 -16.172 -19.781 1 88.5 172 MET B O 1
ATOM 3140 N N . GLU B 1 173 ? -5.086 -16.344 -17.672 1 86.56 173 GLU B N 1
ATOM 3141 C CA . GLU B 1 173 ? -4.465 -17.641 -17.891 1 86.56 173 GLU B CA 1
ATOM 3142 C C . GLU B 1 173 ? -5.508 -18.703 -18.234 1 86.56 173 GLU B C 1
ATOM 3144 O O . GLU B 1 173 ? -5.277 -19.562 -19.094 1 86.56 173 GLU B O 1
ATOM 3149 N N . ALA B 1 174 ? -6.59 -18.703 -17.547 1 82.69 174 ALA B N 1
ATOM 3150 C CA . ALA B 1 174 ? -7.676 -19.641 -17.844 1 82.69 174 ALA B CA 1
ATOM 3151 C C . ALA B 1 174 ? -8.203 -19.453 -19.25 1 82.69 174 ALA B C 1
ATOM 3153 O O . ALA B 1 174 ? -8.5 -20.422 -19.953 1 82.69 174 ALA B O 1
ATOM 3154 N N . ALA B 1 175 ? -8.305 -18.25 -19.688 1 78.62 175 ALA B N 1
ATOM 3155 C CA . ALA B 1 175 ? -8.766 -17.953 -21.031 1 78.62 175 ALA B CA 1
ATOM 3156 C C . ALA B 1 175 ? -7.762 -18.438 -22.078 1 78.62 175 ALA B C 1
ATOM 3158 O O . ALA B 1 175 ? -8.148 -18.953 -23.125 1 78.62 175 ALA B O 1
ATOM 3159 N N . ALA B 1 176 ? -6.574 -18.281 -21.781 1 76.44 176 ALA B N 1
ATOM 3160 C CA . ALA B 1 176 ? -5.523 -18.734 -22.688 1 76.44 176 ALA B CA 1
ATOM 3161 C C . ALA B 1 176 ? -5.512 -20.266 -22.797 1 76.44 176 ALA B C 1
ATOM 3163 O O . ALA B 1 176 ? -5.324 -20.797 -23.891 1 76.44 176 ALA B O 1
ATOM 3164 N N . ALA B 1 177 ? -5.711 -20.938 -21.766 1 75.62 177 ALA B N 1
ATOM 3165 C CA . ALA B 1 177 ? -5.754 -22.391 -21.734 1 75.62 177 ALA B CA 1
ATOM 3166 C C . ALA B 1 177 ? -6.961 -22.922 -22.516 1 75.62 177 ALA B C 1
ATOM 3168 O O . ALA B 1 177 ? -6.867 -23.922 -23.219 1 75.62 177 ALA B O 1
ATOM 3169 N N . GLU B 1 178 ? -8.055 -22.266 -22.344 1 67.25 178 GLU B N 1
ATOM 3170 C CA . GLU B 1 178 ? -9.266 -22.656 -23.062 1 67.25 178 GLU B CA 1
ATOM 3171 C C . GLU B 1 178 ? -9.133 -22.375 -24.562 1 67.25 178 GLU B C 1
ATOM 3173 O O . GLU B 1 178 ? -9.648 -23.141 -25.375 1 67.25 178 GLU B O 1
ATOM 3178 N N . GLY B 1 179 ? -8.688 -21.109 -24.844 1 60 179 GLY B N 1
ATOM 3179 C CA . GLY B 1 179 ? -8.469 -20.828 -26.25 1 60 179 GLY B CA 1
ATOM 3180 C C . GLY B 1 179 ? -7.641 -21.875 -26.953 1 60 179 GLY B C 1
ATOM 3181 O O . GLY B 1 179 ? -7.91 -22.219 -28.109 1 60 179 GLY B O 1
ATOM 3182 N N . GLU B 1 180 ? -6.668 -22.391 -26.297 1 56.03 180 GLU B N 1
ATOM 3183 C CA . GLU B 1 180 ? -5.836 -23.438 -26.875 1 56.03 180 GLU B CA 1
ATOM 3184 C C . GLU B 1 180 ? -6.629 -24.734 -27.062 1 56.03 180 GLU B C 1
ATOM 3186 O O . GLU B 1 180 ? -6.418 -25.469 -28.031 1 56.03 180 GLU B O 1
ATOM 3191 N N . GLU B 1 181 ? -7.531 -25.031 -26.125 1 52.72 181 GLU B N 1
ATOM 3192 C CA . GLU B 1 181 ? -8.305 -26.266 -26.234 1 52.72 181 GLU B CA 1
ATOM 3193 C C . GLU B 1 181 ? -9.453 -26.109 -27.219 1 52.72 181 GLU B C 1
ATOM 3195 O O . GLU B 1 181 ? -9.828 -27.062 -27.906 1 52.72 181 GLU B O 1
ATOM 3200 N N . GLN B 1 182 ? -10.25 -25.062 -27.078 1 50.91 182 GLN B N 1
ATOM 3201 C CA . GLN B 1 182 ? -11.516 -25 -27.797 1 50.91 182 GLN B CA 1
ATOM 3202 C C . GLN B 1 182 ? -11.312 -24.547 -29.234 1 50.91 182 GLN B C 1
ATOM 3204 O O . GLN B 1 182 ? -12.25 -24.047 -29.875 1 50.91 182 GLN B O 1
ATOM 3209 N N . GLU B 1 183 ? -10.344 -24.688 -30.031 1 46.12 183 GLU B N 1
ATOM 3210 C CA . GLU B 1 183 ? -10.406 -24.422 -31.469 1 46.12 183 GLU B CA 1
ATOM 3211 C C . GLU B 1 183 ? -11.688 -24.984 -32.062 1 46.12 183 GLU B C 1
ATOM 3213 O O . GLU B 1 183 ? -12.148 -24.5 -33.094 1 46.12 183 GLU B O 1
ATOM 3218 N N . GLY B 1 184 ? -12.281 -26.125 -31.781 1 40.5 184 GLY B N 1
ATOM 3219 C CA . GLY B 1 184 ? -13.43 -26.609 -32.562 1 40.5 184 GLY B CA 1
ATOM 3220 C C . GLY B 1 184 ? -14.727 -25.922 -32.156 1 40.5 184 GLY B C 1
ATOM 3221 O O . GLY B 1 184 ? -15.695 -25.938 -32.906 1 40.5 184 GLY B O 1
ATOM 3222 N N . LEU B 1 185 ? -15.375 -26.219 -30.938 1 43.94 185 LEU B N 1
ATOM 3223 C CA . LEU B 1 185 ? -16.797 -26.031 -30.641 1 43.94 185 LEU B CA 1
ATOM 3224 C C . LEU B 1 185 ? -17.141 -24.547 -30.609 1 43.94 185 LEU B C 1
ATOM 3226 O O . LEU B 1 185 ? -16.266 -23.703 -30.406 1 43.94 185 LEU B O 1
ATOM 3230 N N . THR B 1 186 ? -18.578 -24.156 -30.578 1 46 186 THR B N 1
ATOM 3231 C CA . THR B 1 186 ? -19.328 -22.938 -30.844 1 46 186 THR B CA 1
ATOM 3232 C C . THR B 1 186 ? -18.859 -21.797 -29.938 1 46 186 THR B C 1
ATOM 3234 O O . THR B 1 186 ? -18.906 -21.906 -28.703 1 46 186 THR B O 1
ATOM 3237 N N . THR B 1 187 ? -17.984 -20.891 -30.156 1 46.78 187 THR B N 1
ATOM 3238 C CA . THR B 1 187 ? -17.047 -19.812 -29.781 1 46.78 187 THR B CA 1
ATOM 3239 C C . THR B 1 187 ? -17.766 -18.75 -28.969 1 46.78 187 THR B C 1
ATOM 3241 O O . THR B 1 187 ? -17.172 -18.156 -28.062 1 46.78 187 THR B O 1
ATOM 3244 N N . TRP B 1 188 ? -19 -18.422 -29.328 1 47.47 188 TRP B N 1
ATOM 3245 C CA . TRP B 1 188 ? -19.594 -17.172 -28.859 1 47.47 188 TRP B CA 1
ATOM 3246 C C . TRP B 1 188 ? -20 -17.281 -27.391 1 47.47 188 TRP B C 1
ATOM 3248 O O . TRP B 1 188 ? -19.828 -16.328 -26.625 1 47.47 188 TRP B O 1
ATOM 3258 N N . ARG B 1 189 ? -20.844 -18.438 -27.062 1 44.56 189 ARG B N 1
ATOM 3259 C CA . ARG B 1 189 ? -21.391 -18.578 -25.719 1 44.56 189 ARG B CA 1
ATOM 3260 C C . ARG B 1 189 ? -20.281 -18.625 -24.688 1 44.56 189 ARG B C 1
ATOM 3262 O O . ARG B 1 189 ? -20.406 -18.062 -23.594 1 44.56 189 ARG B O 1
ATOM 3269 N N . ARG B 1 190 ? -19.281 -19.359 -25 1 48.34 190 ARG B N 1
ATOM 3270 C CA . ARG B 1 190 ? -18.172 -19.484 -24.047 1 48.34 190 ARG B CA 1
ATOM 3271 C C . ARG B 1 190 ? -17.469 -18.156 -23.844 1 48.34 190 ARG B C 1
ATOM 3273 O O . ARG B 1 190 ? -17.031 -17.859 -22.734 1 48.34 190 ARG B O 1
ATOM 3280 N N . ARG B 1 191 ? -17.484 -17.375 -24.906 1 48.47 191 ARG B N 1
ATOM 3281 C CA . ARG B 1 191 ? -16.906 -16.031 -24.812 1 48.47 191 ARG B CA 1
ATOM 3282 C C . ARG B 1 191 ? -17.703 -15.156 -23.859 1 48.47 191 ARG B C 1
ATOM 3284 O O . ARG B 1 191 ? -17.141 -14.352 -23.125 1 48.47 191 ARG B O 1
ATOM 3291 N N . LEU B 1 192 ? -19.031 -15.289 -23.969 1 47.19 192 LEU B N 1
ATOM 3292 C CA . LEU B 1 192 ? -19.906 -14.477 -23.125 1 47.19 192 LEU B CA 1
ATOM 3293 C C . LEU B 1 192 ? -19.844 -14.945 -21.688 1 47.19 192 LEU B C 1
ATOM 3295 O O . LEU B 1 192 ? -20.125 -14.172 -20.766 1 47.19 192 LEU B O 1
ATOM 3299 N N . LEU B 1 193 ? -19.797 -16.328 -21.391 1 49.78 193 LEU B N 1
ATOM 3300 C CA . LEU B 1 193 ? -19.828 -16.859 -20.047 1 49.78 193 LEU B CA 1
ATOM 3301 C C . LEU B 1 193 ? -18.422 -16.844 -19.422 1 49.78 193 LEU B C 1
ATOM 3303 O O . LEU B 1 193 ? -18.281 -16.672 -18.203 1 49.78 193 LEU B O 1
ATOM 3307 N N . LEU B 1 194 ? -17.469 -17.422 -20.172 1 52 194 LEU B N 1
ATOM 3308 C CA . LEU B 1 194 ? -16.109 -17.484 -19.656 1 52 194 LEU B CA 1
ATOM 3309 C C . LEU B 1 194 ? -15.539 -16.094 -19.438 1 52 194 LEU B C 1
ATOM 3311 O O . LEU B 1 194 ? -14.695 -15.891 -18.562 1 52 194 LEU B O 1
ATOM 3315 N N . HIS B 1 195 ? -16.266 -14.984 -19.891 1 69.25 195 HIS B N 1
ATOM 3316 C CA . HIS B 1 195 ? -15.703 -13.641 -20.031 1 69.25 195 HIS B CA 1
ATOM 3317 C C . HIS B 1 195 ? -16.188 -12.734 -18.906 1 69.25 195 HIS B C 1
ATOM 3319 O O . HIS B 1 195 ? -15.523 -11.758 -18.562 1 69.25 195 HIS B O 1
ATOM 3325 N N . PRO B 1 196 ? -17.234 -13.375 -18.188 1 80.25 196 PRO B N 1
ATOM 3326 C CA . PRO B 1 196 ? -17.688 -12.43 -17.172 1 80.25 196 PRO B CA 1
ATOM 3327 C C . PRO B 1 196 ? -16.688 -12.242 -16.047 1 80.25 196 PRO B C 1
ATOM 3329 O O . PRO B 1 196 ? -16.562 -11.141 -15.508 1 80.25 196 PRO B O 1
ATOM 3332 N N . GLY B 1 197 ? -15.977 -13.305 -15.75 1 88.38 197 GLY B N 1
ATOM 3333 C CA . GLY B 1 197 ? -14.984 -13.195 -14.688 1 88.38 197 GLY B CA 1
ATOM 3334 C C . GLY B 1 197 ? -13.867 -12.219 -15.016 1 88.38 197 GLY B C 1
ATOM 3335 O O . GLY B 1 197 ? -13.445 -11.438 -14.156 1 88.38 197 GLY B O 1
ATOM 3336 N N . ARG B 1 198 ? -13.555 -12.242 -16.25 1 91.19 198 ARG B N 1
ATOM 3337 C CA . ARG B 1 198 ? -12.484 -11.359 -16.703 1 91.19 198 ARG B CA 1
ATOM 3338 C C . ARG B 1 198 ? -12.922 -9.898 -16.656 1 91.19 198 ARG B C 1
ATOM 3340 O O . ARG B 1 198 ? -12.188 -9.031 -16.188 1 91.19 198 ARG B O 1
ATOM 3347 N N . TRP B 1 199 ? -14.07 -9.688 -17.141 1 92.31 199 TRP B N 1
ATOM 3348 C CA . TRP B 1 199 ? -14.594 -8.328 -17.141 1 92.31 199 TRP B CA 1
ATOM 3349 C C . TRP B 1 199 ? -14.836 -7.832 -15.719 1 92.31 199 TRP B C 1
ATOM 3351 O O . TRP B 1 199 ? -14.586 -6.664 -15.414 1 92.31 199 TRP B O 1
ATOM 3361 N N . LEU B 1 200 ? -15.305 -8.695 -14.875 1 94.88 200 LEU B N 1
ATOM 3362 C CA . LEU B 1 200 ? -15.531 -8.32 -13.484 1 94.88 200 LEU B CA 1
ATOM 3363 C C . LEU B 1 200 ? -14.211 -8 -12.789 1 94.88 200 LEU B C 1
ATOM 3365 O O . LEU B 1 200 ? -14.117 -7.02 -12.047 1 94.88 200 LEU B O 1
ATOM 3369 N N . ALA B 1 201 ? -13.219 -8.789 -13.039 1 96.19 201 ALA B N 1
ATOM 3370 C CA . ALA B 1 201 ? -11.891 -8.539 -12.469 1 96.19 201 ALA B CA 1
ATOM 3371 C C . ALA B 1 201 ? -11.32 -7.223 -12.977 1 96.19 201 ALA B C 1
ATOM 3373 O O . ALA B 1 201 ? -10.773 -6.438 -12.195 1 96.19 201 ALA B O 1
ATOM 3374 N N . MET B 1 202 ? -11.492 -6.977 -14.242 1 95.38 202 MET B N 1
ATOM 3375 C CA . MET B 1 202 ? -11.008 -5.73 -14.836 1 95.38 202 MET B CA 1
ATOM 3376 C C . MET B 1 202 ? -11.742 -4.527 -14.25 1 95.38 202 MET B C 1
ATOM 3378 O O . MET B 1 202 ? -11.125 -3.512 -13.93 1 95.38 202 MET B O 1
ATOM 3382 N N . ALA B 1 203 ? -13.016 -4.656 -14.172 1 96.5 203 ALA B N 1
ATOM 3383 C CA . ALA B 1 203 ? -13.812 -3.578 -13.594 1 96.5 203 ALA B CA 1
ATOM 3384 C C . ALA B 1 203 ? -13.367 -3.273 -12.164 1 96.5 203 ALA B C 1
ATOM 3386 O O . ALA B 1 203 ? -13.297 -2.107 -11.766 1 96.5 203 ALA B O 1
ATOM 3387 N N . ASN B 1 204 ? -13.133 -4.281 -11.414 1 97.38 204 ASN B N 1
ATOM 3388 C CA . ASN B 1 204 ? -12.656 -4.078 -10.047 1 97.38 204 ASN B CA 1
ATOM 3389 C C . ASN B 1 204 ? -11.289 -3.4 -10.031 1 97.38 204 ASN B C 1
ATOM 3391 O O . ASN B 1 204 ? -11.055 -2.492 -9.227 1 97.38 204 ASN B O 1
ATOM 3395 N N . LEU B 1 205 ? -10.43 -3.877 -10.867 1 97.06 205 LEU B N 1
ATOM 3396 C CA . LEU B 1 205 ? -9.102 -3.277 -10.914 1 97.06 205 LEU B CA 1
ATOM 3397 C C . LEU B 1 205 ? -9.188 -1.787 -11.227 1 97.06 205 LEU B C 1
ATOM 3399 O O . LEU B 1 205 ? -8.57 -0.968 -10.547 1 97.06 205 LEU B O 1
ATOM 3403 N N . VAL B 1 206 ? -9.938 -1.434 -12.242 1 96.62 206 VAL B N 1
ATOM 3404 C CA . VAL B 1 206 ? -10.062 -0.048 -12.688 1 96.62 206 VAL B CA 1
ATOM 3405 C C . VAL B 1 206 ? -10.734 0.783 -11.594 1 96.62 206 VAL B C 1
ATOM 3407 O O . VAL B 1 206 ? -10.25 1.865 -11.242 1 96.62 206 VAL B O 1
ATOM 3410 N N . PHE B 1 207 ? -11.758 0.295 -11.031 1 97.25 207 PHE B N 1
ATOM 3411 C CA . PHE B 1 207 ? -12.516 1.04 -10.031 1 97.25 207 PHE B CA 1
ATOM 3412 C C . PHE B 1 207 ? -11.68 1.29 -8.789 1 97.25 207 PHE B C 1
ATOM 3414 O O . PHE B 1 207 ? -11.609 2.418 -8.297 1 97.25 207 PHE B O 1
ATOM 3421 N N . TRP B 1 208 ? -11.102 0.313 -8.289 1 96.94 208 TRP B N 1
ATOM 3422 C CA . TRP B 1 208 ? -10.414 0.449 -7.012 1 96.94 208 TRP B CA 1
ATOM 3423 C C . TRP B 1 208 ? -9.062 1.146 -7.191 1 96.94 208 TRP B C 1
ATOM 3425 O O . TRP B 1 208 ? -8.562 1.787 -6.266 1 96.94 208 TRP B O 1
ATOM 3435 N N . ALA B 1 209 ? -8.477 1.009 -8.391 1 96.44 209 ALA B N 1
ATOM 3436 C CA . ALA B 1 209 ? -7.32 1.849 -8.688 1 96.44 209 ALA B CA 1
ATOM 3437 C C . ALA B 1 209 ? -7.703 3.326 -8.703 1 96.44 209 ALA B C 1
ATOM 3439 O O . ALA B 1 209 ? -7 4.16 -8.125 1 96.44 209 ALA B O 1
ATOM 3440 N N . PHE B 1 210 ? -8.797 3.617 -9.359 1 96.06 210 PHE B N 1
ATOM 3441 C CA . PHE B 1 210 ? -9.289 4.988 -9.359 1 96.06 210 PHE B CA 1
ATOM 3442 C C . PHE B 1 210 ? -9.562 5.465 -7.938 1 96.06 210 PHE B C 1
ATOM 3444 O O . PHE B 1 210 ? -9.195 6.586 -7.57 1 96.06 210 PHE B O 1
ATOM 3451 N N . ASN B 1 211 ? -10.18 4.617 -7.203 1 96.56 211 ASN B N 1
ATOM 3452 C CA . ASN B 1 211 ? -10.508 4.965 -5.824 1 96.56 211 ASN B CA 1
ATOM 3453 C C . ASN B 1 211 ? -9.258 5.305 -5.02 1 96.56 211 ASN B C 1
ATOM 3455 O O . ASN B 1 211 ? -9.234 6.293 -4.281 1 96.56 211 ASN B O 1
ATOM 3459 N N . LEU B 1 212 ? -8.234 4.488 -5.168 1 96.5 212 LEU B N 1
ATOM 3460 C CA . LEU B 1 212 ? -7.016 4.66 -4.387 1 96.5 212 LEU B CA 1
ATOM 3461 C C . LEU B 1 212 ? -6.219 5.867 -4.879 1 96.5 212 LEU B C 1
ATOM 3463 O O . LEU B 1 212 ? -5.863 6.746 -4.09 1 96.5 212 LEU B O 1
ATOM 3467 N N . PHE B 1 213 ? -6.066 6.035 -6.176 1 96.38 213 PHE B N 1
ATOM 3468 C CA . PHE B 1 213 ? -5.062 6.949 -6.703 1 96.38 213 PHE B CA 1
ATOM 3469 C C . PHE B 1 213 ? -5.699 8.266 -7.133 1 96.38 213 PHE B C 1
ATOM 3471 O O . PHE B 1 213 ? -5 9.266 -7.332 1 96.38 213 PHE B O 1
ATOM 3478 N N . CYS B 1 214 ? -6.965 8.305 -7.27 1 95.31 214 CYS B N 1
ATOM 3479 C CA . CYS B 1 214 ? -7.582 9.547 -7.734 1 95.31 214 CYS B CA 1
ATOM 3480 C C . CYS B 1 214 ? -8.5 10.125 -6.668 1 95.31 214 CYS B C 1
ATOM 3482 O O . CYS B 1 214 ? -8.883 11.297 -6.742 1 95.31 214 CYS B O 1
ATOM 3484 N N . PHE B 1 215 ? -8.836 9.359 -5.738 1 94.62 215 PHE B N 1
ATOM 3485 C CA . PHE B 1 215 ? -9.781 9.867 -4.746 1 94.62 215 PHE B CA 1
ATOM 3486 C C . PHE B 1 215 ? -9.172 9.836 -3.352 1 94.62 215 PHE B C 1
ATOM 3488 O O . PHE B 1 215 ? -8.977 10.875 -2.727 1 94.62 215 PHE B O 1
ATOM 3495 N N . LEU B 1 216 ? -8.82 8.656 -2.842 1 95.44 216 LEU B N 1
ATOM 3496 C CA . LEU B 1 216 ? -8.391 8.516 -1.454 1 95.44 216 LEU B CA 1
ATOM 3497 C C . LEU B 1 216 ? -7.129 9.328 -1.191 1 95.44 216 LEU B C 1
ATOM 3499 O O . LEU B 1 216 ? -7.098 10.156 -0.282 1 95.44 216 LEU B O 1
ATOM 3503 N N . LEU B 1 217 ? -6.172 9.125 -2.018 1 94.94 217 LEU B N 1
ATOM 3504 C CA . LEU B 1 217 ? -4.863 9.703 -1.741 1 94.94 217 LEU B CA 1
ATOM 3505 C C . LEU B 1 217 ? -4.844 11.188 -2.09 1 94.94 217 LEU B C 1
ATOM 3507 O O . LEU B 1 217 ? -4.406 12.016 -1.285 1 94.94 217 LEU B O 1
ATOM 3511 N N . PRO B 1 218 ? -5.367 11.586 -3.191 1 94.06 218 PRO B N 1
ATOM 3512 C CA . PRO B 1 218 ? -5.207 12.992 -3.549 1 94.06 218 PRO B CA 1
ATOM 3513 C C . PRO B 1 218 ? -6.328 13.875 -3.002 1 94.06 218 PRO B C 1
ATOM 3515 O O . PRO B 1 218 ? -6.176 15.094 -2.922 1 94.06 218 PRO B O 1
ATOM 3518 N N . VAL B 1 219 ? -7.438 13.383 -2.674 1 92.88 219 VAL B N 1
ATOM 3519 C CA . VAL B 1 219 ? -8.57 14.219 -2.291 1 92.88 219 VAL B CA 1
ATOM 3520 C C . VAL B 1 219 ? -8.922 13.969 -0.825 1 92.88 219 VAL B C 1
ATOM 3522 O O . VAL B 1 219 ? -8.898 14.898 -0.012 1 92.88 219 VAL B O 1
ATOM 3525 N N . TYR B 1 220 ? -9.164 12.75 -0.478 1 92.56 220 TYR B N 1
ATOM 3526 C CA . TYR B 1 220 ? -9.703 12.422 0.838 1 92.56 220 TYR B CA 1
ATOM 3527 C C . TYR B 1 220 ? -8.648 12.625 1.922 1 92.56 220 TYR B C 1
ATOM 3529 O O . TYR B 1 220 ? -8.906 13.281 2.932 1 92.56 220 TYR B O 1
ATOM 3537 N N . VAL B 1 221 ? -7.461 12.086 1.718 1 93.25 221 VAL B N 1
ATOM 3538 C CA . VAL B 1 221 ? -6.414 12.109 2.73 1 93.25 221 VAL B CA 1
ATOM 3539 C C . VAL B 1 221 ? -6.012 13.547 3.027 1 93.25 221 VAL B C 1
ATOM 3541 O O . VAL B 1 221 ? -5.969 13.961 4.188 1 93.25 221 VAL B O 1
ATOM 3544 N N . PRO B 1 222 ? -5.793 14.359 2.037 1 90.88 222 PRO B N 1
ATOM 3545 C CA . PRO B 1 222 ? -5.449 15.75 2.348 1 90.88 222 PRO B CA 1
ATOM 3546 C C . PRO B 1 222 ? -6.539 16.453 3.145 1 90.88 222 PRO B C 1
ATOM 3548 O O . PRO B 1 222 ? -6.238 17.219 4.074 1 90.88 222 PRO B O 1
ATOM 3551 N N . ARG B 1 223 ? -7.711 16.234 2.85 1 90 223 ARG B N 1
ATOM 3552 C CA . ARG B 1 223 ? -8.812 16.875 3.543 1 90 223 ARG B CA 1
ATOM 3553 C C . ARG B 1 223 ? -8.898 16.422 4.992 1 90 223 ARG B C 1
ATOM 3555 O O . ARG B 1 223 ? -9.195 17.219 5.887 1 90 223 ARG B O 1
ATOM 3562 N N . VAL B 1 224 ? -8.672 15.203 5.188 1 91 224 VAL B N 1
ATOM 3563 C CA . VAL B 1 224 ? -8.727 14.609 6.52 1 91 224 VAL B CA 1
ATOM 3564 C C . VAL B 1 224 ? -7.637 15.211 7.402 1 91 224 VAL B C 1
ATOM 3566 O O . VAL B 1 224 ? -7.895 15.617 8.539 1 91 224 VAL B O 1
ATOM 3569 N N . PHE B 1 225 ? -6.461 15.32 6.879 1 90 225 PHE B N 1
ATOM 3570 C CA . PHE B 1 225 ? -5.348 15.805 7.691 1 90 225 PHE B CA 1
ATOM 3571 C C . PHE B 1 225 ? -5.449 17.312 7.902 1 90 225 PHE B C 1
ATOM 3573 O O . PHE B 1 225 ? -5.062 17.828 8.961 1 90 225 PHE B O 1
ATOM 3580 N N . LYS B 1 226 ? -5.93 17.969 6.855 1 87.06 226 LYS B N 1
ATOM 3581 C CA . LYS B 1 226 ? -6.184 19.391 7.027 1 87.06 226 LYS B CA 1
ATOM 3582 C C . LYS B 1 226 ? -7.164 19.641 8.172 1 87.06 226 LYS B C 1
ATOM 3584 O O . LYS B 1 226 ? -6.957 20.547 8.984 1 87.06 226 LYS B O 1
ATOM 3589 N N . ARG B 1 227 ? -8.117 18.875 8.25 1 86.12 227 ARG B N 1
ATOM 3590 C CA . ARG B 1 227 ? -9.125 19.016 9.297 1 86.12 227 ARG B CA 1
ATOM 3591 C C . ARG B 1 227 ? -8.57 18.578 10.648 1 86.12 227 ARG B C 1
ATOM 3593 O O . ARG B 1 227 ? -8.828 19.234 11.664 1 86.12 227 ARG B O 1
ATOM 3600 N N . TYR B 1 228 ? -7.906 17.562 10.703 1 87 228 TYR B N 1
ATOM 3601 C CA . TYR B 1 228 ? -7.359 17.016 11.938 1 87 228 TYR B CA 1
ATOM 3602 C C . TYR B 1 228 ? -6.355 17.984 12.562 1 87 228 TYR B C 1
A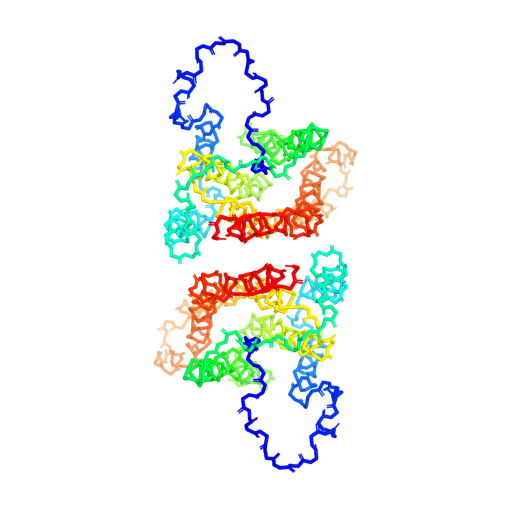TOM 3604 O O . TYR B 1 228 ? -6.395 18.234 13.773 1 87 228 TYR B O 1
ATOM 3612 N N . TYR B 1 229 ? -5.535 18.656 11.766 1 82.81 229 TYR B N 1
ATOM 3613 C CA . TYR B 1 229 ? -4.492 19.516 12.305 1 82.81 229 TYR B CA 1
ATOM 3614 C C . TYR B 1 229 ? -4.918 20.984 12.25 1 82.81 229 TYR B C 1
ATOM 3616 O O . TYR B 1 229 ? -4.344 21.828 12.945 1 82.81 229 TYR B O 1
ATOM 3624 N N . GLY B 1 230 ? -5.664 21.359 11.32 1 72.12 230 GLY B N 1
ATOM 3625 C CA . GLY B 1 230 ? -6.152 22.734 11.266 1 72.12 230 GLY B CA 1
ATOM 3626 C C . GLY B 1 230 ? -7.051 23.094 12.43 1 72.12 230 GLY B C 1
ATOM 3627 O O . GLY B 1 230 ? -7.043 24.234 12.891 1 72.12 230 GLY B O 1
ATOM 3628 N N . GLN B 1 231 ? -8.086 22.375 12.703 1 56.56 231 GLN B N 1
ATOM 3629 C CA . GLN B 1 231 ? -8.938 22.703 13.836 1 56.56 231 GLN B CA 1
ATOM 3630 C C . GLN B 1 231 ? -8.109 22.906 15.109 1 56.56 231 GLN B C 1
ATOM 3632 O O . GLN B 1 231 ? -8.508 23.656 16 1 56.56 231 GLN B O 1
ATOM 3637 N N . LYS B 1 232 ? -7.18 22.297 15.281 1 49.94 232 LYS B N 1
ATOM 3638 C CA . LYS B 1 232 ? -6.438 22.5 16.531 1 49.94 232 LYS B CA 1
ATOM 3639 C C . LYS B 1 232 ? -5.852 23.906 16.594 1 49.94 232 LYS B C 1
ATOM 3641 O O . LYS B 1 232 ? -5.625 24.438 17.672 1 49.94 232 LYS B O 1
ATOM 3646 N N . LEU B 1 233 ? -5.594 24.5 15.5 1 42.59 233 LEU B N 1
ATOM 3647 C CA . LEU B 1 233 ? -5.129 25.875 15.547 1 42.59 233 LEU B CA 1
ATOM 3648 C C . LEU B 1 233 ? -6.227 26.812 16.047 1 42.59 233 LEU B C 1
ATOM 3650 O O . LEU B 1 233 ? -5.941 27.875 16.609 1 42.59 233 LEU B O 1
ATOM 3654 N N . ASN B 1 234 ? -7.469 26.625 15.711 1 39.03 234 ASN B N 1
ATOM 3655 C CA . ASN B 1 234 ? -8.445 27.562 16.25 1 39.03 234 ASN B CA 1
ATOM 3656 C C . ASN B 1 234 ? -8.672 27.328 17.75 1 39.03 234 ASN B C 1
ATOM 3658 O O . ASN B 1 234 ? -9.367 28.094 18.406 1 39.03 234 ASN B O 1
ATOM 3662 N N . THR B 1 235 ? -8.523 26.234 18.266 1 36.41 235 THR B N 1
ATOM 3663 C CA . THR B 1 235 ? -8.836 26.109 19.688 1 36.41 235 THR B CA 1
ATOM 3664 C C . THR B 1 235 ? -7.613 26.422 20.547 1 36.41 235 THR B C 1
ATOM 3666 O O . THR B 1 235 ? -7.688 26.406 21.781 1 36.41 235 THR B O 1
ATOM 3669 N N . SER B 1 236 ? -6.418 26.484 20.141 1 32.25 236 SER B N 1
ATOM 3670 C CA . SER B 1 236 ? -5.527 27.094 21.125 1 32.25 236 SER B CA 1
ATOM 3671 C C . SER B 1 236 ? -5.555 28.609 21.047 1 32.25 236 SER B C 1
ATOM 3673 O O . SER B 1 236 ? -5.566 29.172 19.953 1 32.25 236 SER B O 1
#